Protein AF-0000000079326373 (afdb_homodimer)

Solvent-accessible surface area (backbone atoms only — not comparable to full-atom values): 20961 Å² total; per-residue (Å²): 98,42,46,28,40,39,47,59,80,60,58,66,69,57,49,48,53,46,52,62,61,35,44,67,70,31,53,26,41,29,46,21,45,53,42,34,39,41,44,3,43,66,61,48,23,66,56,38,73,67,46,80,69,26,44,36,27,37,39,67,54,36,56,55,47,21,46,60,54,45,48,54,44,46,72,34,52,34,42,26,38,30,30,33,49,51,27,45,70,55,20,52,50,33,29,43,52,47,17,60,75,65,74,36,32,34,30,33,37,37,47,72,45,48,72,68,53,49,61,73,64,44,77,54,84,76,32,34,41,26,49,40,37,50,84,59,48,72,52,50,85,51,62,44,60,50,47,53,55,46,43,68,76,41,68,74,54,70,39,31,28,42,35,27,73,51,47,76,75,51,42,66,56,41,64,73,67,71,41,46,33,42,36,33,33,59,81,27,68,67,48,96,54,33,65,62,47,47,51,50,46,52,54,56,51,75,100,99,41,45,28,40,39,48,61,80,61,59,69,69,57,49,47,52,49,50,61,62,36,43,67,68,33,53,25,41,30,45,20,45,54,42,34,40,39,47,3,42,65,60,47,24,65,54,39,75,68,46,78,69,25,44,37,28,37,39,66,55,38,56,55,48,20,46,60,56,46,48,52,44,47,73,36,52,36,40,29,40,29,31,35,49,51,28,45,70,54,21,51,51,34,28,43,51,45,18,62,76,64,76,35,33,34,29,33,36,37,47,73,44,51,73,68,52,48,63,72,63,44,76,55,82,78,32,33,40,26,49,40,38,50,81,57,50,72,51,52,88,51,59,44,60,53,49,53,54,46,44,68,75,41,69,73,57,72,41,33,29,41,36,26,74,53,48,73,74,51,44,65,54,41,64,74,67,72,40,48,33,40,38,31,32,58,82,27,67,67,46,97,53,32,61,62,48,48,49,49,50,54,54,55,51,73,99

pLDDT: mean 95.76, std 4.56, range [75.56, 98.94]

Structure (mmCIF, N/CA/C/O backbone):
data_AF-0000000079326373-model_v1
#
loop_
_entity.id
_entity.type
_entity.pdbx_description
1 polymer '3-hexulose-6-phosphate synthase'
#
loop_
_atom_site.group_PDB
_atom_site.id
_atom_site.type_symbol
_atom_site.label_atom_id
_atom_site.label_alt_id
_atom_site.label_comp_id
_atom_site.label_asym_id
_atom_site.label_entity_id
_atom_site.label_seq_id
_atom_site.pdbx_PDB_ins_code
_atom_site.Cartn_x
_atom_site.Cartn_y
_atom_site.Cartn_z
_atom_site.occupancy
_atom_site.B_iso_or_equiv
_atom_site.auth_seq_id
_atom_site.auth_comp_id
_atom_site.auth_asym_id
_atom_site.auth_atom_id
_atom_site.pdbx_PDB_model_num
ATOM 1 N N . MET A 1 1 ? -3.834 26.188 7.508 1 94.44 1 MET A N 1
ATOM 2 C CA . MET A 1 1 ? -2.988 25 7.371 1 94.44 1 MET A CA 1
ATOM 3 C C . MET A 1 1 ? -2.914 24.234 8.688 1 94.44 1 MET A C 1
ATOM 5 O O . MET A 1 1 ? -2.805 24.828 9.758 1 94.44 1 MET A O 1
ATOM 9 N N . LYS A 1 2 ? -3.129 22.891 8.656 1 97.06 2 LYS A N 1
ATOM 10 C CA . LYS A 1 2 ? -3.131 22.031 9.844 1 97.06 2 LYS A CA 1
ATOM 11 C C . LYS A 1 2 ? -1.899 21.141 9.875 1 97.06 2 LYS A C 1
ATOM 13 O O . LYS A 1 2 ? -1.251 20.922 8.852 1 97.06 2 LYS A O 1
ATOM 18 N N . LEU A 1 3 ? -1.544 20.641 11.078 1 98.25 3 LEU A N 1
ATOM 19 C CA . LEU A 1 3 ? -0.382 19.781 11.273 1 98.25 3 LEU A CA 1
ATOM 20 C C . LEU A 1 3 ? -0.8 18.312 11.375 1 98.25 3 LEU A C 1
ATOM 22 O O . LEU A 1 3 ? -1.622 17.953 12.219 1 98.25 3 LEU A O 1
ATOM 26 N N . GLN A 1 4 ? -0.325 17.578 10.469 1 98.75 4 GLN A N 1
ATOM 27 C CA . GLN A 1 4 ? -0.377 16.125 10.602 1 98.75 4 GLN A CA 1
ATOM 28 C C . GLN A 1 4 ? 0.987 15.555 10.984 1 98.75 4 GLN A C 1
ATOM 30 O O . GLN A 1 4 ? 1.977 15.773 10.281 1 98.75 4 GLN A O 1
ATOM 35 N N . VAL A 1 5 ? 1.063 14.781 12.141 1 98.69 5 VAL A N 1
ATOM 36 C CA . VAL A 1 5 ? 2.301 14.141 12.578 1 98.69 5 VAL A CA 1
ATOM 37 C C . VAL A 1 5 ? 2.256 12.648 12.258 1 98.69 5 VAL A C 1
ATOM 39 O O . VAL A 1 5 ? 1.299 11.961 12.609 1 98.69 5 VAL A O 1
ATOM 42 N N . ALA A 1 6 ? 3.266 12.203 11.578 1 98.38 6 ALA A N 1
ATOM 43 C CA . ALA A 1 6 ? 3.312 10.812 11.133 1 98.38 6 ALA A CA 1
ATOM 44 C C . ALA A 1 6 ? 4.207 9.977 12.047 1 98.38 6 ALA A C 1
ATOM 46 O O . ALA A 1 6 ? 5.367 10.32 12.273 1 98.38 6 ALA A O 1
ATOM 47 N N . ILE A 1 7 ? 3.637 8.898 12.594 1 98.31 7 ILE A N 1
ATOM 48 C CA . ILE A 1 7 ? 4.359 7.938 13.414 1 98.31 7 ILE A CA 1
ATOM 49 C C . ILE A 1 7 ? 4.645 6.672 12.609 1 98.31 7 ILE A C 1
ATOM 51 O O . ILE A 1 7 ? 3.721 5.965 12.203 1 98.31 7 ILE A O 1
ATOM 55 N N . ASP A 1 8 ? 5.93 6.367 12.359 1 97.12 8 ASP A N 1
ATOM 56 C CA . ASP A 1 8 ? 6.324 5.23 11.531 1 97.12 8 ASP A CA 1
ATOM 57 C C . ASP A 1 8 ? 7.484 4.461 12.164 1 97.12 8 ASP A C 1
ATOM 59 O O . ASP A 1 8 ? 8.32 5.047 12.859 1 97.12 8 ASP A O 1
ATOM 63 N N . ARG A 1 9 ? 7.504 3.166 11.969 1 97 9 ARG A N 1
ATOM 64 C CA . ARG A 1 9 ? 8.664 2.312 12.219 1 97 9 ARG A CA 1
ATOM 65 C C . ARG A 1 9 ? 9.078 2.373 13.68 1 97 9 ARG A C 1
ATOM 67 O O . ARG A 1 9 ? 10.258 2.568 13.992 1 97 9 ARG A O 1
ATOM 74 N N . VAL A 1 10 ? 8.141 2.258 14.539 1 97.62 10 VAL A N 1
ATOM 75 C CA . VAL A 1 10 ? 8.367 2.154 15.977 1 97.62 10 VAL A CA 1
ATOM 76 C C . VAL A 1 10 ? 7.59 0.961 16.531 1 97.62 10 VAL A C 1
ATOM 78 O O . VAL A 1 10 ? 6.625 0.497 15.922 1 97.62 10 VAL A O 1
ATOM 81 N N . PRO A 1 11 ? 8.109 0.467 17.75 1 97.69 11 PRO A N 1
ATOM 82 C CA . PRO A 1 11 ? 7.297 -0.544 18.422 1 97.69 11 PRO A CA 1
ATOM 83 C C . PRO A 1 11 ? 5.918 -0.022 18.828 1 97.69 11 PRO A C 1
ATOM 85 O O . PRO A 1 11 ? 5.727 1.19 18.953 1 97.69 11 PRO A O 1
ATOM 88 N N . LEU A 1 12 ? 4.996 -0.876 18.969 1 98.06 12 LEU A N 1
ATOM 89 C CA . LEU A 1 12 ? 3.607 -0.533 19.266 1 98.06 12 LEU A CA 1
ATOM 90 C C . LEU A 1 12 ? 3.51 0.329 20.516 1 98.06 12 LEU A C 1
ATOM 92 O O . LEU A 1 12 ? 2.752 1.302 20.547 1 98.06 12 LEU A O 1
ATOM 96 N N . GLU A 1 13 ? 4.16 -0.094 21.516 1 97.94 13 GLU A N 1
ATOM 97 C CA . GLU A 1 13 ? 4.109 0.641 22.781 1 97.94 13 GLU A CA 1
ATOM 98 C C . GLU A 1 13 ? 4.551 2.09 22.594 1 97.94 13 GLU A C 1
ATOM 100 O O . GLU A 1 13 ? 3.945 3.006 23.156 1 97.94 13 GLU A O 1
ATOM 105 N N . LYS A 1 14 ? 5.582 2.334 21.828 1 97.44 14 LYS A N 1
ATOM 106 C CA . LYS A 1 14 ? 6.043 3.688 21.531 1 97.44 14 LYS A CA 1
ATOM 107 C C . LYS A 1 14 ? 5.012 4.449 20.703 1 97.44 14 LYS A C 1
ATOM 109 O O . LYS A 1 14 ? 4.797 5.645 20.922 1 97.44 14 LYS A O 1
ATOM 114 N N . ALA A 1 15 ? 4.395 3.771 19.734 1 98.19 15 ALA A N 1
ATOM 115 C CA . ALA A 1 15 ? 3.32 4.379 18.969 1 98.19 15 ALA A CA 1
ATOM 116 C C . ALA A 1 15 ? 2.189 4.859 19.875 1 98.19 15 ALA A C 1
ATOM 118 O O . ALA A 1 15 ? 1.68 5.969 19.703 1 98.19 15 ALA A O 1
ATOM 119 N N . GLU A 1 16 ? 1.807 3.951 20.828 1 97.62 16 GLU A N 1
ATOM 120 C CA . GLU A 1 16 ? 0.745 4.289 21.781 1 97.62 16 GLU A CA 1
ATOM 121 C C . GLU A 1 16 ? 1.1 5.535 22.578 1 97.62 16 GLU A C 1
ATOM 123 O O . GLU A 1 16 ? 0.268 6.426 22.75 1 97.62 16 GLU A O 1
ATOM 128 N N . SER A 1 17 ? 2.338 5.648 23.016 1 97.62 17 SER A N 1
ATOM 129 C CA . SER A 1 17 ? 2.805 6.781 23.812 1 97.62 17 SER A CA 1
ATOM 130 C C . SER A 1 17 ? 2.797 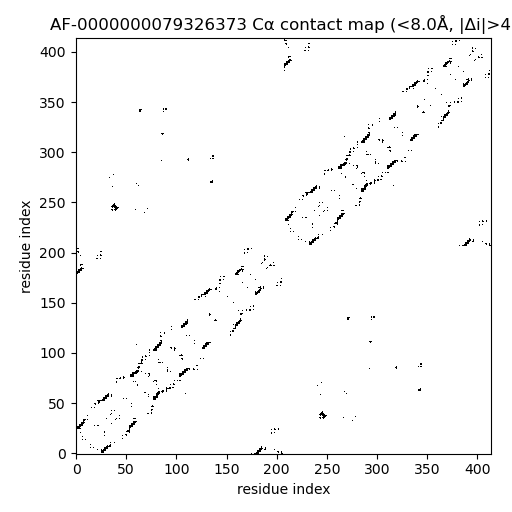8.07 22.984 1 97.62 17 SER A C 1
ATOM 132 O O . SER A 1 17 ? 2.383 9.117 23.484 1 97.62 17 SER A O 1
ATOM 134 N N . LEU A 1 18 ? 3.131 7.855 21.75 1 98.12 18 LEU A N 1
ATOM 135 C CA . LEU A 1 18 ? 3.199 9.016 20.875 1 98.12 18 LEU A CA 1
ATOM 136 C C . LEU A 1 18 ? 1.8 9.508 20.516 1 98.12 18 LEU A C 1
ATOM 138 O O . LEU A 1 18 ? 1.552 10.719 20.469 1 98.12 18 LEU A O 1
ATOM 142 N N . VAL A 1 19 ? 0.906 8.672 20.266 1 98.44 19 VAL A N 1
ATOM 143 C CA . VAL A 1 19 ? -0.479 9.023 19.969 1 98.44 19 VAL A CA 1
ATOM 144 C C . VAL A 1 19 ? -1.074 9.805 21.125 1 98.44 19 VAL A C 1
ATOM 146 O O . VAL A 1 19 ? -1.696 10.852 20.922 1 98.44 19 VAL A O 1
ATOM 149 N N . LYS A 1 20 ? -0.832 9.188 22.359 1 97.38 20 LYS A N 1
ATOM 150 C CA . LYS A 1 20 ? -1.321 9.859 23.562 1 97.38 20 LYS A CA 1
ATOM 151 C C . LYS A 1 20 ? -0.725 11.258 23.688 1 97.38 20 LYS A C 1
ATOM 153 O O . LYS A 1 20 ? -1.436 12.211 24 1 97.38 20 LYS A O 1
ATOM 158 N N . ALA A 1 21 ? 0.512 11.406 23.375 1 97.5 21 ALA A N 1
ATOM 159 C CA . ALA A 1 21 ? 1.237 12.664 23.531 1 97.5 21 ALA A CA 1
ATOM 160 C C . ALA A 1 21 ? 0.78 13.703 22.516 1 97.5 21 ALA A C 1
ATOM 162 O O . ALA A 1 21 ? 0.711 14.898 22.828 1 97.5 21 ALA A O 1
ATOM 163 N N . PHE A 1 22 ? 0.4 13.266 21.328 1 98.38 22 PHE A N 1
ATOM 164 C CA . PHE A 1 22 ? 0.108 14.18 20.234 1 98.38 22 PHE A CA 1
ATOM 165 C C . PHE A 1 22 ? -1.372 14.539 20.203 1 98.38 22 PHE A C 1
ATOM 167 O O . PHE A 1 22 ? -1.779 15.469 19.5 1 98.38 22 PHE A O 1
ATOM 174 N N . ASP A 1 23 ? -2.191 13.703 20.922 1 98.38 23 ASP A N 1
ATOM 175 C CA . ASP A 1 23 ? -3.629 13.961 20.953 1 98.38 23 ASP A CA 1
ATOM 176 C C . ASP A 1 23 ? -3.93 15.359 21.484 1 98.38 23 ASP A C 1
ATOM 178 O O . ASP A 1 23 ? -3.535 15.695 22.609 1 98.38 23 ASP A O 1
ATOM 182 N N . GLY A 1 24 ? -4.547 16.203 20.75 1 97.75 24 GLY A N 1
ATOM 183 C CA . GLY A 1 24 ? -4.84 17.578 21.156 1 97.75 24 GLY A CA 1
ATOM 184 C C . GLY A 1 24 ? -3.758 18.562 20.75 1 97.75 24 GLY A C 1
ATOM 185 O O . GLY A 1 24 ? -3.955 19.781 20.828 1 97.75 24 GLY A O 1
ATOM 186 N N . VAL A 1 25 ? -2.568 18.047 20.328 1 98 25 VAL A N 1
ATOM 187 C CA . VAL A 1 25 ? -1.473 18.906 19.875 1 98 25 VAL A CA 1
ATOM 188 C C . VAL A 1 25 ? -1.446 18.953 18.359 1 98 25 VAL A C 1
ATOM 190 O O . VAL A 1 25 ? -1.539 20.031 17.766 1 98 25 VAL A O 1
ATOM 193 N N . ALA A 1 26 ? -1.368 17.859 17.734 1 98.31 26 ALA A N 1
ATOM 194 C CA . ALA A 1 26 ? -1.471 17.781 16.281 1 98.31 26 ALA A CA 1
ATOM 195 C C . ALA A 1 26 ? -2.93 17.75 15.836 1 98.31 26 ALA A C 1
ATOM 197 O O . ALA A 1 26 ? -3.791 17.219 16.531 1 98.31 26 ALA A O 1
ATOM 198 N N . ASP A 1 27 ? -3.205 18.312 14.727 1 98.62 27 ASP A N 1
ATOM 199 C CA . ASP A 1 27 ? -4.566 18.219 14.203 1 98.62 27 ASP A CA 1
ATOM 200 C C . ASP A 1 27 ? -4.895 16.797 13.758 1 98.62 27 ASP A C 1
ATOM 202 O O . AS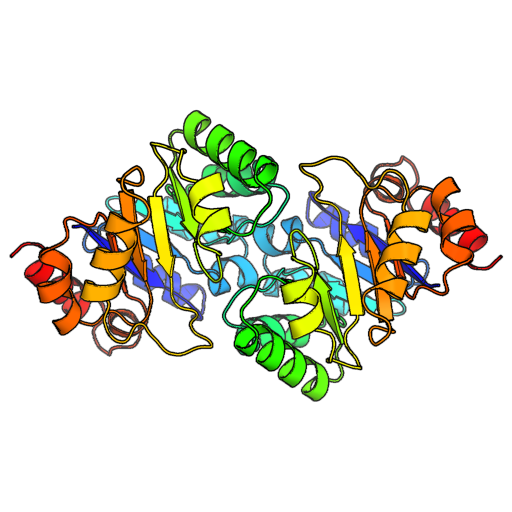P A 1 27 ? -6.004 16.312 13.992 1 98.62 27 ASP A O 1
ATOM 206 N N . ILE A 1 28 ? -3.953 16.172 13.148 1 98.81 28 ILE A N 1
ATOM 207 C CA . ILE A 1 28 ? -4.082 14.789 12.688 1 98.81 28 ILE A CA 1
ATOM 208 C C . ILE A 1 28 ? -2.859 13.984 13.117 1 98.81 28 ILE A C 1
ATOM 210 O O . ILE A 1 28 ? -1.727 14.453 13.008 1 98.81 28 ILE A O 1
ATOM 214 N N . ILE A 1 29 ? -3.062 12.82 13.695 1 98.88 29 ILE A N 1
ATOM 215 C CA . ILE A 1 29 ? -2.014 11.852 13.992 1 98.88 29 ILE A CA 1
ATOM 216 C C . ILE A 1 29 ? -2.074 10.695 12.992 1 98.88 29 ILE A C 1
ATOM 218 O O . ILE A 1 29 ? -3.104 10.031 12.867 1 98.88 29 ILE A O 1
ATOM 222 N N . GLU A 1 30 ? -1.009 10.531 12.305 1 98.88 30 GLU A N 1
ATOM 223 C CA . GLU A 1 30 ? -0.95 9.484 11.289 1 98.88 30 GLU A CA 1
ATOM 224 C C . GLU A 1 30 ? -0.274 8.227 11.836 1 98.88 30 GLU A C 1
ATOM 226 O O . GLU A 1 30 ? 0.867 8.281 12.297 1 98.88 30 GLU A O 1
ATOM 231 N N . ILE A 1 31 ? -1.076 7.113 11.812 1 98.81 31 ILE A N 1
ATOM 232 C CA . ILE A 1 31 ? -0.49 5.785 11.969 1 98.81 31 ILE A CA 1
ATOM 233 C C . ILE A 1 31 ? 0.07 5.309 10.625 1 98.81 31 ILE A C 1
ATOM 235 O O . ILE A 1 31 ? -0.688 4.996 9.711 1 98.81 31 ILE A O 1
ATOM 239 N N . GLY A 1 32 ? 1.378 5.285 10.555 1 98.5 32 GLY A N 1
ATOM 240 C CA . GLY A 1 32 ? 2.059 5.09 9.289 1 98.5 32 GLY A CA 1
ATOM 241 C C . GLY A 1 32 ? 1.913 3.68 8.742 1 98.5 32 GLY A C 1
ATOM 242 O O . GLY A 1 32 ? 1.479 2.775 9.461 1 98.5 32 GLY A O 1
ATOM 243 N N . THR A 1 33 ? 2.309 3.508 7.535 1 98.62 33 THR A N 1
ATOM 244 C CA . THR A 1 33 ? 2.174 2.254 6.801 1 98.62 33 THR A CA 1
ATOM 245 C C . THR A 1 33 ? 2.926 1.129 7.508 1 98.62 33 THR A C 1
ATOM 247 O O . THR A 1 33 ? 2.441 -0.002 7.574 1 98.62 33 THR A O 1
ATOM 250 N N . SER A 1 34 ? 4.074 1.393 8.062 1 98.38 34 SER A N 1
ATOM 251 C CA . SER A 1 34 ? 4.855 0.38 8.766 1 98.38 34 SER A CA 1
ATOM 252 C C . SER A 1 34 ? 4.07 -0.208 9.93 1 98.38 34 SER A C 1
ATOM 254 O O . SER A 1 34 ? 4.094 -1.421 10.156 1 98.38 34 SER A O 1
ATOM 256 N N . LEU A 1 35 ? 3.396 0.672 10.688 1 98.81 35 LEU A N 1
ATOM 257 C CA . LEU A 1 35 ? 2.615 0.217 11.836 1 98.81 35 LEU A CA 1
ATOM 258 C C . LEU A 1 35 ? 1.431 -0.63 11.383 1 98.81 35 LEU A C 1
ATOM 260 O O . LEU A 1 35 ? 1.13 -1.66 11.984 1 98.81 35 LEU A O 1
ATOM 264 N N . VAL A 1 36 ? 0.724 -0.146 10.32 1 98.88 36 VAL A N 1
ATOM 265 C CA . VAL A 1 36 ? -0.408 -0.892 9.781 1 98.88 36 VAL A CA 1
ATOM 266 C C . VAL A 1 36 ? 0.046 -2.289 9.359 1 98.88 36 VAL A C 1
ATOM 268 O O . VAL A 1 36 ? -0.588 -3.285 9.711 1 98.88 36 VAL A O 1
ATOM 271 N N . LYS A 1 37 ? 1.146 -2.471 8.641 1 98.75 37 LYS A N 1
ATOM 272 C CA . LYS A 1 37 ? 1.597 -3.744 8.086 1 98.75 37 LYS A CA 1
ATOM 273 C C . LYS A 1 37 ? 2.217 -4.625 9.172 1 98.75 37 LYS A C 1
ATOM 275 O O . LYS A 1 37 ? 2.107 -5.852 9.117 1 98.75 37 LYS A O 1
ATOM 280 N N . ASP A 1 38 ? 2.928 -3.887 10.25 1 98.81 38 ASP A N 1
ATOM 281 C CA . ASP A 1 38 ? 3.547 -4.664 11.312 1 98.81 38 ASP A CA 1
ATOM 282 C C . ASP A 1 38 ? 2.49 -5.266 12.242 1 98.81 38 ASP A C 1
ATOM 284 O O . ASP A 1 38 ? 2.578 -6.438 12.617 1 98.81 38 ASP A O 1
ATOM 288 N N . TYR A 1 39 ? 1.383 -4.504 12.539 1 98.75 39 TYR A N 1
ATOM 289 C CA . TYR A 1 39 ? 0.561 -4.848 13.695 1 98.75 39 TYR A CA 1
ATOM 290 C C . TYR A 1 39 ? -0.873 -5.148 13.273 1 98.75 39 TYR A C 1
ATOM 292 O O . TYR A 1 39 ? -1.605 -5.832 13.992 1 98.75 39 TYR A O 1
ATOM 300 N N . GLY A 1 40 ? -1.217 -4.559 12.102 1 98.81 40 GLY A N 1
ATOM 301 C CA . GLY A 1 40 ? -2.561 -4.828 11.617 1 98.81 40 GLY A CA 1
ATOM 302 C C . GLY A 1 40 ? -3.592 -3.848 12.141 1 98.81 40 GLY A C 1
ATOM 303 O O . GLY A 1 40 ? -3.504 -3.398 13.289 1 98.81 40 GLY A O 1
ATOM 304 N N . LEU A 1 41 ? -4.727 -3.58 11.352 1 98.81 41 LEU A N 1
ATOM 305 C CA . LEU A 1 41 ? -5.781 -2.617 11.664 1 98.81 41 LEU A CA 1
ATOM 306 C C . LEU A 1 41 ? -6.547 -3.033 12.914 1 98.81 41 LEU A C 1
ATOM 308 O O . LEU A 1 41 ? -6.945 -2.182 13.711 1 98.81 41 LEU A O 1
ATOM 312 N N . LEU A 1 42 ? -6.703 -4.367 13.086 1 98.56 42 LEU A N 1
ATOM 313 C CA . LEU A 1 42 ? -7.496 -4.855 14.211 1 98.56 42 LEU A CA 1
ATOM 314 C C . LEU A 1 42 ? -6.82 -4.52 15.531 1 98.56 42 LEU A C 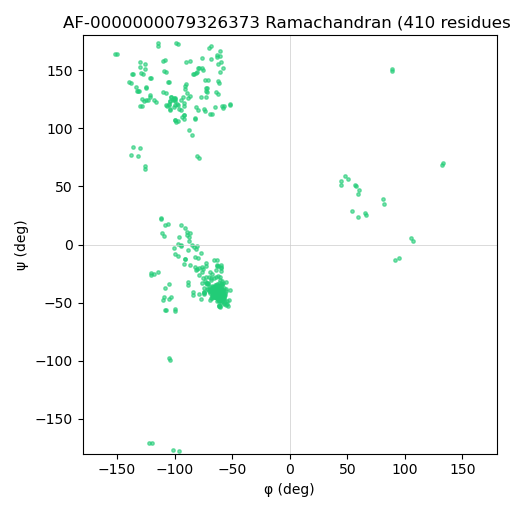1
ATOM 316 O O . LEU A 1 42 ? -7.484 -4.09 16.484 1 98.56 42 LEU A O 1
ATOM 320 N N . LYS A 1 43 ? -5.469 -4.688 15.578 1 98.38 43 LYS A N 1
ATOM 321 C CA . LYS A 1 43 ? -4.715 -4.359 16.781 1 98.38 43 LYS A CA 1
ATOM 322 C C . LYS A 1 43 ? -4.617 -2.848 16.969 1 98.38 43 LYS A C 1
ATOM 324 O O . LYS A 1 43 ? -4.637 -2.357 18.109 1 98.38 43 LYS A O 1
ATOM 329 N N . LEU A 1 44 ? -4.668 -2.082 15.836 1 98.5 44 LEU A N 1
ATOM 330 C CA . LEU A 1 44 ? -4.406 -0.646 15.883 1 98.5 44 LEU A CA 1
ATOM 331 C C . LEU A 1 44 ? -5.66 0.119 16.297 1 98.5 44 LEU A C 1
ATOM 333 O O . LEU A 1 44 ? -5.598 1.315 16.578 1 98.5 44 LEU A O 1
ATOM 337 N N . LYS A 1 45 ? -6.719 -0.612 16.484 1 97.88 45 LYS A N 1
ATOM 338 C CA . LYS A 1 45 ? -7.938 -0.056 17.062 1 97.88 45 LYS A CA 1
ATOM 339 C C . LYS A 1 45 ? -7.68 0.516 18.453 1 97.88 45 LYS A C 1
ATOM 341 O O . LYS A 1 45 ? -8.328 1.483 18.859 1 97.88 45 LYS A O 1
ATOM 346 N N . GLU A 1 46 ? -6.863 -0.128 19.047 1 96.81 46 GLU A N 1
ATOM 347 C CA . GLU A 1 46 ? -6.531 0.321 20.406 1 96.81 46 GLU A CA 1
ATOM 348 C C . GLU A 1 46 ? -5.996 1.75 20.391 1 96.81 46 GLU A C 1
ATOM 350 O O . GLU A 1 46 ? -6.105 2.467 21.391 1 96.81 46 GLU A O 1
ATOM 355 N N . LEU A 1 47 ? -5.293 2.25 19.328 1 97.69 47 LEU A N 1
ATOM 356 C CA . LEU A 1 47 ? -4.777 3.605 19.172 1 97.69 47 LEU A CA 1
ATOM 357 C C . LEU A 1 47 ? -5.898 4.586 18.859 1 97.69 47 LEU A C 1
ATOM 359 O O . LEU A 1 47 ? -5.957 5.68 19.438 1 97.69 47 LEU A O 1
ATOM 363 N N . THR A 1 48 ? -6.883 4.191 17.969 1 97.44 48 THR A N 1
ATOM 364 C CA . THR A 1 48 ? -7.961 5.07 17.531 1 97.44 48 THR A CA 1
ATOM 365 C C . THR A 1 48 ? -8.961 5.305 18.656 1 97.44 48 THR A C 1
ATOM 367 O O . THR A 1 48 ? -9.508 6.402 18.797 1 97.44 48 THR A O 1
ATOM 370 N N . SER A 1 49 ? -9.164 4.281 19.5 1 95 49 SER A N 1
ATOM 371 C CA . SER A 1 49 ? -10.148 4.348 20.578 1 95 49 SER A CA 1
ATOM 372 C C . SER A 1 49 ? -9.68 5.266 21.703 1 95 49 SER A C 1
ATOM 374 O O . SER A 1 49 ? -10.492 5.738 22.5 1 95 49 SER A O 1
ATOM 376 N N . LYS A 1 50 ? -8.383 5.535 21.656 1 92.31 50 LYS A N 1
ATOM 377 C CA . LYS A 1 50 ? -7.805 6.312 22.75 1 92.31 50 LYS A CA 1
ATOM 378 C C . LYS A 1 50 ? -7.637 7.773 22.359 1 92.31 50 LYS A C 1
ATOM 380 O O . LYS A 1 50 ? -7.281 8.609 23.188 1 92.31 50 LYS A O 1
ATOM 385 N N . THR A 1 51 ? -7.875 7.996 21.094 1 96.19 51 THR A N 1
ATOM 386 C CA . THR A 1 51 ? -7.711 9.359 20.594 1 96.19 51 THR A CA 1
ATOM 387 C C . THR A 1 51 ? -9.008 10.156 20.75 1 96.19 51 THR A C 1
ATOM 389 O O . THR A 1 51 ? -10.07 9.695 20.328 1 96.19 51 THR A O 1
ATOM 392 N N . ILE A 1 52 ? -8.875 11.336 21.422 1 95.75 52 ILE A N 1
ATOM 393 C CA . ILE A 1 52 ? -10.062 12.07 21.812 1 95.75 52 ILE A CA 1
ATOM 394 C C . ILE A 1 52 ? -10.203 13.328 20.969 1 95.75 52 ILE A C 1
ATOM 396 O O . ILE A 1 52 ? -11.273 13.609 20.422 1 95.75 52 ILE A O 1
ATOM 400 N N . SER A 1 53 ? -9.164 14.086 20.766 1 98.06 53 SER A N 1
ATOM 401 C CA . SER A 1 53 ? -9.227 15.43 20.203 1 98.06 53 SER A CA 1
ATOM 402 C C . SER A 1 53 ? -8.758 15.438 18.75 1 98.06 53 SER A C 1
ATOM 404 O O . SER A 1 53 ? -9.422 16.016 17.891 1 98.06 53 SER A O 1
ATOM 406 N N . SER A 1 54 ? -7.656 14.812 18.5 1 98.69 54 SER A N 1
ATOM 407 C CA . SER A 1 54 ? -7.09 14.789 17.156 1 98.69 54 SER A CA 1
ATOM 408 C C . SER A 1 54 ? -7.805 13.781 16.281 1 98.69 54 SER A C 1
ATOM 410 O O . SER A 1 54 ? -8.383 12.805 16.766 1 98.69 54 SER A O 1
ATOM 412 N N . GLN A 1 55 ? -7.797 14.062 15 1 98.69 55 GLN A N 1
ATOM 413 C CA . GLN A 1 55 ? -8.164 13.016 14.055 1 98.69 55 GLN A CA 1
ATOM 414 C C . GLN A 1 55 ? -7.027 12.008 13.891 1 98.69 55 GLN A C 1
ATOM 416 O O . GLN A 1 55 ? -5.863 12.336 14.125 1 98.69 55 GLN A O 1
ATOM 421 N N . ILE A 1 56 ? -7.34 10.789 13.602 1 98.81 56 ILE A N 1
ATOM 422 C CA . ILE A 1 56 ? -6.324 9.766 13.383 1 98.81 56 ILE A CA 1
ATOM 423 C C . ILE A 1 56 ? -6.398 9.273 11.945 1 98.81 56 ILE A C 1
ATOM 425 O O . ILE A 1 56 ? -7.477 8.922 11.453 1 98.81 56 ILE A O 1
ATOM 429 N N . LEU A 1 57 ? -5.355 9.344 11.188 1 98.88 57 LEU A N 1
ATOM 430 C CA . LEU A 1 57 ? -5.223 8.852 9.82 1 98.88 57 LEU A CA 1
ATOM 431 C C . LEU A 1 57 ? -4.512 7.504 9.797 1 98.88 57 LEU A C 1
ATOM 433 O O . LEU A 1 57 ? -3.498 7.32 10.469 1 98.88 57 LEU A O 1
ATOM 437 N N . GLY A 1 58 ? -5.09 6.484 9.18 1 98.88 58 GLY A N 1
ATOM 438 C CA . GLY A 1 58 ? -4.379 5.262 8.852 1 98.88 58 GLY A CA 1
ATOM 439 C C . GLY A 1 58 ? -3.771 5.281 7.461 1 98.88 58 GLY A C 1
ATOM 440 O O . GLY A 1 58 ? -4.496 5.27 6.461 1 98.88 58 GLY A O 1
ATOM 441 N N . ASP A 1 59 ? -2.479 5.324 7.379 1 98.81 59 ASP A N 1
ATOM 442 C CA . ASP A 1 59 ? -1.799 5.328 6.086 1 98.81 59 ASP A CA 1
ATOM 443 C C . ASP A 1 59 ? -1.707 3.914 5.516 1 98.81 59 ASP A C 1
ATOM 445 O O . ASP A 1 59 ? -0.621 3.336 5.449 1 98.81 59 ASP A O 1
ATOM 449 N N . ILE A 1 60 ? -2.814 3.475 5.02 1 98.81 60 ILE A N 1
ATOM 450 C CA . ILE A 1 60 ? -2.934 2.066 4.652 1 98.81 60 ILE A CA 1
ATOM 451 C C . ILE A 1 60 ? -2.525 1.88 3.191 1 98.81 60 ILE A C 1
ATOM 453 O O . ILE A 1 60 ? -2.287 0.754 2.746 1 98.81 60 ILE A O 1
ATOM 457 N N . LYS A 1 61 ? -2.381 2.957 2.42 1 98.75 61 LYS A N 1
ATOM 458 C CA . LYS A 1 61 ? -1.911 2.934 1.037 1 98.75 61 LYS A CA 1
ATOM 459 C C . LYS A 1 61 ? -2.643 1.868 0.226 1 98.75 61 LYS A C 1
ATOM 461 O O . LYS A 1 61 ? -2.014 1.063 -0.464 1 98.75 61 LYS A O 1
ATOM 466 N N . THR A 1 62 ? -3.969 2.02 0.183 1 98.81 62 THR A N 1
ATOM 467 C CA . THR A 1 62 ? -4.801 1.096 -0.579 1 98.81 62 THR A CA 1
ATOM 468 C C . THR A 1 62 ? -4.477 1.178 -2.068 1 98.81 62 THR A C 1
ATOM 470 O O . THR A 1 62 ? -4.371 2.271 -2.627 1 98.81 62 THR A O 1
ATOM 473 N N . SER A 1 63 ? -4.277 0.043 -2.678 1 98.06 63 SER A N 1
ATOM 474 C CA . SER A 1 63 ? -3.988 -0.041 -4.105 1 98.06 63 SER A CA 1
ATOM 475 C C . SER A 1 63 ? -5.039 -0.87 -4.836 1 98.06 63 SER A C 1
ATOM 477 O O . SER A 1 63 ? -5.164 -0.784 -6.059 1 98.06 63 SER A O 1
ATOM 479 N N . ASP A 1 64 ? -5.617 -1.729 -4.07 1 96.06 64 ASP A N 1
ATOM 480 C CA . ASP A 1 64 ? -6.629 -2.662 -4.562 1 96.06 64 ASP A CA 1
ATOM 481 C C . ASP A 1 64 ? -7.637 -3.006 -3.471 1 96.06 64 ASP A C 1
ATOM 483 O O . ASP A 1 64 ? -7.426 -2.682 -2.301 1 96.06 64 ASP A O 1
ATOM 487 N N . GLU A 1 65 ? -8.758 -3.562 -3.844 1 96.38 65 GLU A N 1
ATOM 488 C CA . GLU A 1 65 ? -9.789 -3.93 -2.877 1 96.38 65 GLU A CA 1
ATOM 489 C C . GLU A 1 65 ? -10.234 -2.723 -2.057 1 96.38 65 GLU A C 1
ATOM 491 O O . GLU A 1 65 ? -10.297 -2.789 -0.828 1 96.38 65 GLU A O 1
ATOM 496 N N . GLY A 1 66 ? -10.555 -1.672 -2.783 1 98.5 66 GLY A N 1
ATOM 497 C CA . GLY A 1 66 ? -10.797 -0.369 -2.184 1 98.5 66 GLY A CA 1
ATOM 498 C C . GLY A 1 66 ? -11.867 -0.394 -1.113 1 98.5 66 GLY A C 1
ATOM 499 O O . GLY A 1 66 ? -11.641 0.046 0.015 1 98.5 66 GLY A O 1
ATOM 500 N N . ALA A 1 67 ? -13 -0.928 -1.426 1 98.56 67 ALA A N 1
ATOM 501 C CA . ALA A 1 67 ? -14.125 -0.92 -0.496 1 98.56 67 ALA A CA 1
ATOM 502 C C . ALA A 1 67 ? -13.789 -1.692 0.777 1 98.56 67 ALA A C 1
ATOM 504 O O . ALA A 1 67 ? -14.039 -1.213 1.886 1 98.56 67 ALA A O 1
ATOM 505 N N . TYR A 1 68 ? -13.234 -2.865 0.637 1 98.5 68 TYR A N 1
ATOM 506 C CA . TYR A 1 68 ? -12.922 -3.693 1.797 1 98.5 68 TYR A CA 1
ATOM 507 C C . TYR A 1 68 ? -11.945 -2.984 2.725 1 98.5 68 TYR A C 1
ATOM 509 O O . TYR A 1 68 ? -12.18 -2.887 3.932 1 98.5 68 TYR A O 1
ATOM 517 N N . GLU A 1 69 ? -10.836 -2.535 2.154 1 98.81 69 GLU A N 1
ATOM 518 C CA . GLU A 1 69 ? -9.773 -1.961 2.982 1 98.81 69 GLU A CA 1
ATOM 519 C C . GLU A 1 69 ? -10.266 -0.707 3.705 1 98.81 69 GLU A C 1
ATOM 521 O O . GLU A 1 69 ? -9.961 -0.507 4.883 1 98.81 69 GLU A O 1
ATOM 526 N N . PHE A 1 70 ? -11.023 0.144 2.932 1 98.94 70 PHE A N 1
ATOM 527 C CA . PHE A 1 70 ? -11.516 1.365 3.559 1 98.94 70 PHE A CA 1
ATOM 528 C C . PHE A 1 70 ? -12.555 1.047 4.625 1 98.94 70 PHE A C 1
ATOM 530 O O . PHE A 1 70 ? -12.57 1.669 5.691 1 98.94 70 PHE A O 1
ATOM 537 N N . LYS A 1 71 ? -13.406 0.082 4.414 1 98.88 71 LYS A N 1
ATOM 538 C CA . LYS A 1 71 ? -14.367 -0.32 5.438 1 98.88 71 LYS A CA 1
ATOM 539 C C . LYS A 1 71 ? -13.656 -0.816 6.695 1 98.88 71 LYS A C 1
ATOM 541 O O . LYS A 1 71 ? -14.031 -0.448 7.809 1 98.88 71 LYS A O 1
ATOM 546 N N . GLN A 1 72 ? -12.664 -1.671 6.449 1 98.81 72 GLN A N 1
ATOM 547 C CA . GLN A 1 72 ? -11.914 -2.199 7.582 1 98.81 72 GLN A CA 1
ATOM 548 C C . GLN A 1 72 ? -11.25 -1.074 8.375 1 98.81 72 GLN A C 1
ATOM 550 O O . GLN A 1 72 ? -11.273 -1.08 9.609 1 98.81 72 GLN A O 1
ATOM 555 N N . GLY A 1 73 ? -10.609 -0.062 7.66 1 98.81 73 GLY A N 1
ATOM 556 C CA . GLY A 1 73 ? -9.953 1.053 8.328 1 98.81 73 GLY A CA 1
ATOM 557 C C . GLY A 1 73 ? -10.906 1.905 9.141 1 98.81 73 GLY A C 1
ATOM 558 O O . GLY A 1 73 ? -10.648 2.197 10.305 1 98.81 73 GLY A O 1
ATOM 559 N N . PHE A 1 74 ? -12.078 2.281 8.484 1 98.88 74 PHE A N 1
ATOM 560 C CA . PHE A 1 74 ? -13.047 3.127 9.172 1 98.88 74 PHE A CA 1
ATOM 561 C C . PHE A 1 74 ? -13.695 2.373 10.328 1 98.88 74 PHE A C 1
ATOM 563 O O . PHE A 1 74 ? -13.969 2.955 11.383 1 98.88 74 PHE A O 1
ATOM 570 N N . LYS A 1 75 ? -13.906 1.109 10.156 1 98.56 75 LYS A N 1
ATOM 571 C CA . LYS A 1 75 ? -14.477 0.274 11.211 1 98.56 75 LYS A CA 1
ATOM 572 C C . LYS A 1 75 ? -13.602 0.301 12.469 1 98.56 75 LYS A C 1
ATOM 574 O O . LYS A 1 75 ? -14.109 0.208 13.586 1 98.56 75 LYS A O 1
ATOM 579 N N . GLN A 1 76 ? -12.273 0.41 12.227 1 98.62 76 GLN A N 1
ATOM 580 C CA . GLN A 1 76 ? -11.352 0.396 13.367 1 98.62 76 GLN A CA 1
ATOM 581 C C . GLN A 1 76 ? -11.203 1.791 13.969 1 98.62 76 GLN A C 1
ATOM 583 O O . GLN A 1 76 ? -10.414 1.99 14.891 1 98.62 76 GLN A O 1
ATOM 588 N N . GLY A 1 77 ? -11.859 2.77 13.445 1 98.38 77 GLY A N 1
ATOM 589 C CA . GLY A 1 77 ? -11.922 4.051 14.125 1 98.38 77 GLY A CA 1
ATOM 590 C C . GLY A 1 77 ? -11.078 5.125 13.453 1 98.38 77 GLY A C 1
ATOM 591 O O . GLY A 1 77 ? -10.992 6.25 13.953 1 98.38 77 GLY A O 1
ATOM 592 N N . PHE A 1 78 ? -10.438 4.848 12.328 1 98.88 78 PHE A N 1
ATOM 593 C CA . PHE A 1 78 ? -9.664 5.863 11.617 1 98.88 78 PHE A CA 1
ATOM 594 C C . PHE A 1 78 ? -10.586 6.887 10.969 1 98.88 78 PHE A C 1
ATOM 596 O O . PHE A 1 78 ? -11.641 6.531 10.438 1 98.88 78 PHE A O 1
ATOM 603 N N . ASN A 1 79 ? -10.117 8.156 11.031 1 98.81 79 ASN A N 1
ATOM 604 C CA . ASN A 1 79 ? -10.898 9.25 10.445 1 98.81 79 ASN A CA 1
ATOM 605 C C . ASN A 1 79 ? -10.555 9.461 8.977 1 98.81 79 ASN A C 1
ATOM 607 O O . ASN A 1 79 ? -11.406 9.875 8.188 1 98.81 79 ASN A O 1
ATOM 611 N N . ILE A 1 80 ? -9.359 9.227 8.594 1 98.94 80 ILE A N 1
ATOM 612 C CA . ILE A 1 80 ? -8.812 9.438 7.254 1 98.94 80 ILE A CA 1
ATOM 613 C C . ILE A 1 80 ? -8.008 8.211 6.824 1 98.94 80 ILE A C 1
ATOM 615 O O . ILE A 1 80 ? -7.266 7.641 7.621 1 98.94 80 ILE A O 1
ATOM 619 N N . LEU A 1 81 ? -8.141 7.77 5.723 1 98.94 81 LEU A N 1
ATOM 620 C CA . LEU A 1 81 ? -7.395 6.641 5.188 1 98.94 81 LEU A CA 1
ATOM 621 C C . LEU A 1 81 ? -6.793 6.98 3.83 1 98.94 81 LEU A C 1
ATOM 623 O O . LEU A 1 81 ? -7.355 7.777 3.078 1 98.94 81 LEU A O 1
ATOM 627 N N . THR A 1 82 ? -5.703 6.336 3.512 1 98.94 82 THR A N 1
ATOM 628 C CA . THR A 1 82 ? -5.008 6.695 2.283 1 98.94 82 THR A CA 1
ATOM 629 C C . THR A 1 82 ? -5.234 5.637 1.205 1 98.94 82 THR A C 1
ATOM 631 O O . THR A 1 82 ? -5.27 4.441 1.499 1 98.94 82 THR A O 1
ATOM 634 N N . VAL A 1 83 ? -5.414 6.105 0.03 1 98.94 83 VAL A N 1
ATOM 635 C CA . VAL A 1 83 ? -5.375 5.316 -1.198 1 98.94 83 VAL A CA 1
ATOM 636 C C . VAL A 1 83 ? -4.297 5.867 -2.129 1 98.94 83 VAL A C 1
ATOM 638 O O . VAL A 1 83 ? -4.062 7.074 -2.174 1 98.94 83 VAL A O 1
ATOM 641 N N . MET A 1 84 ? -3.656 4.887 -2.801 1 98.62 84 MET A N 1
ATOM 642 C CA . MET A 1 84 ? -2.645 5.328 -3.758 1 98.62 84 MET A CA 1
ATOM 643 C C . MET A 1 84 ? -3.295 5.945 -4.992 1 98.62 84 MET A C 1
ATOM 645 O O . MET A 1 84 ? -4.215 5.363 -5.57 1 98.62 84 MET A O 1
ATOM 649 N N . GLY A 1 85 ? -2.676 7.203 -5.336 1 98.44 85 GLY A N 1
ATOM 650 C CA . GLY A 1 85 ? -3.145 7.805 -6.574 1 98.44 85 GLY A CA 1
ATOM 651 C C . GLY A 1 85 ? -2.916 6.922 -7.789 1 98.44 85 GLY A C 1
ATOM 652 O O . GLY A 1 85 ? -3.615 7.051 -8.797 1 98.44 85 GLY A O 1
ATOM 653 N N . SER A 1 86 ? -2.023 5.992 -7.703 1 96.69 86 SER A N 1
ATOM 654 C CA . SER A 1 86 ? -1.665 5.098 -8.797 1 96.69 86 SER A CA 1
ATOM 655 C C . SER A 1 86 ? -2.646 3.936 -8.906 1 96.69 86 SER A C 1
ATOM 657 O O . SER A 1 86 ? -2.613 3.176 -9.875 1 96.69 86 SER A O 1
ATOM 659 N N . ALA A 1 87 ? -3.572 3.691 -7.934 1 97.5 87 ALA A N 1
ATOM 660 C CA . ALA A 1 87 ? -4.586 2.643 -8.023 1 97.5 87 ALA A CA 1
ATOM 661 C C . ALA A 1 87 ? -5.543 2.902 -9.188 1 97.5 87 ALA A C 1
ATOM 663 O O . ALA A 1 87 ? -5.539 3.99 -9.766 1 97.5 87 ALA A O 1
ATOM 664 N N . SER A 1 88 ? -6.266 1.93 -9.586 1 96.5 88 SER A N 1
ATOM 665 C CA . SER A 1 88 ? -7.266 2.125 -10.633 1 96.5 88 SER A CA 1
ATOM 666 C C . SER A 1 88 ? -8.312 3.152 -10.211 1 96.5 88 SER A C 1
ATOM 668 O O . SER A 1 88 ? -8.562 3.336 -9.016 1 96.5 88 SER A O 1
ATOM 670 N N . LEU A 1 89 ? -8.812 3.867 -11.227 1 97 89 LEU A N 1
ATOM 671 C CA . LEU A 1 89 ? -9.898 4.805 -10.938 1 97 89 LEU A CA 1
ATOM 672 C C . LEU A 1 89 ? -11.023 4.117 -10.18 1 97 89 LEU A C 1
ATOM 674 O O . LEU A 1 89 ? -11.594 4.695 -9.242 1 97 89 LEU A O 1
ATOM 678 N N . GLU A 1 90 ? -11.336 2.855 -10.547 1 97.56 90 GLU A N 1
ATOM 679 C CA . GLU A 1 90 ? -12.398 2.1 -9.891 1 97.56 90 GLU A CA 1
ATOM 680 C C . GLU A 1 90 ? -12.094 1.883 -8.414 1 97.56 90 GLU A C 1
ATOM 682 O O . GLU A 1 90 ? -12.977 2.012 -7.566 1 97.56 90 GLU A O 1
ATOM 687 N N . THR A 1 91 ? -10.891 1.541 -8.125 1 98.38 91 THR A N 1
ATOM 688 C CA . THR A 1 91 ? -10.484 1.363 -6.734 1 98.38 91 THR A CA 1
ATOM 689 C C . THR A 1 91 ? -10.648 2.66 -5.949 1 98.38 91 THR A C 1
ATOM 691 O O . THR A 1 91 ? -11.203 2.658 -4.844 1 98.38 91 THR A O 1
ATOM 694 N N . ILE A 1 92 ? -10.125 3.832 -6.539 1 98.81 92 ILE A N 1
ATOM 695 C CA . ILE A 1 92 ? -10.203 5.129 -5.879 1 98.81 92 ILE A CA 1
ATOM 696 C C . ILE A 1 92 ? -11.664 5.531 -5.688 1 98.81 92 ILE A C 1
ATOM 698 O O . ILE A 1 92 ? -12.039 6.051 -4.637 1 98.81 92 ILE A O 1
ATOM 702 N N . GLU A 1 93 ? -12.523 5.207 -6.664 1 98.69 93 GLU A N 1
ATOM 703 C CA . GLU A 1 93 ? -13.953 5.484 -6.559 1 98.69 93 GLU A CA 1
ATOM 704 C C . GLU A 1 93 ? -14.586 4.695 -5.418 1 98.69 93 GLU A C 1
ATOM 706 O O . GLU A 1 93 ? -15.398 5.234 -4.66 1 98.69 93 GLU A O 1
ATOM 711 N N . LYS A 1 94 ? -14.234 3.48 -5.297 1 98.69 94 LYS A N 1
ATOM 712 C CA . LYS A 1 94 ? -14.766 2.652 -4.219 1 98.69 94 LYS A CA 1
ATOM 713 C C . LYS A 1 94 ? -14.336 3.18 -2.855 1 98.69 94 LYS A C 1
ATOM 715 O O . LYS A 1 94 ? -15.141 3.238 -1.923 1 98.69 94 LYS A O 1
ATOM 720 N N . CYS A 1 95 ? -13.047 3.512 -2.791 1 98.88 95 CYS A N 1
ATOM 721 C CA . CYS A 1 95 ? -12.539 4.105 -1.556 1 98.88 95 CYS A CA 1
ATOM 722 C C . CYS A 1 95 ? -13.305 5.375 -1.21 1 98.88 95 CYS A C 1
ATOM 724 O O . CYS A 1 95 ? -13.68 5.586 -0.055 1 98.88 95 CYS A O 1
ATOM 726 N N . TYR A 1 96 ? -13.547 6.281 -2.186 1 98.88 96 TYR A N 1
ATOM 727 C CA . TYR A 1 96 ? -14.258 7.539 -2 1 98.88 96 TYR A CA 1
ATOM 728 C C . TYR A 1 96 ? -15.68 7.289 -1.505 1 98.88 96 TYR A C 1
ATOM 730 O O . TYR A 1 96 ? -16.141 7.93 -0.553 1 98.88 96 TYR A O 1
ATOM 738 N N . GLU A 1 97 ? -16.297 6.34 -2.227 1 98.81 97 GLU A N 1
ATOM 739 C CA . GLU A 1 97 ? -17.672 6 -1.85 1 98.81 97 GLU A CA 1
ATOM 740 C C . GLU A 1 97 ? -17.75 5.566 -0.389 1 98.81 97 GLU A C 1
ATOM 742 O O . GLU A 1 97 ? -18.609 6.043 0.361 1 98.81 97 GLU A O 1
ATOM 747 N N . VAL A 1 98 ? -16.922 4.656 0.061 1 98.88 98 VAL A N 1
ATOM 748 C CA . VAL A 1 98 ? -16.922 4.16 1.434 1 98.88 98 VAL A CA 1
ATOM 749 C C . VAL A 1 98 ? -16.609 5.305 2.396 1 98.88 98 VAL A C 1
ATOM 751 O O . VAL A 1 98 ? -17.203 5.391 3.475 1 98.88 98 VAL A O 1
ATOM 754 N N . SER A 1 99 ? -15.594 6.238 1.926 1 98.88 99 SER A N 1
ATOM 755 C CA . SER A 1 99 ? -15.242 7.375 2.773 1 98.88 99 SER A CA 1
ATOM 756 C C . SER A 1 99 ? -16.453 8.281 3.008 1 98.88 99 SER A C 1
ATOM 758 O O . SER A 1 99 ? -16.719 8.68 4.141 1 98.88 99 SER A O 1
ATOM 760 N N . GLU A 1 100 ? -17.203 8.586 2.002 1 98.62 100 GLU A N 1
ATOM 761 C CA . GLU A 1 100 ? -18.391 9.43 2.098 1 98.62 100 GLU A CA 1
ATOM 762 C C . GLU A 1 100 ? -19.453 8.789 2.98 1 98.62 100 GLU A C 1
ATOM 764 O O . GLU A 1 100 ? -20.047 9.453 3.83 1 98.62 100 GLU A O 1
ATOM 769 N N . LYS A 1 101 ? -19.656 7.484 2.791 1 98.5 101 LYS A N 1
ATOM 770 C CA . LYS A 1 101 ? -20.688 6.758 3.533 1 98.5 101 LYS A CA 1
ATOM 771 C C . LYS A 1 101 ? -20.328 6.652 5.012 1 98.5 101 LYS A C 1
ATOM 773 O O . LYS A 1 101 ? -21.203 6.551 5.867 1 98.5 101 LYS A O 1
ATOM 778 N N . SER A 1 102 ? -19.078 6.648 5.305 1 98.38 102 SER A N 1
ATOM 779 C CA . SER A 1 102 ? -18.578 6.453 6.664 1 98.38 102 SER A CA 1
ATOM 780 C C . SER A 1 102 ? -18.328 7.785 7.359 1 98.38 102 SER A C 1
ATOM 782 O O . SER A 1 102 ? -17.812 7.82 8.477 1 98.38 102 SER A O 1
ATOM 784 N N . ASN A 1 103 ? -18.594 8.945 6.609 1 97.5 103 ASN A N 1
ATOM 785 C CA . ASN A 1 103 ? -18.281 10.281 7.102 1 97.5 103 ASN A CA 1
ATOM 786 C C . ASN A 1 103 ? -16.781 10.43 7.391 1 97.5 103 ASN A C 1
ATOM 788 O O . ASN A 1 103 ? -16.406 11.062 8.375 1 97.5 103 ASN A O 1
ATOM 792 N N . GLY A 1 104 ? -16.031 9.562 6.695 1 98.62 104 GLY A N 1
ATOM 793 C CA . GLY A 1 104 ? -14.586 9.672 6.746 1 98.62 104 GLY A CA 1
ATOM 794 C C . GLY A 1 104 ? -14.008 10.453 5.582 1 98.62 104 GLY A C 1
ATOM 795 O O . GLY A 1 104 ? -14.75 11.07 4.812 1 98.62 104 GLY A O 1
ATOM 796 N N . THR A 1 105 ? -12.672 10.508 5.594 1 98.88 105 THR A N 1
ATOM 797 C CA . THR A 1 105 ? -11.992 11.234 4.527 1 98.88 105 THR A CA 1
ATOM 798 C C . THR A 1 105 ? -10.977 10.344 3.824 1 98.88 105 THR A C 1
ATOM 800 O O . THR A 1 105 ? -10.242 9.594 4.477 1 98.88 105 THR A O 1
ATOM 803 N N . MET A 1 106 ? -11.031 10.453 2.426 1 98.94 106 MET A N 1
ATOM 804 C CA . MET A 1 106 ? -10.016 9.805 1.598 1 98.94 106 MET A CA 1
ATOM 805 C C . MET A 1 106 ? -8.859 10.75 1.309 1 98.94 106 MET A C 1
ATOM 807 O O . MET A 1 106 ? -9.078 11.891 0.904 1 98.94 106 MET A O 1
ATOM 811 N N . MET A 1 107 ? -7.727 10.242 1.79 1 98.94 107 MET A N 1
ATOM 812 C CA . MET A 1 107 ? -6.535 10.93 1.309 1 98.94 107 MET A CA 1
ATOM 813 C C . MET A 1 107 ? -5.883 10.148 0.169 1 98.94 107 MET A C 1
ATOM 815 O O . MET A 1 107 ? -5.586 8.961 0.312 1 98.94 107 MET A O 1
ATOM 819 N N . ILE A 1 108 ? -5.707 10.859 -1.034 1 98.94 108 ILE A N 1
ATOM 820 C CA . ILE A 1 108 ? -5.059 10.266 -2.197 1 98.94 108 ILE A CA 1
ATOM 821 C C . ILE A 1 108 ? -3.562 10.562 -2.164 1 98.94 108 ILE A C 1
ATOM 823 O O . ILE A 1 108 ? -3.154 11.727 -2.279 1 98.94 108 ILE A O 1
ATOM 827 N N . ASP A 1 109 ? -2.76 9.516 -1.88 1 98.75 109 ASP A N 1
ATOM 828 C CA . ASP A 1 109 ? -1.306 9.633 -1.934 1 98.75 109 ASP A CA 1
ATOM 829 C C . ASP A 1 109 ? -0.812 9.695 -3.377 1 98.75 109 ASP A C 1
ATOM 831 O O . ASP A 1 109 ? -0.901 8.711 -4.113 1 98.75 109 ASP A O 1
ATOM 835 N N . LEU A 1 110 ? -0.224 10.828 -3.777 1 98.12 110 LEU A N 1
ATOM 836 C CA . LEU A 1 110 ? 0.13 11.086 -5.168 1 98.12 110 LEU A CA 1
ATOM 837 C C . LEU A 1 110 ? 1.556 10.625 -5.461 1 98.12 110 LEU A C 1
ATOM 839 O O . LEU A 1 110 ? 2.145 11.023 -6.469 1 98.12 110 LEU A O 1
ATOM 843 N N . LEU A 1 111 ? 2.068 9.805 -4.484 1 95.69 111 LEU A N 1
ATOM 844 C CA . LEU A 1 111 ? 3.4 9.25 -4.699 1 95.69 111 LEU A CA 1
ATOM 845 C C . LEU A 1 111 ? 3.494 8.578 -6.066 1 95.69 111 LEU A C 1
ATOM 847 O O . LEU A 1 111 ? 2.699 7.688 -6.383 1 95.69 111 LEU A O 1
ATOM 851 N N . GLU A 1 112 ? 4.406 9.023 -6.934 1 93.88 112 GLU A N 1
ATOM 852 C CA . GLU A 1 112 ? 4.758 8.445 -8.227 1 93.88 112 GLU A CA 1
ATOM 853 C C . GLU A 1 112 ? 3.582 8.531 -9.203 1 93.88 112 GLU A C 1
ATOM 855 O O . GLU A 1 112 ? 3.486 7.727 -10.133 1 93.88 112 GLU A O 1
ATOM 860 N N . CYS A 1 113 ? 2.723 9.453 -9.078 1 95.44 113 CYS A N 1
ATOM 861 C CA . CYS A 1 113 ? 1.607 9.641 -10 1 95.44 113 CYS A CA 1
ATOM 862 C C . CYS A 1 113 ? 1.992 10.57 -11.141 1 95.44 113 CYS A C 1
ATOM 864 O O . CYS A 1 113 ? 2.6 11.625 -10.914 1 95.44 113 CYS A O 1
ATOM 866 N N . SER A 1 114 ? 1.611 10.25 -12.273 1 95.31 114 SER A N 1
ATOM 867 C CA . SER A 1 114 ? 1.793 11.141 -13.414 1 95.31 114 SER A CA 1
ATOM 868 C C . SER A 1 114 ? 0.774 12.273 -13.398 1 95.31 114 SER A C 1
ATOM 870 O O . SER A 1 114 ? -0.249 12.188 -12.719 1 95.31 114 SER A O 1
ATOM 872 N N . ASP A 1 115 ? 1.134 13.344 -14.172 1 96 115 ASP A N 1
ATOM 873 C CA . ASP A 1 115 ? 0.184 14.438 -14.32 1 96 115 ASP A CA 1
ATOM 874 C C . ASP A 1 115 ? -1.13 13.953 -14.93 1 96 115 ASP A C 1
ATOM 876 O O . ASP A 1 115 ? -2.209 14.391 -14.523 1 96 115 ASP A O 1
ATOM 880 N N . GLU A 1 116 ? -1.003 13.039 -15.891 1 96.81 116 GLU A N 1
ATOM 881 C CA . GLU A 1 116 ? -2.193 12.508 -16.547 1 96.81 116 GLU A CA 1
ATOM 882 C C . GLU A 1 116 ? -3.092 11.781 -15.555 1 96.81 116 GLU A C 1
ATOM 884 O O . GLU A 1 116 ? -4.312 11.961 -15.555 1 96.81 116 GLU A O 1
ATOM 889 N N . LYS A 1 117 ? -2.441 11.008 -14.773 1 97.44 117 LYS A N 1
ATOM 890 C CA . LYS A 1 117 ? -3.188 10.281 -13.75 1 97.44 117 LYS A CA 1
ATOM 891 C C . LYS A 1 117 ? -3.83 11.234 -12.758 1 97.44 117 LYS A C 1
ATOM 893 O O . LYS A 1 117 ? -4.984 11.055 -12.367 1 97.44 117 LYS A O 1
ATOM 898 N N . ILE A 1 118 ? -3.078 12.289 -12.258 1 97.94 118 ILE A N 1
ATOM 899 C CA . ILE A 1 118 ? -3.602 13.266 -11.305 1 97.94 118 ILE A CA 1
ATOM 900 C C . ILE A 1 118 ? -4.816 13.969 -11.906 1 97.94 118 ILE A C 1
ATOM 902 O O . ILE A 1 118 ? -5.824 14.164 -11.227 1 97.94 118 ILE A O 1
ATOM 906 N N . LYS A 1 119 ? -4.707 14.234 -13.195 1 97.25 119 LYS A N 1
ATOM 907 C CA . LYS A 1 119 ? -5.84 14.859 -13.875 1 97.25 119 LYS A CA 1
ATOM 908 C C . LYS A 1 119 ? -7.055 13.938 -13.883 1 97.25 119 LYS A C 1
ATOM 910 O O . LYS A 1 119 ? -8.18 14.383 -13.641 1 97.25 119 LYS A O 1
ATOM 915 N N . GLU A 1 120 ? -6.805 12.711 -14.102 1 97.56 120 GLU A N 1
ATOM 916 C CA . GLU A 1 120 ? -7.863 11.703 -14.164 1 97.56 120 GLU A CA 1
ATOM 917 C C . GLU A 1 120 ? -8.609 11.602 -12.836 1 97.56 120 GLU A C 1
ATOM 919 O O . GLU A 1 120 ? -9.82 11.375 -12.812 1 97.56 120 GLU A O 1
ATOM 924 N N . ILE A 1 121 ? -7.84 11.828 -11.734 1 98.25 121 ILE A N 1
ATOM 925 C CA . ILE A 1 121 ? -8.43 11.539 -10.438 1 98.25 121 ILE A CA 1
ATOM 926 C C . ILE A 1 121 ? -8.648 12.844 -9.664 1 98.25 121 ILE A C 1
ATOM 928 O O . ILE A 1 121 ? -8.688 12.844 -8.438 1 98.25 121 ILE A O 1
ATOM 932 N N . SER A 1 122 ? -8.758 14.008 -10.305 1 97.31 122 SER A N 1
ATOM 933 C CA . SER A 1 122 ? -8.734 15.32 -9.672 1 97.31 122 SER A CA 1
ATOM 934 C C . SER A 1 122 ? -10.141 15.758 -9.258 1 97.31 122 SER A C 1
ATOM 936 O O . SER A 1 122 ? -10.328 16.875 -8.781 1 97.31 122 SER A O 1
ATOM 938 N N . 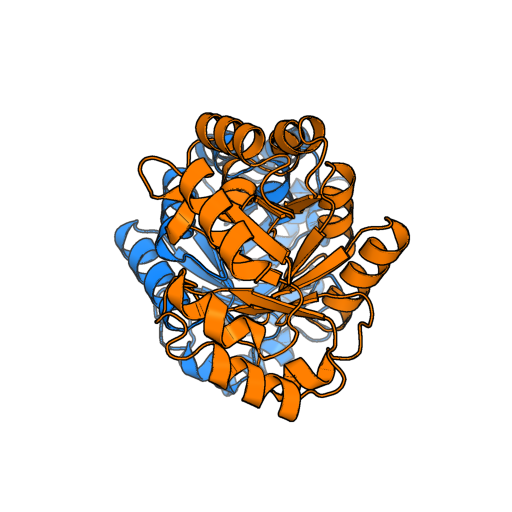ASN A 1 123 ? -11.227 14.766 -9.305 1 96.56 123 ASN A N 1
ATOM 939 C CA . ASN A 1 123 ? -12.609 15.211 -9.172 1 96.56 123 ASN A CA 1
ATOM 940 C C . ASN A 1 123 ? -13.227 14.75 -7.852 1 96.56 123 ASN A C 1
ATOM 942 O O . ASN A 1 123 ? -14.445 14.812 -7.676 1 96.56 123 ASN A O 1
ATOM 946 N N . PHE A 1 124 ? -12.414 14.266 -7.082 1 98.06 124 PHE A N 1
ATOM 947 C CA . PHE A 1 124 ? -12.953 13.867 -5.785 1 98.06 124 PHE A CA 1
ATOM 948 C C . PHE A 1 124 ? -12.914 15.039 -4.805 1 98.06 124 PHE A C 1
ATOM 950 O O . PHE A 1 124 ? -11.914 15.242 -4.113 1 98.06 124 PHE A O 1
ATOM 957 N N . LYS A 1 125 ? -14.039 15.766 -4.598 1 96.38 125 LYS A N 1
ATOM 958 C CA . LYS A 1 125 ? -14.117 17.094 -3.979 1 96.38 125 LYS A CA 1
ATOM 959 C C . LYS A 1 125 ? -13.773 17.016 -2.494 1 96.38 125 LYS A C 1
ATOM 961 O O . LYS A 1 125 ? -13.141 17.922 -1.956 1 96.38 125 LYS A O 1
ATOM 966 N N . ASN A 1 126 ? -14.062 15.945 -1.917 1 98.06 126 ASN A N 1
ATOM 967 C CA . ASN A 1 126 ? -13.875 15.867 -0.472 1 98.06 126 ASN A CA 1
ATOM 968 C C . ASN A 1 126 ? -12.586 15.133 -0.112 1 98.06 126 ASN A C 1
ATOM 970 O O . ASN A 1 126 ? -12.258 14.984 1.067 1 98.06 126 ASN A O 1
ATOM 974 N N . ALA A 1 127 ? -11.93 14.672 -1.104 1 98.75 127 ALA A N 1
ATOM 975 C CA . ALA A 1 127 ? -10.664 13.984 -0.866 1 98.75 127 ALA A CA 1
ATOM 976 C C . ALA A 1 127 ? -9.531 14.984 -0.655 1 98.75 127 ALA A C 1
ATOM 978 O O . ALA A 1 127 ? -9.562 16.094 -1.191 1 98.75 127 ALA A O 1
ATOM 979 N N . ILE A 1 128 ? -8.531 14.58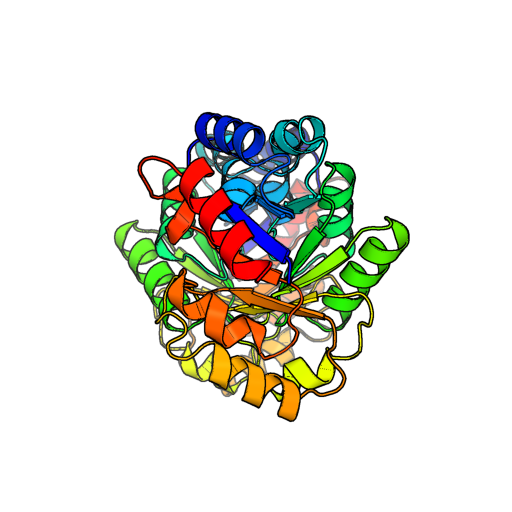6 0.19 1 98.81 128 ILE A N 1
ATOM 980 C CA . ILE A 1 128 ? -7.277 15.328 0.328 1 98.81 128 ILE A CA 1
ATOM 981 C C . ILE A 1 128 ? -6.227 14.734 -0.611 1 98.81 128 ILE A C 1
ATOM 983 O O . ILE A 1 128 ? -6.043 13.516 -0.663 1 98.81 128 ILE A O 1
ATOM 987 N N . TYR A 1 129 ? -5.652 15.531 -1.459 1 98.69 129 TYR A N 1
ATOM 988 C CA . TYR A 1 129 ? -4.586 15.109 -2.361 1 98.69 129 TYR A CA 1
ATOM 989 C C . TYR A 1 129 ? -3.215 15.391 -1.758 1 98.69 129 TYR A C 1
ATOM 991 O O . TYR A 1 129 ? -2.863 16.547 -1.517 1 98.69 129 TYR A O 1
ATOM 999 N N . CYS A 1 130 ? -2.488 14.312 -1.496 1 98.44 130 CYS A N 1
ATOM 1000 C CA . CYS A 1 130 ? -1.215 14.422 -0.793 1 98.44 130 CYS A CA 1
ATOM 1001 C C . CYS A 1 130 ? -0.047 14.398 -1.771 1 98.44 130 CYS A C 1
ATOM 1003 O O . CYS A 1 130 ? 0.241 13.359 -2.369 1 98.44 130 CYS A O 1
ATOM 1005 N N . ILE A 1 131 ? 0.577 15.625 -1.988 1 96.62 131 ILE A N 1
ATOM 1006 C CA . ILE A 1 131 ? 1.862 15.664 -2.678 1 96.62 131 ILE A CA 1
ATOM 1007 C C . ILE A 1 131 ? 2.938 15.023 -1.806 1 96.62 131 ILE A C 1
ATOM 1009 O O . ILE A 1 131 ? 3.242 15.516 -0.718 1 96.62 131 ILE A O 1
ATOM 1013 N N . HIS A 1 132 ? 3.408 13.891 -2.27 1 92.56 132 HIS A N 1
ATOM 1014 C CA . HIS A 1 132 ? 4.234 13.023 -1.433 1 92.56 132 HIS A CA 1
ATOM 1015 C C . HIS A 1 132 ? 5.531 12.648 -2.143 1 92.56 132 HIS A C 1
ATOM 1017 O O . HIS A 1 132 ? 5.504 12.148 -3.27 1 92.56 132 HIS A O 1
ATOM 1023 N N . ALA A 1 133 ? 6.66 13.07 -1.479 1 83.12 133 ALA A N 1
ATOM 1024 C CA . ALA A 1 133 ? 7.949 12.539 -1.923 1 83.12 133 ALA A CA 1
ATOM 1025 C C . ALA A 1 133 ? 8.312 11.273 -1.159 1 83.12 133 ALA A C 1
ATOM 1027 O O . ALA A 1 133 ? 8.164 11.211 0.064 1 83.12 133 ALA A O 1
ATOM 1028 N N . SER A 1 134 ? 8.773 10.281 -2.08 1 81.69 134 SER A N 1
ATOM 1029 C CA . SER A 1 134 ? 9.094 8.992 -1.472 1 81.69 134 SER A CA 1
ATOM 1030 C C . SER A 1 134 ? 10.219 9.125 -0.451 1 81.69 134 SER A C 1
ATOM 1032 O O . SER A 1 134 ? 11.18 9.852 -0.676 1 81.69 134 SER A O 1
ATOM 1034 N N . ILE A 1 135 ? 10.07 8.336 0.818 1 79 135 ILE A N 1
ATOM 1035 C CA . ILE A 1 135 ? 11.109 8.25 1.839 1 79 135 ILE A CA 1
ATOM 1036 C C . ILE A 1 135 ? 12.375 7.641 1.241 1 79 135 ILE A C 1
ATOM 1038 O O . ILE A 1 135 ? 13.477 7.855 1.748 1 79 135 ILE A O 1
ATOM 1042 N N . ASP A 1 136 ? 12.25 6.891 -0.036 1 81.81 136 ASP A N 1
ATOM 1043 C CA . ASP A 1 136 ? 13.375 6.18 -0.637 1 81.81 136 ASP A CA 1
ATOM 1044 C C . ASP A 1 136 ? 14.086 7.051 -1.669 1 81.81 136 ASP A C 1
ATOM 1046 O O . ASP A 1 136 ? 15.133 6.668 -2.197 1 81.81 136 ASP A O 1
ATOM 1050 N N . ARG A 1 137 ? 13.516 8.203 -1.791 1 82.25 137 ARG A N 1
ATOM 1051 C CA . ARG A 1 137 ? 14.102 9.164 -2.717 1 82.25 137 ARG A CA 1
ATOM 1052 C C . ARG A 1 137 ? 14.461 10.461 -2.002 1 82.25 137 ARG A C 1
ATOM 1054 O O . ARG A 1 137 ? 14.438 10.531 -0.772 1 82.25 137 ARG A O 1
ATOM 1061 N N . GLU A 1 138 ? 14.805 11.391 -2.867 1 77.56 138 GLU A N 1
ATOM 1062 C CA . GLU A 1 138 ? 15.125 12.711 -2.338 1 77.56 138 GLU A CA 1
ATOM 1063 C C . GLU A 1 138 ? 13.867 13.43 -1.855 1 77.56 138 GLU A C 1
ATOM 1065 O O . GLU A 1 138 ? 12.812 13.352 -2.492 1 77.56 138 GLU A O 1
ATOM 1070 N N . LYS A 1 139 ? 14.055 14.016 -0.638 1 80.88 139 LYS A N 1
ATOM 1071 C CA . LYS A 1 139 ? 12.984 14.828 -0.072 1 80.88 139 LYS A CA 1
ATOM 1072 C C . LYS A 1 139 ? 12.656 16.016 -0.983 1 80.88 139 LYS A C 1
ATOM 1074 O O . LYS A 1 139 ? 13.406 16.312 -1.912 1 80.88 139 LYS A O 1
ATOM 1079 N N . LEU A 1 140 ? 11.539 16.531 -0.75 1 81.75 140 LEU A N 1
ATOM 1080 C CA . LEU A 1 140 ? 11.141 17.703 -1.526 1 81.75 140 LEU A CA 1
ATOM 1081 C C . LEU A 1 140 ? 12.141 18.828 -1.35 1 81.75 140 LEU A C 1
ATOM 1083 O O . LEU A 1 140 ? 12.352 19.312 -0.232 1 81.75 140 LEU A O 1
ATOM 1087 N N . LYS A 1 141 ? 12.734 19.266 -2.279 1 77.25 141 LYS A N 1
ATOM 1088 C CA . LYS A 1 141 ? 13.75 20.312 -2.227 1 77.25 141 LYS A CA 1
ATOM 1089 C C . LYS A 1 141 ? 13.102 21.688 -2.064 1 77.25 141 LYS A C 1
ATOM 1091 O O . LYS A 1 141 ? 13.578 22.516 -1.272 1 77.25 141 LYS A O 1
ATOM 1096 N N . ASN A 1 142 ? 12.102 21.922 -2.863 1 84.88 142 ASN A N 1
ATOM 1097 C CA . ASN A 1 142 ? 11.367 23.188 -2.816 1 84.88 142 ASN A CA 1
ATOM 1098 C C . ASN A 1 142 ? 9.859 22.969 -2.736 1 84.88 142 ASN A C 1
ATOM 1100 O O . ASN A 1 142 ? 9.172 23.016 -3.754 1 84.88 142 ASN A O 1
ATOM 1104 N N . PRO A 1 143 ? 9.461 22.734 -1.424 1 88.38 143 PRO A N 1
ATOM 1105 C CA . PRO A 1 143 ? 8.047 22.422 -1.244 1 88.38 143 PRO A CA 1
ATOM 1106 C C . PRO A 1 143 ? 7.125 23.531 -1.726 1 88.38 143 PRO A C 1
ATOM 1108 O O . PRO A 1 143 ? 6.07 23.266 -2.307 1 88.38 143 PRO A O 1
ATOM 1111 N N . GLY A 1 144 ? 7.504 24.75 -1.536 1 86.12 144 GLY A N 1
ATOM 1112 C CA . GLY A 1 144 ? 6.695 25.875 -1.992 1 86.12 144 GLY A CA 1
ATOM 1113 C C . GLY A 1 144 ? 6.5 25.891 -3.496 1 86.12 144 GLY A C 1
ATOM 1114 O O . GLY A 1 144 ? 5.367 25.938 -3.98 1 86.12 144 GLY A O 1
ATOM 1115 N N . LYS A 1 145 ? 7.605 25.828 -4.191 1 88.81 145 LYS A N 1
ATOM 1116 C CA . LYS A 1 145 ? 7.531 25.828 -5.648 1 88.81 145 LYS A CA 1
ATOM 1117 C C . LYS A 1 145 ? 6.742 24.609 -6.152 1 88.81 145 LYS A C 1
ATOM 1119 O O . LYS A 1 145 ? 6 24.719 -7.129 1 88.81 145 LYS A O 1
ATOM 1124 N N . THR A 1 146 ? 6.93 23.5 -5.473 1 92.44 146 THR A N 1
ATOM 1125 C CA . THR A 1 146 ? 6.199 22.297 -5.836 1 92.44 146 THR A CA 1
ATOM 1126 C C . THR A 1 146 ? 4.695 22.516 -5.734 1 92.44 146 THR A C 1
ATOM 1128 O O . THR A 1 146 ? 3.941 22.141 -6.637 1 92.44 146 THR A O 1
ATOM 1131 N N . ILE A 1 147 ? 4.312 23.156 -4.742 1 93.19 147 ILE A N 1
ATOM 1132 C CA . ILE A 1 147 ? 2.893 23.422 -4.523 1 93.19 147 ILE A CA 1
ATOM 1133 C C . ILE A 1 147 ? 2.383 24.406 -5.574 1 93.19 147 ILE A C 1
ATOM 1135 O O . ILE A 1 147 ? 1.291 24.234 -6.117 1 93.19 147 ILE A O 1
ATOM 1139 N N . GLU A 1 148 ? 3.084 25.391 -5.742 1 92.25 148 GLU A N 1
ATOM 1140 C CA . GLU A 1 148 ? 2.701 26.406 -6.727 1 92.25 148 GLU A CA 1
ATOM 1141 C C . GLU A 1 148 ? 2.453 25.781 -8.094 1 92.25 148 GLU A C 1
ATOM 1143 O O . GLU A 1 148 ? 1.398 25.984 -8.695 1 92.25 148 GLU A O 1
ATOM 1148 N N . VAL A 1 149 ? 3.465 25.016 -8.555 1 94.38 149 VAL A N 1
ATOM 1149 C CA . VAL A 1 149 ? 3.359 24.359 -9.852 1 94.38 149 VAL A CA 1
ATOM 1150 C C . VAL A 1 149 ? 2.172 23.406 -9.852 1 94.38 149 VAL A C 1
ATOM 1152 O O . VAL A 1 149 ? 1.422 23.328 -10.828 1 94.38 149 VAL A O 1
ATOM 1155 N N . PHE A 1 150 ? 1.979 22.719 -8.719 1 96.56 150 PHE A N 1
ATOM 1156 C CA . PHE A 1 150 ? 0.895 21.75 -8.586 1 96.56 150 PHE A CA 1
ATOM 1157 C C . PHE A 1 150 ? -0.46 22.438 -8.719 1 96.56 150 PHE A C 1
ATOM 1159 O O . PHE A 1 150 ? -1.324 21.969 -9.469 1 96.56 150 PHE A O 1
ATOM 1166 N N . LYS A 1 151 ? -0.693 23.516 -8.094 1 94.94 151 LYS A N 1
ATOM 1167 C CA . LYS A 1 151 ? -1.955 24.25 -8.117 1 94.94 151 LYS A CA 1
ATOM 1168 C C . LYS A 1 151 ? -2.242 24.812 -9.508 1 94.94 151 LYS A C 1
ATOM 1170 O O . LYS A 1 151 ? -3.4 24.906 -9.922 1 94.94 151 LYS A O 1
ATOM 1175 N N . GLU A 1 152 ? -1.091 25.219 -10.102 1 95.31 152 GLU A N 1
ATOM 1176 C CA . GLU A 1 152 ? -1.252 25.734 -11.461 1 95.31 152 GLU A CA 1
ATOM 1177 C C . GLU A 1 152 ? -1.707 24.625 -12.406 1 95.31 152 GLU A C 1
ATOM 1179 O O . GLU A 1 152 ? -2.594 24.828 -13.234 1 95.31 152 GLU A O 1
ATOM 1184 N N . LYS A 1 153 ? -1.177 23.469 -12.305 1 97.25 153 LYS A N 1
ATOM 1185 C CA . LYS A 1 153 ? -1.477 22.359 -13.203 1 97.25 153 LYS A CA 1
ATOM 1186 C C . LYS A 1 153 ? -2.85 21.766 -12.898 1 97.25 153 LYS A C 1
ATOM 1188 O O . LYS A 1 153 ? -3.545 21.297 -13.805 1 97.25 153 LYS A O 1
ATOM 1193 N N . PHE A 1 154 ? -3.248 21.672 -11.641 1 97.25 154 PHE A N 1
ATOM 1194 C CA . PHE A 1 154 ? -4.473 21 -11.227 1 97.25 154 PHE A CA 1
ATOM 1195 C C . PHE A 1 154 ? -5.344 21.938 -10.391 1 97.25 154 PHE A C 1
ATOM 1197 O O . PHE A 1 154 ? -5.578 21.688 -9.211 1 97.25 154 PHE A O 1
ATOM 1204 N N . PRO A 1 155 ? -5.898 22.984 -10.938 1 94.75 155 PRO A N 1
ATOM 1205 C CA . PRO A 1 155 ? -6.629 24.031 -10.219 1 94.75 155 PRO A CA 1
ATOM 1206 C C . PRO A 1 155 ? -7.918 23.531 -9.586 1 94.75 155 PRO A C 1
ATOM 1208 O O . PRO A 1 155 ? -8.477 24.188 -8.695 1 94.75 155 PRO A O 1
ATOM 1211 N N . LYS A 1 156 ? -8.344 22.375 -9.953 1 95.06 156 LYS A N 1
ATOM 1212 C CA . LYS A 1 156 ? -9.578 21.828 -9.406 1 95.06 156 LYS A CA 1
ATOM 1213 C C . LYS A 1 156 ? -9.336 21.188 -8.047 1 95.06 156 LYS A C 1
ATOM 1215 O O . LYS A 1 156 ? -10.289 20.891 -7.309 1 95.06 156 LYS A O 1
ATOM 1220 N N . ILE A 1 157 ? -8.148 20.891 -7.801 1 96.38 157 ILE A N 1
ATOM 1221 C CA . ILE A 1 157 ? -7.801 20.25 -6.535 1 96.38 157 ILE A CA 1
ATOM 1222 C C . ILE A 1 157 ? -7.684 21.312 -5.441 1 96.38 157 ILE A C 1
ATOM 1224 O O . ILE A 1 157 ? -6.789 22.156 -5.488 1 96.38 157 ILE A O 1
ATOM 1228 N N . ASN A 1 158 ? -8.492 21.219 -4.453 1 93.5 158 ASN A N 1
ATOM 1229 C CA . ASN A 1 158 ? -8.57 22.281 -3.455 1 93.5 158 ASN A CA 1
ATOM 1230 C C . ASN A 1 158 ? -7.945 21.844 -2.131 1 93.5 158 ASN A C 1
ATOM 1232 O O . ASN A 1 158 ? -7.367 22.672 -1.419 1 93.5 158 ASN A O 1
ATOM 1236 N N . ARG A 1 159 ? -8.18 20.562 -1.836 1 97.75 159 ARG A N 1
ATOM 1237 C CA . ARG A 1 159 ? -7.645 20.078 -0.567 1 97.75 159 ARG A CA 1
ATOM 1238 C C . ARG A 1 159 ? -6.305 19.375 -0.767 1 97.75 159 ARG A C 1
ATOM 1240 O O . ARG A 1 159 ? -6.25 18.266 -1.314 1 97.75 159 ARG A O 1
ATOM 1247 N N . ILE A 1 160 ? -5.207 20.094 -0.329 1 97.62 160 ILE A N 1
ATOM 1248 C CA . ILE A 1 160 ? -3.855 19.625 -0.629 1 97.62 160 ILE A CA 1
ATOM 1249 C C . ILE A 1 160 ? -3.086 19.406 0.67 1 97.62 160 ILE A C 1
ATOM 1251 O O . ILE A 1 160 ? -3.174 20.219 1.599 1 97.62 160 ILE A O 1
ATOM 1255 N N . ALA A 1 161 ? -2.529 18.203 0.818 1 98 161 ALA A N 1
ATOM 1256 C CA . ALA A 1 161 ? -1.543 17.891 1.847 1 98 161 ALA A CA 1
ATOM 1257 C C . ALA A 1 161 ? -0.15 17.734 1.243 1 98 161 ALA A C 1
ATOM 1259 O O . ALA A 1 161 ? -0.009 17.359 0.079 1 98 161 ALA A O 1
ATOM 1260 N N . VAL A 1 162 ? 0.942 18.078 1.974 1 95.81 162 VAL A N 1
ATOM 1261 C CA . VAL A 1 162 ? 2.312 17.953 1.491 1 95.81 162 VAL A CA 1
ATOM 1262 C C . VAL A 1 162 ? 3.143 17.156 2.494 1 95.81 162 VAL A C 1
ATOM 1264 O O . VAL A 1 162 ? 3.107 17.422 3.697 1 95.81 162 VAL A O 1
ATOM 1267 N N . ALA A 1 163 ? 3.688 16.125 1.98 1 94.19 163 ALA A N 1
ATOM 1268 C CA . ALA A 1 163 ? 4.594 15.281 2.754 1 94.19 163 ALA A CA 1
ATOM 1269 C C . ALA A 1 163 ? 5.918 15.078 2.023 1 94.19 163 ALA A C 1
ATOM 1271 O O . ALA A 1 163 ? 5.945 14.977 0.793 1 94.19 163 ALA A O 1
ATOM 1272 N N . GLY A 1 164 ? 7.02 14.961 2.838 1 88.81 164 GLY A N 1
ATOM 1273 C CA . GLY A 1 164 ? 8.32 14.68 2.248 1 88.81 164 GLY A CA 1
ATOM 1274 C C . GLY A 1 164 ? 9.422 15.578 2.779 1 88.81 164 GLY A C 1
ATOM 1275 O O . GLY A 1 164 ? 9.938 16.438 2.053 1 88.81 164 GLY A O 1
ATOM 1276 N N . GLY A 1 165 ? 9.781 15.445 3.873 1 87.12 165 GLY A N 1
ATOM 1277 C CA . GLY A 1 165 ? 10.93 16.156 4.426 1 87.12 165 GLY A CA 1
ATOM 1278 C C . GLY A 1 165 ? 10.602 17.578 4.852 1 87.12 165 GLY A C 1
ATOM 1279 O O . GLY A 1 165 ? 11.406 18.484 4.652 1 87.12 165 GLY A O 1
ATOM 1280 N N . ILE A 1 166 ? 9.438 17.781 5.438 1 91.38 166 ILE A N 1
ATOM 1281 C CA . ILE A 1 166 ? 8.984 19.109 5.863 1 91.38 166 ILE A CA 1
ATOM 1282 C C . ILE A 1 166 ? 9.688 19.5 7.16 1 91.38 166 ILE A C 1
ATOM 1284 O O . ILE A 1 166 ? 9.734 18.719 8.109 1 91.38 166 ILE A O 1
ATOM 1288 N N . THR A 1 167 ? 10.305 20.719 7.082 1 90 167 THR A N 1
ATOM 1289 C CA . THR A 1 167 ? 10.969 21.297 8.25 1 90 167 THR A CA 1
ATOM 1290 C C . THR A 1 167 ? 10.258 22.562 8.695 1 90 167 THR A C 1
ATOM 1292 O O . THR A 1 167 ? 9.336 23.031 8.023 1 90 167 THR A O 1
ATOM 1295 N N . LEU A 1 168 ? 10.695 23.062 9.906 1 90.12 168 LEU A N 1
ATOM 1296 C CA . LEU A 1 168 ? 10.141 24.312 10.406 1 90.12 168 LEU A CA 1
ATOM 1297 C C . LEU A 1 168 ? 10.32 25.422 9.383 1 90.12 168 LEU A C 1
ATOM 1299 O O . LEU A 1 168 ? 9.422 26.25 9.188 1 90.12 168 LEU A O 1
ATOM 1303 N N . ASP A 1 169 ? 11.398 25.438 8.742 1 88.38 169 ASP A N 1
ATOM 1304 C CA . ASP A 1 169 ? 11.703 26.484 7.766 1 88.38 169 ASP A CA 1
ATOM 1305 C C . ASP A 1 169 ? 10.766 26.391 6.562 1 88.38 169 ASP A C 1
ATOM 1307 O O . ASP A 1 169 ? 10.414 27.406 5.969 1 88.38 169 ASP A O 1
ATOM 1311 N N . SER A 1 170 ? 10.383 25.188 6.125 1 89.06 170 SER A N 1
ATOM 1312 C CA . SER A 1 170 ? 9.492 24.984 4.988 1 89.06 170 SER A CA 1
ATOM 1313 C C . SER A 1 170 ? 8.117 25.594 5.238 1 89.06 170 SER A C 1
ATOM 1315 O O . SER A 1 170 ? 7.43 25.984 4.297 1 89.06 170 SER A O 1
ATOM 1317 N N . ILE A 1 171 ? 7.676 25.703 6.559 1 91.38 171 ILE A N 1
ATOM 1318 C CA . ILE A 1 171 ? 6.316 26.078 6.938 1 91.38 171 ILE A CA 1
ATOM 1319 C C . ILE A 1 171 ? 6.035 27.516 6.516 1 91.38 171 ILE A C 1
ATOM 1321 O O . ILE A 1 171 ? 4.945 27.828 6.027 1 91.38 171 ILE A O 1
ATOM 1325 N N . THR A 1 172 ? 6.988 28.359 6.75 1 85.12 172 THR A N 1
ATOM 1326 C CA . THR A 1 172 ? 6.801 29.766 6.418 1 85.12 172 THR A CA 1
ATOM 1327 C C . THR A 1 172 ? 6.504 29.938 4.934 1 85.12 172 THR A C 1
ATOM 1329 O O . THR A 1 172 ? 5.605 30.688 4.559 1 85.12 172 THR A O 1
ATOM 1332 N N . GLU A 1 173 ? 7.23 29.219 4.129 1 86.31 173 GLU A N 1
ATOM 1333 C CA . GLU A 1 173 ? 7.016 29.281 2.688 1 86.31 173 GLU A CA 1
ATOM 1334 C C . GLU A 1 173 ? 5.672 28.656 2.303 1 86.31 173 GLU A C 1
ATOM 1336 O O . GLU A 1 173 ? 4.953 29.203 1.465 1 86.31 173 GLU A O 1
ATOM 1341 N N . LEU A 1 174 ? 5.336 27.531 2.941 1 91.56 174 LEU A N 1
ATOM 1342 C CA . LEU A 1 174 ? 4.133 26.781 2.602 1 91.56 174 LEU A CA 1
ATOM 1343 C C . LEU A 1 174 ? 2.881 27.547 3.004 1 91.56 174 LEU A C 1
ATOM 1345 O O . LEU A 1 174 ? 1.821 27.391 2.395 1 91.56 174 LEU A O 1
ATOM 1349 N N . ASN A 1 175 ? 3.023 28.422 3.957 1 88.06 175 ASN A N 1
ATOM 1350 C CA . ASN A 1 175 ? 1.919 29.25 4.441 1 88.06 175 ASN A CA 1
ATOM 1351 C C . ASN A 1 175 ? 1.396 30.172 3.357 1 88.06 175 ASN A C 1
ATOM 1353 O O . ASN A 1 175 ? 0.26 30.656 3.436 1 88.06 175 ASN A O 1
ATOM 1357 N N . LYS A 1 176 ? 2.131 30.359 2.406 1 88.19 176 LYS A N 1
ATOM 1358 C CA . LYS A 1 176 ? 1.752 31.281 1.341 1 88.19 176 LYS A CA 1
ATOM 1359 C C . LYS A 1 176 ? 0.781 30.625 0.363 1 88.19 176 LYS A C 1
ATOM 1361 O O . LYS A 1 176 ? 0.151 31.297 -0.446 1 88.19 176 LYS A O 1
ATOM 1366 N N . TYR A 1 177 ? 0.65 29.312 0.222 1 89.38 177 TYR A N 1
ATOM 1367 C CA . TYR A 1 177 ? -0.08 28.609 -0.829 1 89.38 177 TYR A CA 1
ATOM 1368 C C . TYR A 1 177 ? -1.385 28.031 -0.294 1 89.38 177 TYR A C 1
ATOM 1370 O O . TYR A 1 177 ? -2.127 27.375 -1.027 1 89.38 177 TYR A O 1
ATOM 1378 N N . ASN A 1 178 ? -1.975 28.359 0.76 1 88 178 ASN A N 1
ATOM 1379 C CA . ASN A 1 178 ? -3.244 27.906 1.315 1 88 178 ASN A CA 1
ATOM 1380 C C . ASN A 1 178 ? -3.389 26.391 1.224 1 88 178 ASN A C 1
ATOM 1382 O O . ASN A 1 178 ? -4.383 25.891 0.695 1 88 178 ASN A O 1
ATOM 1386 N N . ILE A 1 179 ? -2.506 25.672 1.715 1 93.38 179 ILE A N 1
ATOM 1387 C CA . ILE A 1 179 ? -2.617 24.219 1.754 1 93.38 179 ILE A CA 1
ATOM 1388 C C . ILE A 1 179 ? -3.289 23.781 3.055 1 93.38 179 ILE A C 1
ATOM 1390 O O . ILE A 1 179 ? -3.299 24.531 4.035 1 93.38 179 ILE A O 1
ATOM 1394 N N . GLU A 1 180 ? -3.863 22.516 2.924 1 96.94 180 GLU A N 1
ATOM 1395 C CA . GLU A 1 180 ? -4.684 22.062 4.043 1 96.94 180 GLU A CA 1
ATOM 1396 C C . GLU A 1 180 ? -3.828 21.438 5.137 1 96.94 180 GLU A C 1
ATOM 1398 O O . GLU A 1 180 ? -4.039 21.703 6.324 1 96.94 180 GLU A O 1
ATOM 1403 N N . LEU A 1 181 ? -2.85 20.609 4.727 1 97.44 181 LEU A N 1
ATOM 1404 C CA . LEU A 1 181 ? -2.09 19.844 5.711 1 97.44 181 LEU A CA 1
ATOM 1405 C C . LEU A 1 181 ? -0.603 19.844 5.371 1 97.44 181 LEU A C 1
ATOM 1407 O O . LEU A 1 181 ? -0.228 19.719 4.203 1 97.44 181 LEU A O 1
ATOM 1411 N N . VAL A 1 182 ? 0.204 19.984 6.348 1 96.81 182 VAL A N 1
ATOM 1412 C CA . VAL A 1 182 ? 1.61 19.594 6.266 1 96.81 182 VAL A CA 1
ATOM 1413 C C . VAL A 1 182 ? 1.852 18.328 7.09 1 96.81 182 VAL A C 1
ATOM 1415 O O . VAL A 1 182 ? 1.382 18.219 8.227 1 96.81 182 VAL A O 1
ATOM 1418 N N . ILE A 1 183 ? 2.479 17.406 6.477 1 97.62 183 ILE A N 1
ATOM 1419 C CA . ILE A 1 183 ? 2.729 16.125 7.121 1 97.62 183 ILE A CA 1
ATOM 1420 C C . ILE A 1 183 ? 4.203 16.016 7.504 1 97.62 183 ILE A C 1
ATOM 1422 O O . ILE A 1 183 ? 5.078 16.078 6.641 1 97.62 183 ILE A O 1
ATOM 1426 N N . VAL A 1 184 ? 4.512 15.859 8.836 1 96.75 184 VAL A N 1
ATOM 1427 C CA . VAL A 1 184 ? 5.867 15.836 9.375 1 96.75 184 VAL A CA 1
ATOM 1428 C C . VAL A 1 184 ? 6.094 14.539 10.148 1 96.75 184 VAL A C 1
ATOM 1430 O O . VAL A 1 184 ? 5.293 14.18 11.008 1 96.75 184 VAL A O 1
ATOM 1433 N N . GLY A 1 185 ? 7.043 13.867 9.781 1 95.38 185 GLY A N 1
ATOM 1434 C CA . GLY A 1 185 ? 7.375 12.633 10.469 1 95.38 185 GLY A CA 1
ATOM 1435 C C . GLY A 1 185 ? 8.586 12.758 11.375 1 95.38 185 GLY A C 1
ATOM 1436 O O . GLY A 1 185 ? 8.484 13.289 12.484 1 95.38 185 GLY A O 1
ATOM 1437 N N . SER A 1 186 ? 9.742 12.344 10.945 1 93.44 186 SER A N 1
ATOM 1438 C CA . SER A 1 186 ? 10.953 12.172 11.734 1 93.44 186 SER A CA 1
ATOM 1439 C C . SER A 1 186 ? 11.453 13.508 12.281 1 93.44 186 SER A C 1
ATOM 1441 O O . SER A 1 186 ? 12.141 13.547 13.305 1 93.44 186 SER A O 1
ATOM 1443 N N . ALA A 1 187 ? 11.125 14.617 11.539 1 94.25 187 ALA A N 1
ATOM 1444 C CA . ALA A 1 187 ? 11.531 15.938 12.031 1 94.25 187 ALA A CA 1
ATOM 1445 C C . ALA A 1 187 ? 10.875 16.234 13.375 1 94.25 187 ALA A C 1
ATOM 1447 O O . ALA A 1 187 ? 11.328 17.125 14.102 1 94.25 187 ALA A O 1
ATOM 1448 N N . ILE A 1 188 ? 9.805 15.477 13.664 1 96.94 188 ILE A N 1
ATOM 1449 C CA . ILE A 1 188 ? 9.148 15.609 14.961 1 96.94 188 ILE A CA 1
ATOM 1450 C C . ILE A 1 188 ? 9.43 14.367 15.812 1 96.94 188 ILE A C 1
ATOM 1452 O O . ILE A 1 188 ? 10.078 14.461 16.859 1 96.94 188 ILE A O 1
ATOM 1456 N N . THR A 1 189 ? 9.109 13.188 15.344 1 95.94 189 THR A N 1
ATOM 1457 C CA . THR A 1 189 ? 9.094 11.969 16.141 1 95.94 189 THR A CA 1
ATOM 1458 C C . THR A 1 189 ? 10.516 11.461 16.391 1 95.94 189 THR A C 1
ATOM 1460 O O . THR A 1 189 ? 10.742 10.656 17.297 1 95.94 189 THR A O 1
ATOM 1463 N N . GLY A 1 190 ? 11.445 11.883 15.609 1 93.06 190 GLY A N 1
ATOM 1464 C CA . GLY A 1 190 ? 12.812 11.438 15.758 1 93.06 190 GLY A CA 1
ATOM 1465 C C . GLY A 1 190 ? 13.625 12.289 16.703 1 93.06 190 GLY A C 1
ATOM 1466 O O . GLY A 1 190 ? 14.82 12.055 16.906 1 93.06 190 GLY A O 1
ATOM 1467 N N . THR A 1 191 ? 13.039 13.18 17.375 1 94.31 191 THR A N 1
ATOM 1468 C CA . THR A 1 191 ? 13.727 14.102 18.281 1 94.31 191 THR A CA 1
ATOM 1469 C C . THR A 1 191 ? 13.625 13.625 19.719 1 94.31 191 THR A C 1
ATOM 1471 O O . THR A 1 191 ? 12.875 12.695 20.031 1 94.31 191 THR A O 1
ATOM 1474 N N . ASP A 1 192 ? 14.359 14.375 20.5 1 94.12 192 ASP A N 1
ATOM 1475 C CA . ASP A 1 192 ? 14.383 14.031 21.906 1 94.12 192 ASP A CA 1
ATOM 1476 C C . ASP A 1 192 ? 13.102 14.477 22.609 1 94.12 192 ASP A C 1
ATOM 1478 O O . ASP A 1 192 ? 12.711 13.898 23.625 1 94.12 192 ASP A O 1
ATOM 1482 N N . ASN A 1 193 ? 12.422 15.43 22.109 1 95.5 193 ASN A N 1
ATOM 1483 C CA . ASN A 1 193 ? 11.188 15.961 22.688 1 95.5 193 ASN A CA 1
ATOM 1484 C C . ASN A 1 193 ? 10.141 16.219 21.609 1 95.5 193 ASN A C 1
ATOM 1486 O O . ASN A 1 193 ? 9.844 17.375 21.281 1 95.5 193 ASN A O 1
ATOM 1490 N N . PRO A 1 194 ? 9.539 15.32 21.141 1 97.5 194 PRO A N 1
ATOM 1491 C CA . PRO A 1 194 ? 8.633 15.391 20 1 97.5 194 PRO A CA 1
ATOM 1492 C C . PRO A 1 194 ? 7.449 16.328 20.234 1 97.5 194 PRO A C 1
ATOM 1494 O O . PRO A 1 194 ? 7.012 17.016 19.312 1 97.5 194 PRO A O 1
ATOM 1497 N N . ILE A 1 195 ? 6.848 16.328 21.469 1 97.06 195 ILE A N 1
ATOM 1498 C CA . ILE A 1 195 ? 5.688 17.156 21.766 1 97.06 195 ILE A CA 1
ATOM 1499 C C . ILE A 1 195 ? 6.047 18.625 21.625 1 97.06 195 ILE A C 1
ATOM 1501 O O . ILE A 1 195 ? 5.281 19.406 21.062 1 97.06 195 ILE A O 1
ATOM 1505 N N . GLU A 1 196 ? 7.23 19 22.172 1 97.75 196 GLU A N 1
ATOM 1506 C CA . GLU A 1 196 ? 7.676 20.391 22.094 1 97.75 196 GLU A CA 1
ATOM 1507 C C . GLU A 1 196 ? 7.879 20.828 20.641 1 97.75 196 GLU A C 1
ATOM 1509 O O . GLU A 1 196 ? 7.508 21.938 20.266 1 97.75 196 GLU A O 1
ATOM 1514 N N . ILE A 1 197 ? 8.461 19.922 19.859 1 97.12 197 ILE A N 1
ATOM 1515 C CA . ILE A 1 197 ? 8.727 20.234 18.469 1 97.12 197 ILE A CA 1
ATOM 1516 C C . ILE A 1 197 ? 7.402 20.359 17.703 1 97.12 197 ILE A C 1
ATOM 1518 O O . ILE A 1 197 ? 7.242 21.25 16.875 1 97.12 197 ILE A O 1
ATOM 1522 N N . ALA A 1 198 ? 6.422 19.516 18.031 1 97.81 198 ALA A N 1
ATOM 1523 C CA . ALA A 1 198 ? 5.094 19.594 17.422 1 97.81 198 ALA A CA 1
ATOM 1524 C C . ALA A 1 198 ? 4.438 20.938 17.719 1 97.81 198 ALA A C 1
ATOM 1526 O O . ALA A 1 198 ? 3.811 21.531 16.828 1 97.81 198 ALA A O 1
ATOM 1527 N N . LYS A 1 199 ? 4.613 21.375 19 1 97.62 199 LYS A N 1
ATOM 1528 C CA . LYS A 1 199 ? 4.059 22.672 19.391 1 97.62 199 LYS A CA 1
ATOM 1529 C C . LYS A 1 199 ? 4.715 23.812 18.625 1 97.62 199 LYS A C 1
ATOM 1531 O O . LYS A 1 199 ? 4.055 24.781 18.266 1 97.62 199 LYS A O 1
ATOM 1536 N N . GLN A 1 200 ? 5.98 23.688 18.328 1 96.94 200 GLN A N 1
ATOM 1537 C CA . GLN A 1 200 ? 6.68 24.719 17.547 1 96.94 200 GLN A CA 1
ATOM 1538 C C . GLN A 1 200 ? 6.145 24.766 16.125 1 96.94 200 GLN A C 1
ATOM 1540 O O . GLN A 1 200 ? 5.93 25.859 15.578 1 96.94 200 GLN A O 1
ATOM 1545 N N . PHE A 1 201 ? 5.961 23.609 15.555 1 97 201 PHE A N 1
ATOM 1546 C CA . PHE A 1 201 ? 5.363 23.562 14.219 1 97 201 PHE A CA 1
ATOM 1547 C C . PHE A 1 201 ? 4 24.234 14.211 1 97 201 PHE A C 1
ATOM 1549 O O . PHE A 1 201 ? 3.709 25.047 13.32 1 97 201 PHE A O 1
ATOM 1556 N N . LYS A 1 202 ? 3.148 23.906 15.242 1 95.75 202 LYS A N 1
ATOM 1557 C CA . LYS A 1 202 ? 1.811 24.484 15.352 1 95.75 202 LYS A CA 1
ATOM 1558 C C . LYS A 1 202 ? 1.874 26 15.438 1 95.75 202 LYS A C 1
ATOM 1560 O O . LYS A 1 202 ? 1.064 26.703 14.82 1 95.75 202 LYS A O 1
ATOM 1565 N N . GLU A 1 203 ? 2.795 26.5 16.188 1 95.31 203 GLU A N 1
ATOM 1566 C CA . GLU A 1 203 ? 2.957 27.938 16.359 1 95.31 203 GLU A CA 1
ATOM 1567 C C . GLU A 1 203 ? 3.305 28.625 15.047 1 95.31 203 GLU A C 1
ATOM 1569 O O . GLU A 1 203 ? 2.746 29.672 14.719 1 95.31 203 GLU A O 1
ATOM 1574 N N . VAL A 1 204 ? 4.223 27.984 14.273 1 94.12 204 VAL A N 1
ATOM 1575 C CA . VAL A 1 204 ? 4.664 28.609 13.031 1 94.12 204 VAL A CA 1
ATOM 1576 C C . VAL A 1 204 ? 3.555 28.516 11.984 1 94.12 204 VAL A C 1
ATOM 1578 O O . VAL A 1 204 ? 3.391 29.438 11.164 1 94.12 204 VAL A O 1
ATOM 1581 N N . ILE A 1 205 ? 2.744 27.5 12.008 1 94.44 205 ILE A N 1
ATOM 1582 C CA . ILE A 1 205 ? 1.627 27.312 11.094 1 94.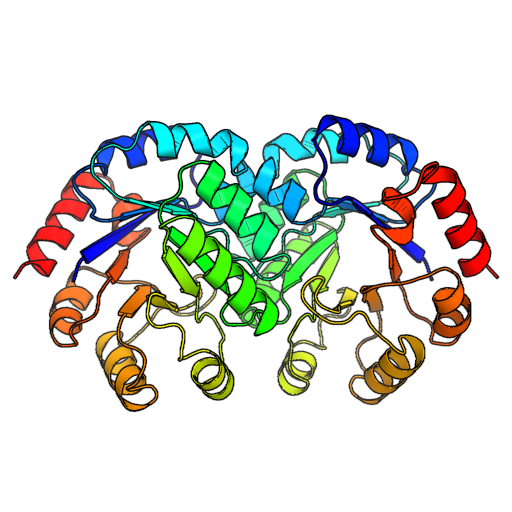44 205 ILE A CA 1
ATOM 1583 C C . ILE A 1 205 ? 0.572 28.391 11.328 1 94.44 205 ILE A C 1
ATOM 1585 O O . ILE A 1 205 ? -0.045 28.875 10.375 1 94.44 205 ILE A O 1
ATOM 1589 N N . GLU A 1 206 ? 0.316 28.75 12.586 1 89 206 GLU A N 1
ATOM 1590 C CA . GLU A 1 206 ? -0.733 29.688 12.969 1 89 206 GLU A CA 1
ATOM 1591 C C . GLU A 1 206 ? -0.278 31.125 12.766 1 89 206 GLU A C 1
ATOM 1593 O O . GLU A 1 206 ? -1.081 32.062 12.875 1 89 206 GLU A O 1
ATOM 1598 N N . ARG A 1 207 ? 0.898 31.391 12.336 1 83.75 207 ARG A N 1
ATOM 1599 C CA . ARG A 1 207 ? 1.369 32.75 12.086 1 83.75 207 ARG A CA 1
ATOM 1600 C C . ARG A 1 207 ? 1.048 33.188 10.664 1 83.75 207 ARG A C 1
ATOM 1602 O O . ARG A 1 207 ? 1.099 32.375 9.734 1 83.75 207 ARG A O 1
ATOM 1609 N N . MET B 1 1 ? 4.867 -24.344 -15.172 1 94.5 1 MET B N 1
ATOM 1610 C CA . MET B 1 1 ? 3.959 -23.391 -14.523 1 94.5 1 MET B CA 1
ATOM 1611 C C . MET B 1 1 ? 3.551 -23.891 -13.141 1 94.5 1 MET B C 1
ATOM 1613 O O . MET B 1 1 ? 3.281 -25.078 -12.961 1 94.5 1 MET B O 1
ATOM 1617 N N . LYS B 1 2 ? 3.617 -23.047 -12.109 1 97.06 2 LYS B N 1
ATOM 1618 C CA . LYS B 1 2 ? 3.307 -23.406 -10.727 1 97.06 2 LYS B CA 1
ATOM 1619 C C . LYS B 1 2 ? 2.018 -22.734 -10.258 1 97.06 2 LYS B C 1
ATOM 1621 O O . LYS B 1 2 ? 1.569 -21.75 -10.867 1 97.06 2 LYS B O 1
ATOM 1626 N N . LEU B 1 3 ? 1.389 -23.297 -9.234 1 98.19 3 LEU B N 1
ATOM 1627 C CA . LEU B 1 3 ? 0.138 -22.781 -8.688 1 98.19 3 LEU B CA 1
ATOM 1628 C C . LEU B 1 3 ? 0.392 -21.953 -7.434 1 98.19 3 LEU B C 1
ATOM 1630 O O . LEU B 1 3 ? 0.99 -22.453 -6.473 1 98.19 3 LEU B O 1
ATOM 1634 N N . GLN B 1 4 ? 0.05 -20.797 -7.457 1 98.75 4 GLN B N 1
ATOM 1635 C CA . GLN B 1 4 ? -0.061 -19.953 -6.266 1 98.75 4 GLN B CA 1
ATOM 1636 C C . GLN B 1 4 ? -1.521 -19.766 -5.863 1 98.75 4 GLN B C 1
ATOM 1638 O O . GLN B 1 4 ? -2.332 -19.297 -6.664 1 98.75 4 GLN B O 1
ATOM 1643 N N . VAL B 1 5 ? -1.907 -20.109 -4.648 1 98.62 5 VAL B N 1
ATOM 1644 C CA . VAL B 1 5 ? -3.26 -19.906 -4.129 1 98.62 5 VAL B CA 1
ATOM 1645 C C . VAL B 1 5 ? -3.287 -18.719 -3.186 1 98.62 5 VAL B C 1
ATOM 1647 O O . VAL B 1 5 ? -2.484 -18.625 -2.252 1 98.62 5 VAL B O 1
ATOM 1650 N N . ALA B 1 6 ? -4.168 -17.828 -3.469 1 98.38 6 ALA B N 1
ATOM 1651 C CA . ALA B 1 6 ? -4.25 -16.594 -2.691 1 98.38 6 ALA B CA 1
ATOM 1652 C C . ALA B 1 6 ? -5.375 -16.672 -1.664 1 98.38 6 ALA B C 1
ATOM 1654 O O . ALA B 1 6 ? -6.523 -16.953 -2.014 1 98.38 6 ALA B O 1
ATOM 1655 N N . ILE B 1 7 ? -5.055 -16.438 -0.406 1 98.38 7 ILE B N 1
ATOM 1656 C CA . ILE B 1 7 ? -6.016 -16.375 0.688 1 98.38 7 ILE B CA 1
ATOM 1657 C C . ILE B 1 7 ? -6.25 -14.922 1.092 1 98.38 7 ILE B C 1
ATOM 1659 O O . ILE B 1 7 ? -5.336 -14.25 1.574 1 98.38 7 ILE B O 1
ATOM 1663 N N . ASP B 1 8 ? -7.484 -14.414 0.94 1 97.06 8 ASP B N 1
ATOM 1664 C CA . ASP B 1 8 ? -7.809 -13.016 1.198 1 97.06 8 ASP B CA 1
ATOM 1665 C C . ASP B 1 8 ? -9.133 -12.883 1.952 1 97.06 8 ASP B C 1
ATOM 1667 O O . ASP B 1 8 ? -10.031 -13.711 1.782 1 97.06 8 ASP B O 1
ATOM 1671 N N . ARG B 1 9 ? -9.234 -11.898 2.781 1 97.12 9 ARG B N 1
ATOM 1672 C CA . ARG B 1 9 ? -10.484 -11.43 3.359 1 97.12 9 ARG B CA 1
ATOM 1673 C C . ARG B 1 9 ? -11.18 -12.539 4.141 1 97.12 9 ARG B C 1
ATOM 1675 O O . ARG B 1 9 ? -12.375 -12.781 3.953 1 97.12 9 ARG B O 1
ATOM 1682 N N . VAL B 1 10 ? -10.484 -13.281 4.906 1 97.56 10 VAL B N 1
ATOM 1683 C CA . VAL B 1 10 ? -11.008 -14.281 5.824 1 97.56 10 VAL B CA 1
ATOM 1684 C C . VAL B 1 10 ? -10.477 -14.023 7.234 1 97.56 10 VAL B C 1
ATOM 1686 O O . VAL B 1 10 ? -9.453 -13.359 7.402 1 97.56 10 VAL B O 1
ATOM 1689 N N . PRO B 1 11 ? -11.188 -14.477 8.281 1 97.44 11 PRO B N 1
ATOM 1690 C CA . PRO B 1 11 ? -10.625 -14.414 9.625 1 97.44 11 PRO B CA 1
ATOM 1691 C C . PRO B 1 11 ? -9.32 -15.203 9.758 1 97.44 11 PRO B C 1
ATOM 1693 O O . PRO B 1 11 ? -9.062 -16.109 8.961 1 97.44 11 PRO B O 1
ATOM 1696 N N . LEU B 1 12 ? -8.484 -14.891 10.711 1 97.94 12 LEU B N 1
ATOM 1697 C CA . LEU B 1 12 ? -7.148 -15.453 10.906 1 97.94 12 LEU B CA 1
ATOM 1698 C C . LEU B 1 12 ? -7.219 -16.969 11.055 1 97.94 12 LEU B C 1
ATOM 1700 O O . LEU B 1 12 ? -6.395 -17.688 10.484 1 97.94 12 LEU B O 1
ATOM 1704 N N . GLU B 1 13 ? -8.234 -17.453 11.82 1 97.75 13 GLU B N 1
ATOM 1705 C CA . GLU B 1 13 ? -8.375 -18.891 12.039 1 97.75 13 GLU B CA 1
ATOM 1706 C C . GLU B 1 13 ? -8.617 -19.625 10.727 1 97.75 13 GLU B C 1
ATOM 1708 O O . GLU B 1 13 ? -8.062 -20.703 10.5 1 97.75 13 GLU B O 1
ATOM 1713 N N . LYS B 1 14 ? -9.359 -19.062 9.945 1 97.12 14 LYS B N 1
ATOM 1714 C CA . LYS B 1 14 ? -9.625 -19.672 8.641 1 97.12 14 LYS B CA 1
ATOM 1715 C C . LYS B 1 14 ? -8.383 -19.625 7.754 1 97.12 14 LYS B C 1
ATOM 1717 O O . LYS B 1 14 ? -8.102 -20.578 7.02 1 97.12 14 LYS B O 1
ATOM 1722 N N . ALA B 1 15 ? -7.695 -18.547 7.77 1 98.12 15 ALA B N 1
ATOM 1723 C CA . ALA B 1 15 ? -6.441 -18.453 7.027 1 98.12 15 ALA B CA 1
ATOM 1724 C C . ALA B 1 15 ? -5.465 -19.547 7.457 1 98.12 15 ALA B C 1
ATOM 1726 O O . ALA B 1 15 ? -4.836 -20.188 6.613 1 98.12 15 ALA B O 1
ATOM 1727 N N . GLU B 1 16 ? -5.418 -19.719 8.773 1 97.81 16 GLU B N 1
ATOM 1728 C CA . GLU B 1 16 ? -4.551 -20.766 9.32 1 97.81 16 GLU B CA 1
ATOM 1729 C C . GLU B 1 16 ? -4.934 -22.141 8.789 1 97.81 16 GLU B C 1
ATOM 1731 O O . GLU B 1 16 ? -4.07 -22.922 8.383 1 97.81 16 GLU B O 1
ATOM 1736 N N . SER B 1 17 ? -6.105 -22.375 8.875 1 97.19 17 SER B N 1
ATOM 1737 C CA . SER B 1 17 ? -6.617 -23.672 8.406 1 97.19 17 SER B CA 1
ATOM 1738 C C . SER B 1 17 ? -6.332 -23.859 6.918 1 97.19 17 SER B C 1
ATOM 1740 O O . SER B 1 17 ? -5.926 -24.953 6.496 1 97.19 17 SER B O 1
ATOM 1742 N N . LEU B 1 18 ? -6.547 -22.844 6.105 1 98.19 18 LEU B N 1
ATOM 1743 C CA . LEU B 1 18 ? -6.32 -22.922 4.668 1 98.19 18 LEU B CA 1
ATOM 1744 C C . LEU B 1 18 ? -4.84 -23.094 4.355 1 98.19 18 LEU B C 1
ATOM 1746 O O . LEU B 1 18 ? -4.469 -23.859 3.465 1 98.19 18 LEU B O 1
ATOM 1750 N N . VAL B 1 19 ? -3.945 -22.391 5.094 1 98.38 19 VAL B N 1
ATOM 1751 C CA . VAL B 1 19 ? -2.504 -22.516 4.906 1 98.38 19 VAL B CA 1
ATOM 1752 C C . VAL B 1 19 ? -2.076 -23.953 5.16 1 98.38 19 VAL B C 1
ATOM 1754 O O . VAL B 1 19 ? -1.339 -24.547 4.363 1 98.38 19 VAL B O 1
ATOM 1757 N N . LYS B 1 20 ? -2.648 -24.484 6.262 1 97.38 20 LYS B N 1
ATOM 1758 C CA . LYS B 1 20 ? -2.344 -25.875 6.59 1 97.38 20 LYS B CA 1
ATOM 1759 C C . LYS B 1 20 ? -2.824 -26.812 5.492 1 97.38 20 LYS B C 1
ATOM 1761 O O . LYS B 1 20 ? -2.102 -27.734 5.094 1 97.38 20 LYS B O 1
ATOM 1766 N N . ALA B 1 21 ? -3.891 -26.547 5.035 1 97.06 21 ALA B N 1
ATOM 1767 C CA . ALA B 1 21 ? -4.508 -27.406 4.035 1 97.06 21 ALA B CA 1
ATOM 1768 C C . ALA B 1 21 ? -3.76 -27.344 2.709 1 97.06 21 ALA B C 1
ATOM 1770 O O . ALA B 1 21 ? -3.641 -28.344 2.004 1 97.06 21 ALA B O 1
ATOM 1771 N N . PHE B 1 22 ? -3.283 -26.219 2.289 1 98.44 22 PHE B N 1
ATOM 1772 C CA . PHE B 1 22 ? -2.688 -26.016 0.976 1 98.44 22 PHE B CA 1
ATOM 1773 C C . PHE B 1 22 ? -1.206 -26.359 0.988 1 98.44 22 PHE B C 1
ATOM 1775 O O . PHE B 1 22 ? -0.578 -26.469 -0.069 1 98.44 22 PHE B O 1
ATOM 1782 N N . ASP B 1 23 ? -0.57 -26.422 2.291 1 98.19 23 ASP B N 1
ATOM 1783 C CA . ASP B 1 23 ? 0.854 -26.734 2.381 1 98.19 23 ASP B CA 1
ATOM 1784 C C . ASP B 1 23 ? 1.172 -28.078 1.726 1 98.19 23 ASP B C 1
ATOM 1786 O O . ASP B 1 23 ? 0.607 -29.109 2.1 1 98.19 23 ASP B O 1
ATOM 1790 N N . GLY B 1 24 ? 1.943 -28.109 0.716 1 97.69 24 GLY B N 1
ATOM 1791 C CA . GLY B 1 24 ? 2.287 -29.312 -0.019 1 97.69 24 GLY B CA 1
ATOM 1792 C C . GLY B 1 24 ? 1.401 -29.547 -1.229 1 97.69 24 GLY B C 1
ATOM 1793 O O . GLY B 1 24 ? 1.696 -30.406 -2.064 1 97.69 24 GLY B O 1
ATOM 1794 N N . VAL B 1 25 ? 0.342 -28.781 -1.291 1 97.94 25 VAL B N 1
ATOM 1795 C CA . VAL B 1 25 ? -0.557 -28.875 -2.436 1 97.94 25 VAL B CA 1
ATOM 1796 C C . VAL B 1 25 ? -0.27 -27.75 -3.422 1 97.94 25 VAL B C 1
ATOM 1798 O O . VAL B 1 25 ? 0.046 -28 -4.586 1 97.94 25 VAL B O 1
ATOM 1801 N N . ALA B 1 26 ? -0.335 -26.578 -3.025 1 98.31 26 ALA B N 1
ATOM 1802 C CA . ALA B 1 26 ? 0.055 -25.422 -3.836 1 98.31 26 ALA B CA 1
ATOM 1803 C C . ALA B 1 26 ? 1.565 -25.219 -3.797 1 98.31 26 ALA B C 1
ATOM 1805 O O . ALA B 1 26 ? 2.213 -25.5 -2.789 1 98.31 26 ALA B O 1
ATOM 1806 N N . ASP B 1 27 ? 2.084 -24.75 -4.84 1 98.62 27 ASP B N 1
ATOM 1807 C CA . ASP B 1 27 ? 3.506 -24.422 -4.828 1 98.62 27 ASP B CA 1
ATOM 1808 C C . ASP B 1 27 ? 3.781 -23.203 -3.947 1 98.62 27 ASP B C 1
ATOM 1810 O O . ASP B 1 27 ? 4.777 -23.172 -3.223 1 98.62 27 ASP B O 1
ATOM 1814 N N . ILE B 1 28 ? 2.92 -22.25 -4.016 1 98.81 28 ILE B N 1
ATOM 1815 C CA . ILE B 1 28 ? 3.01 -21.031 -3.227 1 98.81 28 ILE B CA 1
ATOM 1816 C C . ILE B 1 28 ? 1.658 -20.719 -2.586 1 98.81 28 ILE B C 1
ATOM 1818 O O . ILE B 1 28 ? 0.617 -20.828 -3.236 1 98.81 28 ILE B O 1
ATOM 1822 N N . ILE B 1 29 ? 1.618 -20.438 -1.376 1 98.88 29 ILE B N 1
ATOM 1823 C CA . ILE B 1 29 ? 0.449 -19.938 -0.656 1 98.88 29 ILE B CA 1
ATOM 1824 C C . ILE B 1 29 ? 0.605 -18.453 -0.379 1 98.88 29 ILE B C 1
ATOM 1826 O O . ILE B 1 29 ? 1.573 -18.031 0.257 1 98.88 29 ILE B O 1
ATOM 1830 N N . GLU B 1 30 ? -0.287 -17.719 -0.859 1 98.88 30 GLU B N 1
ATOM 1831 C CA . GLU B 1 30 ? -0.242 -16.266 -0.706 1 98.88 30 GLU B CA 1
ATOM 1832 C C . GLU B 1 30 ? -1.118 -15.812 0.456 1 98.88 30 GLU B C 1
ATOM 1834 O O . GLU B 1 30 ? -2.316 -16.094 0.49 1 98.88 30 GLU B O 1
ATOM 1839 N N . ILE B 1 31 ? -0.521 -15.164 1.417 1 98.81 31 ILE B N 1
ATOM 1840 C CA . ILE B 1 31 ? -1.254 -14.375 2.4 1 98.81 31 ILE B CA 1
ATOM 1841 C C . ILE B 1 31 ? -1.562 -12.992 1.824 1 98.81 31 ILE B C 1
ATOM 1843 O O . ILE B 1 31 ? -0.66 -12.172 1.659 1 98.81 31 ILE B O 1
ATOM 1847 N N . GLY B 1 32 ? -2.768 -12.789 1.527 1 98.5 32 GLY B N 1
ATOM 1848 C CA . GLY B 1 32 ? -3.199 -11.617 0.773 1 98.5 32 GLY B CA 1
ATOM 1849 C C . GLY B 1 32 ? -3.062 -10.32 1.549 1 98.5 32 GLY B C 1
ATOM 1850 O O . GLY B 1 32 ? -2.859 -10.336 2.764 1 98.5 32 GLY B O 1
ATOM 1851 N N . THR B 1 33 ? -3.27 -9.289 0.821 1 98.62 33 THR B N 1
ATOM 1852 C CA . THR B 1 33 ? -3.133 -7.926 1.335 1 98.62 33 THR B CA 1
ATOM 1853 C C . THR B 1 33 ? -4.086 -7.691 2.504 1 98.62 33 THR B C 1
ATOM 1855 O O . THR B 1 33 ? -3.721 -7.047 3.488 1 98.62 33 THR B O 1
ATOM 1858 N N . SER B 1 34 ? -5.324 -8.117 2.428 1 98.38 34 SER B N 1
ATOM 1859 C CA . SER B 1 34 ? -6.312 -7.938 3.482 1 98.38 34 SER B CA 1
ATOM 1860 C C . SER B 1 34 ? -5.828 -8.523 4.805 1 98.38 34 SER B C 1
ATOM 1862 O O . SER B 1 34 ? -6 -7.918 5.863 1 98.38 34 SER B O 1
ATOM 1864 N N . LEU B 1 35 ? -5.219 -9.758 4.707 1 98.81 35 LEU B N 1
ATOM 1865 C CA . LEU B 1 35 ? -4.73 -10.414 5.918 1 98.81 35 LEU B CA 1
ATOM 1866 C C . LEU B 1 35 ? -3.564 -9.633 6.52 1 98.81 35 LEU B C 1
ATOM 1868 O O . LEU B 1 35 ? -3.492 -9.461 7.738 1 98.81 35 LEU B O 1
ATOM 1872 N N . VAL B 1 36 ? -2.57 -9.172 5.719 1 98.88 36 VAL B N 1
ATOM 1873 C CA . VAL B 1 36 ? -1.427 -8.391 6.184 1 98.88 36 VAL B CA 1
ATOM 1874 C C . VAL B 1 36 ? -1.914 -7.129 6.891 1 98.88 36 VAL B C 1
ATOM 1876 O O . VAL B 1 36 ? -1.462 -6.812 7.992 1 98.88 36 VAL B O 1
ATOM 1879 N N . LYS B 1 37 ? -2.967 -6.434 6.211 1 98.81 37 LYS B N 1
ATOM 1880 C CA . LYS B 1 37 ? -3.4 -5.152 6.754 1 98.81 37 LYS B CA 1
ATOM 1881 C C . LYS B 1 37 ? -4.32 -5.348 7.957 1 98.81 37 LYS B C 1
ATOM 1883 O O . LYS B 1 37 ? -4.309 -4.539 8.891 1 98.81 37 LYS B O 1
ATOM 1888 N N . ASP B 1 38 ? -5.023 -6.441 8.078 1 98.81 38 ASP B N 1
ATOM 1889 C CA . ASP B 1 38 ? -5.914 -6.691 9.203 1 98.81 38 ASP B CA 1
ATOM 1890 C C . ASP B 1 38 ? -5.125 -7.141 10.438 1 98.81 38 ASP B C 1
ATOM 1892 O O . ASP B 1 38 ? -5.379 -6.672 11.547 1 98.81 38 ASP B O 1
ATOM 1896 N N . TYR B 1 39 ? -4.117 -8.062 10.188 1 98.81 39 TYR B N 1
ATOM 1897 C CA . TYR B 1 39 ? -3.592 -8.789 11.336 1 98.81 39 TYR B CA 1
ATOM 1898 C C . TYR B 1 39 ? -2.135 -8.422 11.594 1 98.81 39 TYR B C 1
ATOM 1900 O O . TYR B 1 39 ? -1.629 -8.602 12.703 1 98.81 39 TYR B O 1
ATOM 1908 N N . GLY B 1 40 ? -1.433 -7.922 10.492 1 98.81 40 GLY B N 1
ATOM 1909 C CA . GLY B 1 40 ? -0.052 -7.5 10.664 1 98.81 40 GLY B CA 1
ATOM 1910 C C . GLY B 1 40 ? 0.945 -8.625 10.461 1 98.81 40 GLY B C 1
ATOM 1911 O O . GLY B 1 40 ? 0.673 -9.773 10.82 1 98.81 40 GLY B O 1
ATOM 1912 N N . LEU B 1 41 ? 2.09 -8.312 10 1 98.75 41 LEU B N 1
ATOM 1913 C CA . LEU B 1 41 ? 3.152 -9.258 9.672 1 98.75 41 LEU B CA 1
ATOM 1914 C C . LEU B 1 41 ? 3.619 -10 10.922 1 98.75 41 LEU B C 1
ATOM 1916 O O . LEU B 1 41 ? 3.943 -11.195 10.852 1 98.75 41 LEU B O 1
ATOM 1920 N N . LEU B 1 42 ? 3.672 -9.305 12.062 1 98.5 42 LEU B N 1
ATOM 1921 C CA . LEU B 1 42 ? 4.172 -9.914 13.289 1 98.5 42 LEU B CA 1
ATOM 1922 C C . LEU B 1 42 ? 3.281 -11.078 13.719 1 98.5 42 LEU B C 1
ATOM 1924 O O . LEU B 1 42 ? 3.777 -12.125 14.125 1 98.5 42 LEU B O 1
ATOM 1928 N N . LYS B 1 43 ? 1.984 -10.812 13.602 1 98.38 43 LYS B N 1
ATOM 1929 C CA . LYS B 1 43 ? 1.044 -11.875 13.945 1 98.38 43 LYS B CA 1
ATOM 1930 C C . LYS B 1 43 ? 1.05 -12.984 12.898 1 98.38 43 LYS B C 1
ATOM 1932 O O . LYS B 1 43 ? 0.893 -14.156 13.227 1 98.38 43 LYS B O 1
ATOM 1937 N N . LEU B 1 44 ? 1.257 -12.695 11.641 1 98.56 44 LEU B N 1
ATOM 1938 C CA . LEU B 1 44 ? 1.135 -13.633 10.531 1 98.56 44 LEU B CA 1
ATOM 1939 C C . LEU B 1 44 ? 2.348 -14.555 10.469 1 98.56 44 LEU B C 1
ATOM 1941 O O . LEU B 1 44 ? 2.346 -15.547 9.727 1 98.56 44 LEU B O 1
ATOM 1945 N N . LYS B 1 45 ? 3.369 -14.281 11.305 1 97.88 45 LYS B N 1
ATOM 1946 C CA . LYS B 1 45 ? 4.5 -15.195 11.469 1 97.88 45 LYS B CA 1
ATOM 1947 C C . LYS B 1 45 ? 4.027 -16.594 11.859 1 97.88 45 LYS B C 1
ATOM 1949 O O . LYS B 1 45 ? 4.664 -17.594 11.508 1 97.88 45 LYS B O 1
ATOM 1954 N N . GLU B 1 46 ? 3.004 -16.609 12.555 1 96.75 46 GLU B N 1
ATOM 1955 C CA . GLU B 1 46 ? 2.453 -17.891 12.977 1 96.75 46 GLU B CA 1
ATOM 1956 C C . GLU B 1 46 ? 2.068 -18.75 11.781 1 96.75 46 GLU B C 1
ATOM 1958 O O . GLU B 1 46 ? 2.041 -19.969 11.875 1 96.75 46 GLU B O 1
ATOM 1963 N N . LEU B 1 47 ? 1.658 -18.141 10.641 1 97.62 47 LEU B N 1
ATOM 1964 C CA . LEU B 1 47 ? 1.312 -18.844 9.414 1 97.62 47 LEU B CA 1
ATOM 1965 C C . LEU B 1 47 ? 2.566 -19.344 8.703 1 97.62 47 LEU B C 1
ATOM 1967 O O . LEU B 1 47 ? 2.613 -20.484 8.242 1 97.62 47 LEU B O 1
ATOM 1971 N N . THR B 1 48 ? 3.65 -18.531 8.617 1 97.44 48 THR B N 1
ATOM 1972 C CA . THR B 1 48 ? 4.867 -18.859 7.891 1 97.44 48 THR B CA 1
ATOM 1973 C C . THR B 1 48 ? 5.645 -19.969 8.617 1 97.44 48 THR B C 1
ATOM 1975 O O . THR B 1 48 ? 6.25 -20.828 7.98 1 97.44 48 THR B O 1
ATOM 1978 N N . SER B 1 49 ? 5.574 -19.969 9.938 1 94.75 49 SER B N 1
ATOM 1979 C CA . SER B 1 49 ? 6.328 -20.938 10.742 1 94.75 49 SER B CA 1
ATOM 1980 C C . SER B 1 49 ? 5.727 -22.328 10.648 1 94.75 49 SER B C 1
ATOM 1982 O O . SER B 1 49 ? 6.398 -23.328 10.93 1 94.75 49 SER B O 1
ATOM 1984 N N . LYS B 1 50 ? 4.527 -22.328 10.227 1 92.19 50 LYS B N 1
ATOM 1985 C CA . LYS B 1 50 ? 3.82 -23.609 10.195 1 92.19 50 LYS B CA 1
ATOM 1986 C C . LYS B 1 50 ? 3.873 -24.234 8.805 1 92.19 50 LYS B C 1
ATOM 1988 O O . LYS B 1 50 ? 3.451 -25.375 8.617 1 92.19 50 LYS B O 1
ATOM 1993 N N . THR B 1 51 ? 4.348 -23.453 7.855 1 96.12 51 THR B N 1
ATOM 1994 C CA . THR B 1 51 ? 4.418 -23.938 6.48 1 96.12 51 THR B CA 1
ATOM 1995 C C . THR B 1 51 ? 5.727 -24.688 6.238 1 96.12 51 THR B C 1
ATOM 1997 O O . THR B 1 51 ? 6.805 -24.172 6.547 1 96.12 51 THR B O 1
ATOM 2000 N N . ILE B 1 52 ? 5.602 -25.891 5.719 1 95.38 52 ILE B N 1
ATOM 2001 C CA . ILE B 1 52 ? 6.754 -26.781 5.648 1 95.38 52 ILE B CA 1
ATOM 2002 C C . ILE B 1 52 ? 7.18 -26.953 4.191 1 95.38 52 ILE B C 1
ATOM 2004 O O . ILE B 1 52 ? 8.359 -26.828 3.863 1 95.38 52 ILE B O 1
ATOM 2008 N N . SER B 1 53 ? 6.277 -27.219 3.289 1 98 53 SER B N 1
ATOM 2009 C CA . SER B 1 53 ? 6.59 -27.656 1.93 1 98 53 SER B CA 1
ATOM 2010 C C . SER B 1 53 ? 6.418 -26.516 0.933 1 98 53 SER B C 1
ATOM 2012 O O . SER B 1 53 ? 7.293 -26.281 0.097 1 98 53 SER B O 1
ATOM 2014 N N . SER B 1 54 ? 5.34 -25.781 1.041 1 98.69 54 SER B N 1
ATOM 2015 C CA . SER B 1 54 ? 5.051 -24.688 0.117 1 98.69 54 SER B CA 1
ATOM 2016 C C . SER B 1 54 ? 5.84 -23.438 0.478 1 98.69 54 SER B C 1
ATOM 2018 O O . SER B 1 54 ? 6.223 -23.25 1.634 1 98.69 54 SER B O 1
ATOM 2020 N N . GLN B 1 55 ? 6.105 -22.672 -0.507 1 98.69 55 GLN B N 1
ATOM 2021 C CA . GLN B 1 55 ? 6.551 -21.312 -0.218 1 98.69 55 GLN B CA 1
ATOM 2022 C C . GLN B 1 55 ? 5.383 -20.422 0.216 1 98.69 55 GLN B C 1
ATOM 2024 O O . GLN B 1 55 ? 4.23 -20.703 -0.131 1 98.69 55 GLN B O 1
ATOM 2029 N N . ILE B 1 56 ? 5.66 -19.453 0.981 1 98.81 56 ILE B N 1
ATOM 2030 C CA . ILE B 1 56 ? 4.621 -18.531 1.424 1 98.81 56 ILE B CA 1
ATOM 2031 C C . ILE B 1 56 ? 4.938 -17.125 0.923 1 98.81 56 ILE B C 1
ATOM 2033 O O . ILE B 1 56 ? 6.059 -16.625 1.095 1 98.81 56 ILE B O 1
ATOM 2037 N N . LEU B 1 57 ? 4.02 -16.531 0.214 1 98.94 57 LEU B N 1
ATOM 2038 C CA . LEU B 1 57 ? 4.113 -15.156 -0.285 1 98.94 57 LEU B CA 1
ATOM 2039 C C . LEU B 1 57 ? 3.303 -14.203 0.584 1 98.94 57 LEU B C 1
ATOM 2041 O O . LEU B 1 57 ? 2.164 -14.508 0.95 1 98.94 57 LEU B O 1
ATOM 2045 N N . GLY B 1 58 ? 3.924 -13.133 1.094 1 98.88 58 GLY B N 1
ATOM 2046 C CA . GLY B 1 58 ? 3.182 -12.023 1.671 1 98.88 58 GLY B CA 1
ATOM 2047 C C . GLY B 1 58 ? 2.879 -10.922 0.671 1 98.88 58 GLY B C 1
ATOM 2048 O O . GLY B 1 58 ? 3.787 -10.227 0.216 1 98.88 58 GLY B O 1
ATOM 2049 N N . ASP B 1 59 ? 1.616 -10.758 0.312 1 98.88 59 ASP B N 1
ATOM 2050 C CA . ASP B 1 59 ? 1.2 -9.703 -0.614 1 98.88 59 ASP B CA 1
ATOM 2051 C C . ASP B 1 59 ? 1.12 -8.352 0.089 1 98.88 59 ASP B C 1
ATOM 2053 O O . ASP B 1 59 ? 0.029 -7.82 0.299 1 98.88 59 ASP B O 1
ATOM 2057 N N . ILE B 1 60 ? 2.232 -7.824 0.35 1 98.81 60 ILE B N 1
ATOM 2058 C CA . ILE B 1 60 ? 2.275 -6.656 1.222 1 98.81 60 ILE B CA 1
ATOM 2059 C C . ILE B 1 60 ? 2.172 -5.383 0.385 1 98.81 60 ILE B C 1
ATOM 2061 O O . ILE B 1 60 ? 1.921 -4.301 0.918 1 98.81 60 ILE B O 1
ATOM 2065 N N . LYS B 1 61 ? 2.316 -5.441 -0.955 1 98.75 61 LYS B N 1
ATOM 2066 C CA . LYS B 1 61 ? 2.123 -4.324 -1.874 1 98.75 61 LYS B CA 1
ATOM 2067 C C . LYS B 1 61 ? 2.914 -3.098 -1.425 1 98.75 61 LYS B C 1
ATOM 2069 O O . LYS B 1 61 ? 2.371 -1.994 -1.354 1 98.75 61 LYS B O 1
ATOM 2074 N N . THR B 1 62 ? 4.227 -3.311 -1.284 1 98.81 62 THR B N 1
ATOM 2075 C CA . THR B 1 62 ? 5.105 -2.215 -0.889 1 98.81 62 THR B CA 1
ATOM 2076 C C . THR B 1 62 ? 5.094 -1.108 -1.939 1 98.81 62 THR B C 1
ATOM 2078 O O . THR B 1 62 ? 5.211 -1.381 -3.137 1 98.81 62 THR B O 1
ATOM 2081 N N . SER B 1 63 ? 4.875 0.156 -1.489 1 98.12 63 SER B N 1
ATOM 2082 C CA . SER B 1 63 ? 4.863 1.328 -2.357 1 98.12 63 SER B CA 1
ATOM 2083 C C . SER B 1 63 ? 5.965 2.311 -1.982 1 98.12 63 SER B C 1
ATOM 2085 O O . SER B 1 63 ? 6.332 3.176 -2.779 1 98.12 63 SER B O 1
ATOM 2087 N N . ASP B 1 64 ? 6.32 2.191 -0.718 1 96.19 64 ASP B N 1
ATOM 2088 C CA . ASP B 1 64 ? 7.309 3.07 -0.102 1 96.19 64 ASP B CA 1
ATOM 2089 C C . ASP B 1 64 ? 8.039 2.361 1.036 1 96.19 64 ASP B C 1
ATOM 2091 O O . ASP B 1 64 ? 7.633 1.279 1.464 1 96.19 64 ASP B O 1
ATOM 2095 N N . GLU B 1 65 ? 9.141 2.924 1.433 1 96.44 65 GLU B N 1
ATOM 2096 C CA . GLU B 1 65 ? 9.93 2.342 2.514 1 96.44 65 GLU B CA 1
ATOM 2097 C C . GLU B 1 65 ? 10.32 0.901 2.197 1 96.44 65 GLU B C 1
ATOM 2099 O O . GLU B 1 65 ? 10.141 0.007 3.025 1 96.44 65 GLU B O 1
ATOM 2104 N N . GLY B 1 66 ? 10.875 0.672 1.06 1 98.5 66 GLY B N 1
ATOM 2105 C CA . GLY B 1 66 ? 11.117 -0.645 0.493 1 98.5 66 GLY B CA 1
ATOM 2106 C C . GLY B 1 66 ? 11.961 -1.533 1.388 1 98.5 66 GLY B C 1
ATOM 2107 O O . GLY B 1 66 ? 11.555 -2.652 1.717 1 98.5 66 GLY B O 1
ATOM 2108 N N . ALA B 1 67 ? 13.078 -0.949 1.792 1 98.56 67 ALA B N 1
ATOM 2109 C CA . ALA B 1 67 ? 13.992 -1.766 2.584 1 98.56 67 ALA B CA 1
ATOM 2110 C C . ALA B 1 67 ? 13.336 -2.215 3.887 1 98.56 67 ALA B C 1
ATOM 2112 O O . ALA B 1 67 ? 13.414 -3.391 4.254 1 98.56 67 ALA B O 1
ATOM 2113 N N . TYR B 1 68 ? 12.68 -1.377 4.59 1 98.38 68 TYR B N 1
ATOM 2114 C CA . TYR B 1 68 ? 12.055 -1.696 5.867 1 98.38 68 TYR B CA 1
ATOM 2115 C C . TYR B 1 68 ? 10.992 -2.773 5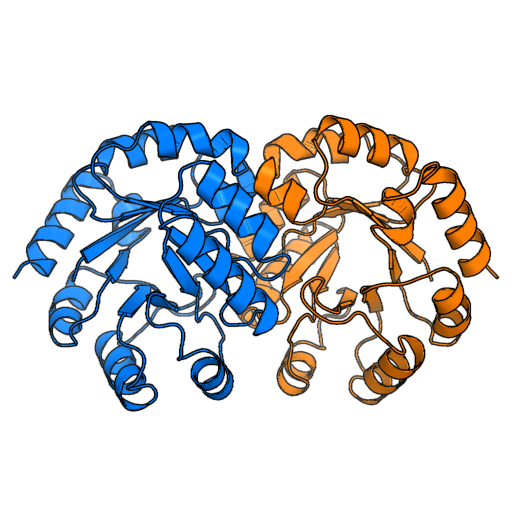.699 1 98.38 68 TYR B C 1
ATOM 2117 O O . TYR B 1 68 ? 10.984 -3.771 6.422 1 98.38 68 TYR B O 1
ATOM 2125 N N . GLU B 1 69 ? 10.07 -2.525 4.734 1 98.81 69 GLU B N 1
ATOM 2126 C CA . GLU B 1 69 ? 8.93 -3.428 4.602 1 98.81 69 GLU B CA 1
ATOM 2127 C C . GLU B 1 69 ? 9.375 -4.824 4.184 1 98.81 69 GLU B C 1
ATOM 2129 O O . GLU B 1 69 ? 8.883 -5.824 4.707 1 98.81 69 GLU B O 1
ATOM 2134 N N . PHE B 1 70 ? 10.359 -4.82 3.234 1 98.94 70 PHE B N 1
ATOM 2135 C CA . PHE B 1 70 ? 10.828 -6.125 2.787 1 98.94 70 PHE B CA 1
ATOM 2136 C C . PHE B 1 70 ? 11.602 -6.828 3.896 1 98.94 70 PHE B C 1
ATOM 2138 O O . PHE B 1 70 ? 11.469 -8.039 4.078 1 98.94 70 PHE B O 1
ATOM 2145 N N . LYS B 1 71 ? 12.406 -6.102 4.73 1 98.81 71 LYS B N 1
ATOM 2146 C CA . LYS B 1 71 ? 13.094 -6.707 5.863 1 98.81 71 LYS B CA 1
ATOM 2147 C C . LYS B 1 71 ? 12.102 -7.281 6.871 1 98.81 71 LYS B C 1
ATOM 2149 O O . LYS B 1 71 ? 12.273 -8.398 7.359 1 98.81 71 LYS B O 1
ATOM 2154 N N . GLN B 1 72 ? 11.078 -6.531 7.078 1 98.75 72 GLN B N 1
ATOM 2155 C CA . GLN B 1 72 ? 10.07 -6.988 8.031 1 98.75 72 GLN B CA 1
ATOM 2156 C C . GLN B 1 72 ? 9.367 -8.25 7.531 1 98.75 72 GLN B C 1
ATOM 2158 O O . GLN B 1 72 ? 9.148 -9.188 8.297 1 98.75 72 GLN B O 1
ATOM 2163 N N . GLY B 1 73 ? 9.016 -8.227 6.285 1 98.75 73 GLY B N 1
ATOM 2164 C CA . GLY B 1 73 ? 8.352 -9.383 5.715 1 98.75 73 GLY B CA 1
ATOM 2165 C C . GLY B 1 73 ? 9.211 -10.641 5.75 1 98.75 73 GLY B C 1
ATOM 2166 O O . GLY B 1 73 ? 8.75 -11.695 6.191 1 98.75 73 GLY B O 1
ATOM 2167 N N . PHE B 1 74 ? 10.445 -10.562 5.227 1 98.81 74 PHE B N 1
ATOM 2168 C CA . PHE B 1 74 ? 11.336 -11.719 5.207 1 98.81 74 PHE B CA 1
ATOM 2169 C C . PHE B 1 74 ? 11.664 -12.172 6.625 1 98.81 74 PHE B C 1
ATOM 2171 O O . PHE B 1 74 ? 11.781 -13.367 6.891 1 98.81 74 PHE B O 1
ATOM 2178 N N . LYS B 1 75 ? 11.805 -11.219 7.586 1 98.5 75 LYS B N 1
ATOM 2179 C CA . LYS B 1 75 ? 12.062 -11.539 8.984 1 98.5 75 LYS B CA 1
ATOM 2180 C C . LYS B 1 75 ? 10.961 -12.422 9.555 1 98.5 75 LYS B C 1
ATOM 2182 O O . LYS B 1 75 ? 11.227 -13.266 10.422 1 98.5 75 LYS B O 1
ATOM 2187 N N . GLN B 1 76 ? 9.711 -12.203 9.039 1 98.62 76 GLN B N 1
ATOM 2188 C CA . GLN B 1 76 ? 8.594 -12.969 9.578 1 98.62 76 GLN B CA 1
ATOM 2189 C C . GLN B 1 76 ? 8.438 -14.305 8.852 1 98.62 76 GLN B C 1
ATOM 2191 O O . GLN B 1 76 ? 7.508 -15.062 9.125 1 98.62 76 GLN B O 1
ATOM 2196 N N . GLY B 1 77 ? 9.297 -14.594 7.953 1 98.38 77 GLY B N 1
ATOM 2197 C CA . GLY B 1 77 ? 9.336 -15.945 7.41 1 98.38 77 GLY B CA 1
ATOM 2198 C C . GLY B 1 77 ? 8.75 -16.047 6.016 1 98.38 77 GLY B C 1
ATOM 2199 O O . GLY B 1 77 ? 8.672 -17.125 5.445 1 98.38 77 GLY B O 1
ATOM 2200 N N . PHE B 1 78 ? 8.359 -14.93 5.367 1 98.88 78 PHE B N 1
ATOM 2201 C CA . PHE B 1 78 ? 7.848 -14.977 4.004 1 98.88 78 PHE B CA 1
ATOM 2202 C C . PHE B 1 78 ? 8.977 -15.219 3.01 1 98.88 78 PHE B C 1
ATOM 2204 O O . PHE B 1 78 ? 10.078 -14.688 3.168 1 98.88 78 PHE B O 1
ATOM 2211 N N . ASN B 1 79 ? 8.625 -16.047 1.982 1 98.81 79 ASN B N 1
ATOM 2212 C CA . ASN B 1 79 ? 9.602 -16.375 0.949 1 98.81 79 ASN B CA 1
ATOM 2213 C C . ASN B 1 79 ? 9.578 -15.352 -0.184 1 98.81 79 ASN B C 1
ATOM 2215 O O . ASN B 1 79 ? 10.609 -15.094 -0.814 1 98.81 79 ASN B O 1
ATOM 2219 N N . ILE B 1 80 ? 8.43 -14.828 -0.509 1 98.94 80 ILE B N 1
ATOM 2220 C CA . ILE B 1 80 ? 8.18 -13.898 -1.604 1 98.94 80 ILE B CA 1
ATOM 2221 C C . ILE B 1 80 ? 7.375 -12.703 -1.097 1 98.94 80 ILE B C 1
ATOM 2223 O O . ILE B 1 80 ? 6.445 -12.867 -0.305 1 98.94 80 ILE B O 1
ATOM 2227 N N . LEU B 1 81 ? 7.727 -11.594 -1.369 1 98.94 81 LEU B N 1
ATOM 2228 C CA . LEU B 1 81 ? 7 -10.383 -0.991 1 98.94 81 LEU B CA 1
ATOM 2229 C C . LEU B 1 81 ? 6.707 -9.523 -2.213 1 98.94 81 LEU B C 1
ATOM 2231 O O . LEU B 1 81 ? 7.48 -9.516 -3.174 1 98.94 81 LEU B O 1
ATOM 2235 N N . THR B 1 82 ? 5.66 -8.75 -2.238 1 98.94 82 THR B N 1
ATOM 2236 C CA . THR B 1 82 ? 5.266 -7.984 -3.412 1 98.94 82 THR B CA 1
ATOM 2237 C C . THR B 1 82 ? 5.609 -6.508 -3.232 1 98.94 82 THR B C 1
ATOM 2239 O O . THR B 1 82 ? 5.473 -5.965 -2.133 1 98.94 82 THR B O 1
ATOM 2242 N N . VAL B 1 83 ? 6.035 -5.941 -4.18 1 98.94 83 VAL B N 1
ATOM 2243 C CA . VAL B 1 83 ? 6.168 -4.496 -4.34 1 98.94 83 VAL B CA 1
ATOM 2244 C C . VAL B 1 83 ? 5.359 -4.035 -5.547 1 98.94 83 VAL B C 1
ATOM 2246 O O . VAL B 1 83 ? 5.258 -4.75 -6.547 1 98.94 83 VAL B O 1
ATOM 2249 N N . MET B 1 84 ? 4.746 -2.836 -5.434 1 98.62 84 MET B N 1
ATOM 2250 C CA . MET B 1 84 ? 3.996 -2.281 -6.559 1 98.62 84 MET B CA 1
ATOM 2251 C C . MET B 1 84 ? 4.938 -1.813 -7.664 1 98.62 84 MET B C 1
ATOM 2253 O O . MET B 1 84 ? 5.91 -1.108 -7.398 1 98.62 84 MET B O 1
ATOM 2257 N N . GLY B 1 85 ? 4.602 -2.232 -8.852 1 98.5 85 GLY B N 1
ATOM 2258 C CA . GLY B 1 85 ? 5.355 -1.723 -9.984 1 98.5 85 GLY B CA 1
ATOM 2259 C C . GLY B 1 85 ? 5.285 -0.213 -10.117 1 98.5 85 GLY B C 1
ATOM 2260 O O . GLY B 1 85 ? 6.18 0.407 -10.695 1 98.5 85 GLY B O 1
ATOM 2261 N N . SER B 1 86 ? 4.285 0.342 -9.562 1 96.94 86 SER B N 1
ATOM 2262 C CA . SER B 1 86 ? 4.062 1.782 -9.617 1 96.94 86 SER B CA 1
ATOM 2263 C C . SER B 1 86 ? 4.934 2.52 -8.609 1 96.94 86 SER B C 1
ATOM 2265 O O . SER B 1 86 ? 5.016 3.75 -8.633 1 96.94 86 SER B O 1
ATOM 2267 N N . ALA B 1 87 ? 5.613 1.854 -7.648 1 97.5 87 ALA B N 1
ATOM 2268 C CA . ALA B 1 87 ? 6.527 2.494 -6.707 1 97.5 87 ALA B CA 1
ATOM 2269 C C . ALA B 1 87 ? 7.715 3.117 -7.434 1 97.5 87 ALA B C 1
ATOM 2271 O O . ALA B 1 87 ? 7.922 2.875 -8.625 1 97.5 87 ALA B O 1
ATOM 2272 N N . SER B 1 88 ? 8.375 3.996 -6.801 1 96.5 88 SER B N 1
ATOM 2273 C CA . SER B 1 88 ? 9.578 4.574 -7.395 1 96.5 88 SER B CA 1
ATOM 2274 C C . SER B 1 88 ? 10.602 3.496 -7.723 1 96.5 88 SER B C 1
ATOM 2276 O O . SER B 1 88 ? 10.625 2.438 -7.09 1 96.5 88 SER B O 1
ATOM 2278 N N . LEU B 1 89 ? 11.406 3.84 -8.773 1 97.12 89 LEU B N 1
ATOM 2279 C CA . LEU B 1 89 ? 12.5 2.926 -9.102 1 97.12 89 LEU B CA 1
ATOM 2280 C C . LEU B 1 89 ? 13.383 2.678 -7.883 1 97.12 89 LEU B C 1
ATOM 2282 O O . LEU B 1 89 ? 13.812 1.547 -7.641 1 97.12 89 LEU B O 1
ATOM 2286 N N . GLU B 1 90 ? 13.672 3.684 -7.066 1 97.56 90 GLU B N 1
ATOM 2287 C CA . GLU B 1 90 ? 14.5 3.58 -5.871 1 97.56 90 GLU B CA 1
ATOM 2288 C C . GLU B 1 90 ? 13.883 2.623 -4.855 1 97.56 90 GLU B C 1
ATOM 2290 O O . GLU B 1 90 ? 14.586 1.817 -4.242 1 97.56 90 GLU B O 1
ATOM 2295 N N . THR B 1 91 ? 12.531 2.732 -4.73 1 98.38 91 THR B N 1
ATOM 2296 C CA . THR B 1 91 ? 11.844 1.832 -3.812 1 98.38 91 THR B CA 1
ATOM 2297 C C . THR B 1 91 ? 11.969 0.385 -4.281 1 98.38 91 THR B C 1
ATOM 2299 O O . THR B 1 91 ? 12.289 -0.504 -3.488 1 98.38 91 THR B O 1
ATOM 2302 N N . ILE B 1 92 ? 11.758 0.156 -5.531 1 98.81 92 ILE B N 1
ATOM 2303 C CA . ILE B 1 92 ? 11.82 -1.188 -6.098 1 98.81 92 ILE B CA 1
ATOM 2304 C C . ILE B 1 92 ? 13.242 -1.728 -5.992 1 98.81 92 ILE B C 1
ATOM 2306 O O . ILE B 1 92 ? 13.453 -2.898 -5.668 1 98.81 92 ILE B O 1
ATOM 2310 N N . GLU B 1 93 ? 14.219 -0.875 -6.27 1 98.75 93 GLU B N 1
ATOM 2311 C CA . GLU B 1 93 ? 15.617 -1.261 -6.133 1 98.75 93 GLU B CA 1
ATOM 2312 C C . GLU B 1 93 ? 15.938 -1.686 -4.703 1 98.75 93 GLU B C 1
ATOM 2314 O O . GLU B 1 93 ? 16.641 -2.678 -4.484 1 98.75 93 GLU B O 1
ATOM 2319 N N . LYS B 1 94 ? 15.461 -0.959 -3.691 1 98.75 94 LYS B N 1
ATOM 2320 C CA . LYS B 1 94 ? 15.688 -1.303 -2.291 1 98.75 94 LYS B CA 1
ATOM 2321 C C . LYS B 1 94 ? 15.039 -2.641 -1.943 1 98.75 94 LYS B C 1
ATOM 2323 O O . LYS B 1 94 ? 15.641 -3.465 -1.249 1 98.75 94 LYS B O 1
ATOM 2328 N N . CYS B 1 95 ? 13.789 -2.787 -2.469 1 98.88 95 CYS B N 1
ATOM 2329 C CA . CYS B 1 95 ? 13.117 -4.062 -2.25 1 98.88 95 CYS B CA 1
ATOM 2330 C C . CYS B 1 95 ? 13.906 -5.211 -2.859 1 98.88 95 CYS B C 1
ATOM 2332 O O . CYS B 1 95 ? 14.07 -6.258 -2.232 1 98.88 95 CYS B O 1
ATOM 2334 N N . TYR B 1 96 ? 14.422 -5.062 -4.043 1 98.88 96 TYR B N 1
ATOM 2335 C CA . TYR B 1 96 ? 15.203 -6.078 -4.742 1 98.88 96 TYR B CA 1
ATOM 2336 C C . TYR B 1 96 ? 16.469 -6.426 -3.963 1 98.88 96 TYR B C 1
ATOM 2338 O O . TYR B 1 96 ? 16.781 -7.602 -3.77 1 98.88 96 TYR B O 1
ATOM 2346 N N . GLU B 1 97 ? 17.125 -5.34 -3.58 1 98.81 97 GLU B N 1
ATOM 2347 C CA . GLU B 1 97 ? 18.359 -5.531 -2.809 1 98.81 97 GLU B CA 1
ATOM 2348 C C . GLU B 1 97 ? 18.094 -6.371 -1.56 1 98.81 97 GLU B C 1
ATOM 2350 O O . GLU B 1 97 ? 18.828 -7.324 -1.283 1 98.81 97 GLU B O 1
ATOM 2355 N N . VAL B 1 98 ? 17.109 -6.047 -0.789 1 98.94 98 VAL B N 1
ATOM 2356 C CA . VAL B 1 98 ? 16.781 -6.777 0.435 1 98.94 98 VAL B CA 1
ATOM 2357 C C . VAL B 1 98 ? 16.406 -8.219 0.095 1 98.94 98 VAL B C 1
ATOM 2359 O O . VAL B 1 98 ? 16.781 -9.148 0.81 1 98.94 98 VAL B O 1
ATOM 2362 N N . SER B 1 99 ? 15.602 -8.336 -1.05 1 98.88 99 SER B N 1
ATOM 2363 C CA . SER B 1 99 ? 15.203 -9.68 -1.46 1 98.88 99 SER B CA 1
ATOM 2364 C C . SER B 1 99 ? 16.422 -10.555 -1.769 1 98.88 99 SER B C 1
ATOM 2366 O O . SER B 1 99 ? 16.5 -11.695 -1.325 1 98.88 99 SER B O 1
ATOM 2368 N N . GLU B 1 100 ? 17.359 -10.07 -2.527 1 98.62 100 GLU B N 1
ATOM 2369 C CA . GLU B 1 100 ? 18.578 -10.797 -2.873 1 98.62 100 GLU B CA 1
ATOM 2370 C C . GLU B 1 100 ? 19.391 -11.148 -1.625 1 98.62 100 GLU B C 1
ATOM 2372 O O . GLU B 1 100 ? 19.859 -12.273 -1.488 1 98.62 100 GLU B O 1
ATOM 2377 N N . LYS B 1 101 ? 19.516 -10.227 -0.631 1 98.5 101 LYS B N 1
ATOM 2378 C CA . LYS B 1 101 ? 20.281 -10.422 0.588 1 98.5 101 LYS B CA 1
ATOM 2379 C C . LYS B 1 101 ? 19.625 -11.445 1.508 1 98.5 101 LYS B C 1
ATOM 2381 O O . LYS B 1 101 ? 20.297 -12.117 2.293 1 98.5 101 LYS B O 1
ATOM 2386 N N . SER B 1 102 ? 18.312 -11.508 1.361 1 98.38 102 SER B N 1
ATOM 2387 C CA . SER B 1 102 ? 17.562 -12.375 2.256 1 98.38 102 SER B CA 1
ATOM 2388 C C . SER B 1 102 ? 17.297 -13.734 1.617 1 98.38 102 SER B C 1
ATOM 2390 O O . SER B 1 102 ? 16.562 -14.562 2.178 1 98.38 102 SER B O 1
ATOM 2392 N N . ASN B 1 103 ? 17.859 -13.984 0.473 1 97.69 103 ASN B N 1
ATOM 2393 C CA . ASN B 1 103 ? 17.578 -15.188 -0.309 1 97.69 103 ASN B CA 1
ATOM 2394 C C . ASN B 1 103 ? 16.078 -15.352 -0.548 1 97.69 103 ASN B C 1
ATOM 2396 O O . ASN B 1 103 ? 15.562 -16.469 -0.501 1 97.69 103 ASN B O 1
ATOM 2400 N N . GLY B 1 104 ? 15.375 -14.203 -0.582 1 98.62 104 GLY B N 1
ATOM 2401 C CA . GLY B 1 104 ? 13.961 -14.18 -0.927 1 98.62 104 GLY B CA 1
ATOM 2402 C C . GLY B 1 104 ? 13.703 -13.734 -2.355 1 98.62 104 GLY B C 1
ATOM 2403 O O . GLY B 1 104 ? 14.641 -13.609 -3.15 1 98.62 104 GLY B O 1
ATOM 2404 N N . THR B 1 105 ? 12.422 -13.648 -2.674 1 98.88 105 THR B N 1
ATOM 2405 C CA . THR B 1 105 ? 12.039 -13.25 -4.023 1 98.88 105 THR B CA 1
ATOM 2406 C C . THR B 1 105 ? 11.102 -12.047 -3.979 1 98.88 105 THR B C 1
ATOM 2408 O O . THR B 1 105 ? 10.195 -11.984 -3.15 1 98.88 105 THR B O 1
ATOM 2411 N N . MET B 1 106 ? 11.438 -11.078 -4.887 1 98.94 106 MET B N 1
ATOM 2412 C CA . MET B 1 106 ? 10.547 -9.938 -5.105 1 98.94 106 MET B CA 1
ATOM 2413 C C . MET B 1 106 ? 9.57 -10.219 -6.238 1 98.94 106 MET B C 1
ATOM 2415 O O . MET B 1 106 ? 9.969 -10.664 -7.316 1 98.94 106 MET B O 1
ATOM 2419 N N . MET B 1 107 ? 8.352 -10.125 -5.812 1 98.94 107 MET B N 1
ATOM 2420 C CA . MET B 1 107 ? 7.348 -10.086 -6.871 1 98.94 107 MET B CA 1
ATOM 2421 C C . MET B 1 107 ? 6.867 -8.656 -7.109 1 98.94 107 MET B C 1
ATOM 2423 O O . MET B 1 107 ? 6.434 -7.98 -6.176 1 98.94 107 MET B O 1
ATOM 2427 N N . ILE B 1 108 ? 6.961 -8.188 -8.43 1 98.94 108 ILE B N 1
ATOM 2428 C CA . ILE B 1 108 ? 6.504 -6.859 -8.82 1 98.94 108 ILE B CA 1
ATOM 2429 C C . ILE B 1 108 ? 5.066 -6.938 -9.328 1 98.94 108 ILE B C 1
ATOM 2431 O O . ILE B 1 108 ? 4.801 -7.559 -10.359 1 98.94 108 ILE B O 1
ATOM 2435 N N . ASP B 1 109 ? 4.176 -6.387 -8.531 1 98.75 109 ASP B N 1
ATOM 2436 C CA . ASP B 1 109 ? 2.781 -6.277 -8.938 1 98.75 109 ASP B CA 1
ATOM 2437 C C . ASP B 1 109 ? 2.598 -5.18 -9.984 1 98.75 109 ASP B C 1
ATOM 2439 O O . ASP B 1 109 ? 2.748 -3.996 -9.68 1 98.75 109 ASP B O 1
ATOM 2443 N N . LEU B 1 110 ? 2.174 -5.559 -11.195 1 98.12 110 LEU B N 1
ATOM 2444 C CA . LEU B 1 110 ? 2.139 -4.617 -12.312 1 98.12 110 LEU B CA 1
ATOM 2445 C C . LEU B 1 110 ? 0.76 -3.98 -12.445 1 98.12 110 LEU B C 1
ATOM 2447 O O . LEU B 1 110 ? 0.435 -3.404 -13.484 1 98.12 110 LEU B O 1
ATOM 2451 N N . LEU B 1 111 ? -0.004 -4.121 -11.328 1 95.81 111 LEU B N 1
ATOM 2452 C CA . LEU B 1 111 ? -1.308 -3.469 -11.297 1 95.81 111 LEU B CA 1
ATOM 2453 C C . LEU B 1 111 ? -1.187 -1.994 -11.664 1 95.81 111 LEU B C 1
ATOM 2455 O O . LEU B 1 111 ? -0.417 -1.256 -11.039 1 95.81 111 LEU B O 1
ATOM 2459 N N . GLU B 1 112 ? -1.856 -1.562 -12.719 1 93.88 112 GLU B N 1
ATOM 2460 C CA . GLU B 1 112 ? -1.984 -0.169 -13.133 1 93.88 112 GLU B CA 1
ATOM 2461 C C . GLU B 1 112 ? -0.64 0.4 -13.578 1 93.88 112 GLU B C 1
ATOM 2463 O O . GLU B 1 112 ? -0.421 1.611 -13.516 1 93.88 112 GLU B O 1
ATOM 2468 N N . CYS B 1 113 ? 0.32 -0.393 -14.039 1 95.44 113 CYS B N 1
ATOM 2469 C CA . CYS B 1 113 ? 1.605 0.09 -14.531 1 95.44 113 CYS B CA 1
ATOM 2470 C C . CYS B 1 113 ? 1.54 0.385 -16.016 1 95.44 113 CYS B C 1
ATOM 2472 O O . CYS B 1 113 ? 1 -0.41 -16.797 1 95.44 113 CYS B O 1
ATOM 2474 N N . SER B 1 114 ? 1.994 1.527 -16.344 1 95.5 114 SER B N 1
ATOM 2475 C CA . SER B 1 114 ? 2.133 1.835 -17.766 1 95.5 114 SER B CA 1
ATOM 2476 C C . SER B 1 114 ? 3.225 0.988 -18.406 1 95.5 114 SER B C 1
ATOM 2478 O O . SER B 1 114 ? 4.07 0.42 -17.719 1 95.5 114 SER B O 1
ATOM 2480 N N . ASP B 1 115 ? 3.207 0.832 -19.844 1 96.69 115 ASP B N 1
ATOM 2481 C CA . ASP B 1 115 ? 4.27 0.158 -20.578 1 96.69 115 ASP B CA 1
ATOM 2482 C C . ASP B 1 115 ? 5.621 0.811 -20.312 1 96.69 115 ASP B C 1
ATOM 2484 O O . ASP B 1 115 ? 6.637 0.121 -20.203 1 96.69 115 ASP B O 1
ATOM 2488 N N . GLU B 1 116 ? 5.602 2.201 -20.188 1 97 116 GLU B N 1
ATOM 2489 C CA . GLU B 1 116 ? 6.844 2.932 -19.938 1 97 116 GLU B CA 1
ATOM 2490 C C . GLU B 1 116 ? 7.445 2.555 -18.594 1 97 116 GLU B C 1
ATOM 2492 O O . GLU B 1 116 ? 8.656 2.328 -18.484 1 97 116 GLU B O 1
ATOM 2497 N N . LYS B 1 117 ? 6.633 2.502 -17.672 1 97.44 117 LYS B N 1
ATOM 2498 C CA . LYS B 1 117 ? 7.102 2.135 -16.328 1 97.44 117 LYS B CA 1
ATOM 2499 C C . LYS B 1 117 ? 7.613 0.697 -16.312 1 97.44 117 LYS B C 1
ATOM 2501 O O . LYS B 1 117 ? 8.656 0.415 -15.711 1 97.44 117 LYS B O 1
ATOM 2506 N N . ILE B 1 118 ? 6.805 -0.215 -16.953 1 98.12 118 ILE B N 1
ATOM 2507 C CA . ILE B 1 118 ? 7.215 -1.614 -16.984 1 98.12 118 ILE B CA 1
ATOM 2508 C C . ILE B 1 118 ? 8.578 -1.732 -17.656 1 98.12 118 ILE B C 1
ATOM 2510 O O . ILE B 1 118 ? 9.453 -2.467 -17.188 1 98.12 118 ILE B O 1
ATOM 2514 N N . LYS B 1 119 ? 8.805 -1.043 -18.719 1 97.75 119 LYS B N 1
ATOM 2515 C CA . LYS B 1 119 ? 10.109 -1.03 -19.375 1 97.75 119 LYS B CA 1
ATOM 2516 C C . LYS B 1 119 ? 11.203 -0.538 -18.438 1 97.75 119 LYS B C 1
ATOM 2518 O O . LYS B 1 119 ? 12.297 -1.103 -18.406 1 97.75 119 LYS B O 1
ATOM 2523 N N . GLU B 1 120 ? 10.836 0.526 -17.688 1 97.62 120 GLU B N 1
ATOM 2524 C CA . GLU B 1 120 ? 11.789 1.118 -16.75 1 97.62 120 GLU B CA 1
ATOM 2525 C C . GLU B 1 120 ? 12.242 0.102 -15.703 1 97.62 120 GLU B C 1
ATOM 2527 O O . GLU B 1 120 ? 13.398 0.118 -15.273 1 97.62 120 GLU B O 1
ATOM 2532 N N . ILE B 1 121 ? 11.367 -0.788 -15.32 1 98.25 121 ILE B N 1
ATOM 2533 C CA . ILE B 1 121 ? 11.672 -1.644 -14.18 1 98.25 121 ILE B CA 1
ATOM 2534 C C . ILE B 1 121 ? 11.852 -3.086 -14.648 1 98.25 121 ILE B C 1
ATOM 2536 O O . ILE B 1 121 ? 11.641 -4.027 -13.875 1 98.25 121 ILE B O 1
ATOM 2540 N N . SER B 1 122 ? 12.148 -3.379 -15.898 1 97.88 122 SER B N 1
ATOM 2541 C CA . SER B 1 122 ? 12.148 -4.707 -16.5 1 97.88 122 SER B CA 1
ATOM 2542 C C . SER B 1 122 ? 13.477 -5.414 -16.297 1 97.88 122 SER B C 1
ATOM 2544 O O . SER B 1 122 ? 13.695 -6.508 -16.828 1 97.88 122 SER B O 1
ATOM 2546 N N . ASN B 1 123 ? 14.367 -4.875 -15.477 1 96.5 123 ASN B N 1
ATOM 2547 C CA . ASN B 1 123 ? 15.734 -5.383 -15.461 1 96.5 123 ASN B CA 1
ATOM 2548 C C . ASN B 1 123 ? 16.031 -6.152 -14.172 1 96.5 123 ASN B C 1
ATOM 2550 O O . ASN B 1 123 ? 17.188 -6.465 -13.883 1 96.5 123 ASN B O 1
ATOM 2554 N N . PHE B 1 124 ? 15.086 -6.383 -13.359 1 98.25 124 PHE B N 1
ATOM 2555 C CA . PHE B 1 124 ? 15.305 -7.176 -12.156 1 98.25 124 PHE B CA 1
ATOM 2556 C C . PHE B 1 124 ? 15.18 -8.664 -12.453 1 98.25 124 PHE B C 1
ATOM 2558 O O . PHE B 1 124 ? 14.086 -9.227 -12.391 1 98.25 124 PHE B O 1
ATOM 2565 N N . LYS B 1 125 ? 16.266 -9.328 -12.727 1 96.38 125 LYS B N 1
ATOM 2566 C CA . LYS B 1 125 ? 16.344 -10.664 -13.32 1 96.38 125 LYS B CA 1
ATOM 2567 C C . LYS B 1 125 ? 15.711 -11.711 -12.406 1 96.38 125 LYS B C 1
ATOM 2569 O O . LYS B 1 125 ? 15.07 -12.648 -12.883 1 96.38 125 LYS B O 1
ATOM 2574 N N . ASN B 1 126 ? 15.82 -11.555 -11.117 1 98.12 126 ASN B N 1
ATOM 2575 C CA . ASN B 1 126 ? 15.344 -12.578 -10.195 1 98.12 126 ASN B CA 1
ATOM 2576 C C . ASN B 1 126 ? 13.945 -12.258 -9.68 1 98.12 126 ASN B C 1
ATOM 2578 O O . ASN B 1 126 ? 13.375 -13.016 -8.891 1 98.12 126 ASN B O 1
ATOM 2582 N N . ALA B 1 127 ? 13.406 -11.133 -10.164 1 98.75 127 ALA B N 1
ATOM 2583 C CA . ALA B 1 127 ? 12.055 -10.75 -9.75 1 98.75 127 ALA B CA 1
ATOM 2584 C C . ALA B 1 127 ? 11.008 -11.453 -10.602 1 98.75 127 ALA B C 1
ATOM 2586 O O . ALA B 1 127 ? 11.25 -11.766 -11.773 1 98.75 127 ALA B O 1
ATOM 2587 N N . ILE B 1 128 ? 9.852 -11.758 -9.93 1 98.88 128 ILE B N 1
ATOM 2588 C CA . ILE B 1 128 ? 8.68 -12.211 -10.664 1 98.88 128 ILE B CA 1
ATOM 2589 C C . ILE B 1 128 ? 7.785 -11.023 -11 1 98.88 128 ILE B C 1
ATOM 2591 O O . ILE B 1 128 ? 7.496 -10.188 -10.141 1 98.88 128 ILE B O 1
ATOM 2595 N N . TYR B 1 129 ? 7.441 -10.867 -12.266 1 98.75 129 TYR B N 1
ATOM 2596 C CA . TYR B 1 129 ? 6.543 -9.812 -12.711 1 98.75 129 TYR B CA 1
ATOM 2597 C C . TYR B 1 129 ? 5.109 -10.32 -12.828 1 98.75 129 TYR B C 1
ATOM 2599 O O . TYR B 1 129 ? 4.824 -11.211 -13.625 1 98.75 129 TYR B O 1
ATOM 2607 N N . CYS B 1 130 ? 4.277 -9.727 -12 1 98.44 130 CYS B N 1
ATOM 2608 C CA . CYS B 1 130 ? 2.904 -10.211 -11.906 1 98.44 130 CYS B CA 1
ATOM 2609 C C . CYS B 1 130 ? 1.958 -9.336 -12.719 1 98.44 130 CYS B C 1
ATOM 2611 O O . CYS B 1 130 ? 1.705 -8.188 -12.352 1 98.44 130 CYS B O 1
ATOM 2613 N N . ILE B 1 131 ? 1.483 -9.938 -13.914 1 96.69 131 ILE B N 1
ATOM 2614 C CA . ILE B 1 131 ? 0.37 -9.32 -14.625 1 96.69 131 ILE B CA 1
ATOM 2615 C C . ILE B 1 131 ? -0.91 -9.469 -13.805 1 96.69 131 ILE B C 1
ATOM 2617 O O . ILE B 1 131 ? -1.377 -10.586 -13.57 1 96.69 131 ILE B O 1
ATOM 2621 N N . HIS B 1 132 ? -1.395 -8.352 -13.336 1 92.81 132 HIS B N 1
ATOM 2622 C CA . HIS B 1 132 ? -2.447 -8.359 -12.328 1 92.81 132 HIS B CA 1
ATOM 2623 C C . HIS B 1 132 ? -3.605 -7.449 -12.727 1 92.81 132 HIS B C 1
ATOM 2625 O O . HIS B 1 132 ? -3.398 -6.277 -13.047 1 92.81 132 HIS B O 1
ATOM 2631 N N . ALA B 1 133 ? -4.77 -8.031 -12.867 1 82.69 133 ALA B N 1
ATOM 2632 C CA . ALA B 1 133 ? -5.98 -7.223 -12.984 1 82.69 133 ALA B CA 1
ATOM 2633 C C . ALA B 1 133 ? -6.613 -6.973 -11.617 1 82.69 133 ALA B C 1
ATOM 2635 O O . ALA B 1 133 ? -6.742 -7.898 -10.812 1 82.69 133 ALA B O 1
ATOM 2636 N N . SER B 1 134 ? -7 -5.676 -11.484 1 82.75 134 SER B N 1
ATOM 2637 C CA . SER B 1 134 ? -7.551 -5.277 -10.195 1 82.75 134 SER B CA 1
ATOM 2638 C C . SER B 1 134 ? -8.836 -6.035 -9.883 1 82.75 134 SER B C 1
ATOM 2640 O O . SER B 1 134 ? -9.664 -6.258 -10.773 1 82.75 134 SER B O 1
ATOM 2642 N N . ILE B 1 135 ? -9 -6.414 -8.609 1 81.88 135 ILE B N 1
ATOM 2643 C CA . ILE B 1 135 ? -10.219 -7.043 -8.125 1 81.88 135 ILE B CA 1
ATOM 2644 C C . ILE B 1 135 ? -11.391 -6.07 -8.25 1 81.88 135 ILE B C 1
ATOM 2646 O O . ILE B 1 135 ? -12.547 -6.488 -8.32 1 81.88 135 ILE B O 1
ATOM 2650 N N . ASP B 1 136 ? -11.109 -4.711 -8.32 1 83.19 136 ASP B N 1
ATOM 2651 C CA . ASP B 1 136 ? -12.141 -3.68 -8.375 1 83.19 136 ASP B CA 1
ATOM 2652 C C . ASP B 1 136 ? -12.555 -3.4 -9.82 1 83.19 136 ASP B C 1
ATOM 2654 O O . ASP B 1 136 ? -13.492 -2.643 -10.062 1 83.19 136 ASP B O 1
ATOM 2658 N N . ARG B 1 137 ? -11.867 -4.039 -10.656 1 82 137 ARG B N 1
ATOM 2659 C CA . ARG B 1 137 ? -12.172 -3.895 -12.078 1 82 137 ARG B CA 1
ATOM 2660 C C . ARG B 1 137 ? -12.555 -5.234 -12.695 1 82 137 ARG B C 1
ATOM 2662 O O . ARG B 1 137 ? -12.773 -6.215 -11.977 1 82 137 ARG B O 1
ATOM 2669 N N . GLU B 1 138 ? -12.648 -5.215 -14 1 75.56 138 GLU B N 1
ATOM 2670 C CA . GLU B 1 138 ? -12.953 -6.434 -14.742 1 75.56 138 GLU B CA 1
ATOM 2671 C C . GLU B 1 138 ? -11.758 -7.383 -14.75 1 75.56 138 GLU B C 1
ATOM 2673 O O . GLU B 1 138 ? -10.609 -6.949 -14.883 1 75.56 138 GLU B O 1
ATOM 2678 N N . LYS B 1 139 ? -12.125 -8.516 -14.5 1 82 139 LYS B N 1
ATOM 2679 C CA . LYS B 1 139 ? -11.117 -9.57 -14.562 1 82 139 LYS B CA 1
ATOM 2680 C C . LYS B 1 139 ? -10.516 -9.672 -15.961 1 82 139 LYS B C 1
ATOM 2682 O O . LYS B 1 139 ? -11.055 -9.109 -16.922 1 82 139 LYS B O 1
ATOM 2687 N N . LEU B 1 140 ? -9.367 -10.445 -15.961 1 80.31 140 LEU B N 1
ATOM 2688 C CA . LEU B 1 140 ? -8.734 -10.625 -17.266 1 80.31 140 LEU B CA 1
ATOM 2689 C C . LEU B 1 140 ? -9.641 -11.406 -18.203 1 80.31 140 LEU B C 1
ATOM 2691 O O . LEU B 1 140 ? -10.016 -12.547 -17.906 1 80.31 140 LEU B O 1
ATOM 2695 N N . LYS B 1 141 ? -10.055 -10.844 -19.312 1 76.62 141 LYS B N 1
ATOM 2696 C CA . LYS B 1 141 ? -10.961 -11.469 -20.281 1 76.62 141 LYS B CA 1
ATOM 2697 C C . LYS B 1 141 ? -10.242 -12.531 -21.094 1 76.62 141 LYS B C 1
ATOM 2699 O O . LYS B 1 141 ? -10.781 -13.617 -21.312 1 76.62 141 LYS B O 1
ATOM 2704 N N . ASN B 1 142 ? -9.086 -12.234 -21.453 1 84.62 142 ASN B N 1
ATOM 2705 C CA . ASN B 1 142 ? -8.266 -13.141 -22.25 1 84.62 142 ASN B CA 1
ATOM 2706 C C . ASN B 1 142 ? -6.832 -13.195 -21.734 1 84.62 142 ASN B C 1
ATOM 2708 O O . ASN B 1 142 ? -5.953 -12.5 -22.25 1 84.62 142 ASN B O 1
ATOM 2712 N N . PRO B 1 143 ? -6.699 -14.062 -20.719 1 88.31 143 PRO B N 1
ATOM 2713 C CA . PRO B 1 143 ? -5.375 -14.125 -20.094 1 88.31 143 PRO B CA 1
ATOM 2714 C C . PRO B 1 143 ? -4.281 -14.562 -21.062 1 88.31 143 PRO B C 1
ATOM 2716 O O . PRO B 1 143 ? -3.162 -14.055 -21.016 1 88.31 143 PRO B O 1
ATOM 2719 N N . GLY B 1 144 ? -4.578 -15.461 -21.922 1 87.06 144 GLY B N 1
ATOM 2720 C CA . GLY B 1 144 ? -3.594 -15.906 -22.906 1 87.06 144 GLY B CA 1
ATOM 2721 C C . GLY B 1 144 ? -3.113 -14.789 -23.812 1 87.06 144 GLY B C 1
ATOM 2722 O O . GLY B 1 144 ? -1.908 -14.555 -23.922 1 87.06 144 GLY B O 1
ATOM 2723 N N . LYS B 1 145 ? -3.996 -14.133 -24.406 1 89.44 145 LYS B N 1
ATOM 2724 C CA . LYS B 1 145 ? -3.635 -13.023 -25.297 1 89.44 145 LYS B CA 1
ATOM 2725 C C . LYS B 1 145 ? -2.877 -11.938 -24.531 1 89.44 145 LYS B C 1
ATOM 2727 O O . LYS B 1 145 ? -1.946 -11.336 -25.062 1 89.44 145 LYS B O 1
ATOM 2732 N N . THR B 1 146 ? -3.35 -11.711 -23.297 1 92.19 146 THR B N 1
ATOM 2733 C CA . THR B 1 146 ? -2.674 -10.727 -22.453 1 92.19 146 THR B CA 1
ATOM 2734 C C . THR B 1 146 ? -1.205 -11.094 -22.266 1 92.19 146 THR B C 1
ATOM 2736 O O . THR B 1 146 ? -0.326 -10.242 -22.391 1 92.19 146 THR B O 1
ATOM 2739 N N . ILE B 1 147 ? -0.923 -12.305 -22.047 1 93.38 147 ILE B N 1
ATOM 2740 C CA . ILE B 1 147 ? 0.443 -12.773 -21.844 1 93.38 147 ILE B CA 1
ATOM 2741 C C . ILE B 1 147 ? 1.236 -12.656 -23.141 1 93.38 147 ILE B C 1
ATOM 2743 O O . ILE B 1 147 ? 2.395 -12.234 -23.125 1 93.38 147 ILE B O 1
ATOM 2747 N N . GLU B 1 148 ? 0.643 -13.086 -24.172 1 92.44 148 GLU B N 1
ATOM 2748 C CA . GLU B 1 148 ? 1.31 -13.016 -25.469 1 92.44 148 GLU B CA 1
ATOM 2749 C C . GLU B 1 148 ? 1.764 -11.586 -25.781 1 92.44 148 GLU B C 1
ATOM 2751 O O . GLU B 1 148 ? 2.932 -11.359 -26.094 1 92.44 148 GLU B O 1
ATOM 2756 N N . VAL B 1 149 ? 0.871 -10.688 -25.656 1 94.81 149 VAL B N 1
ATOM 2757 C CA . VAL B 1 149 ? 1.172 -9.289 -25.938 1 94.81 149 VAL B CA 1
ATOM 2758 C C . VAL B 1 149 ? 2.24 -8.789 -24.969 1 94.81 149 VAL B C 1
ATOM 2760 O O . VAL B 1 149 ? 3.16 -8.07 -25.359 1 94.81 149 VAL B O 1
ATOM 2763 N N . PHE B 1 150 ? 2.109 -9.195 -23.719 1 96.62 150 PHE B N 1
ATOM 2764 C CA . PHE B 1 150 ? 3.055 -8.766 -22.703 1 96.62 150 PHE B CA 1
ATOM 2765 C C . PHE B 1 150 ? 4.465 -9.242 -23.031 1 96.62 150 PHE B C 1
ATOM 2767 O O . PHE B 1 150 ? 5.418 -8.461 -22.984 1 96.62 150 PHE B O 1
ATOM 2774 N N . LYS B 1 151 ? 4.664 -10.453 -23.406 1 95.19 151 LYS B N 1
ATOM 2775 C CA . LYS B 1 151 ? 5.969 -11.016 -23.734 1 95.19 151 LYS B CA 1
ATOM 2776 C C . LYS B 1 151 ? 6.57 -10.352 -24.969 1 95.19 151 LYS B C 1
ATOM 2778 O O . LYS B 1 151 ? 7.789 -10.195 -25.062 1 95.19 151 LYS B O 1
ATOM 2783 N N . GLU B 1 152 ? 5.719 -10.055 -25.859 1 96.12 152 GLU B N 1
ATOM 2784 C CA . GLU B 1 152 ? 6.191 -9.352 -27.047 1 96.12 152 GLU B CA 1
ATOM 2785 C C . GLU B 1 152 ? 6.723 -7.969 -26.688 1 96.12 152 GLU B C 1
ATOM 2787 O O . GLU B 1 152 ? 7.773 -7.555 -27.188 1 96.12 152 GLU B O 1
ATOM 2792 N N . LYS B 1 153 ? 5.988 -7.273 -25.875 1 97.25 153 LYS B N 1
ATOM 2793 C CA . LYS B 1 153 ? 6.355 -5.906 -25.516 1 97.25 153 LYS B CA 1
ATOM 2794 C C . LYS B 1 153 ? 7.586 -5.891 -24.609 1 97.25 153 LYS B C 1
ATOM 2796 O O . LYS B 1 153 ? 8.398 -4.965 -24.688 1 97.25 153 LYS B O 1
ATOM 2801 N N . PHE B 1 154 ? 7.727 -6.773 -23.719 1 97.44 154 PHE B N 1
ATOM 2802 C CA . PHE B 1 154 ? 8.773 -6.781 -22.703 1 97.44 154 PHE B CA 1
ATOM 2803 C C . PHE B 1 154 ? 9.539 -8.102 -22.734 1 97.44 154 PHE B C 1
ATOM 2805 O O . PHE B 1 154 ? 9.516 -8.859 -21.75 1 97.44 154 PHE B O 1
ATOM 2812 N N . PRO B 1 155 ? 10.281 -8.453 -23.797 1 95.19 155 PRO B N 1
ATOM 2813 C CA . PRO B 1 155 ? 10.953 -9.734 -24 1 95.19 155 PRO B CA 1
ATOM 2814 C C . PRO B 1 155 ? 12.031 -10.008 -22.953 1 95.19 155 PRO B C 1
ATOM 2816 O O . PRO B 1 155 ? 12.469 -11.148 -22.781 1 95.19 155 PRO B O 1
ATOM 2819 N N . LYS B 1 156 ? 12.414 -9.016 -22.203 1 94.88 156 LYS B N 1
ATOM 2820 C CA . LYS B 1 156 ? 13.461 -9.188 -21.188 1 94.88 156 LYS B CA 1
ATOM 2821 C C . LYS B 1 156 ? 12.891 -9.789 -19.906 1 94.88 156 LYS B C 1
ATOM 2823 O O . LYS B 1 156 ? 13.641 -10.25 -19.047 1 94.88 156 LYS B O 1
ATOM 2828 N N . ILE B 1 157 ? 11.633 -9.633 -19.75 1 96.25 157 ILE B N 1
ATOM 2829 C CA . ILE B 1 157 ? 10.992 -10.156 -18.547 1 96.25 157 ILE B CA 1
ATOM 2830 C C . ILE B 1 157 ? 10.75 -11.656 -18.703 1 96.25 157 ILE B C 1
ATOM 2832 O O . ILE B 1 157 ? 9.961 -12.078 -19.562 1 96.25 157 ILE B O 1
ATOM 2836 N N . ASN B 1 158 ? 11.414 -12.484 -17.859 1 93.62 158 ASN B N 1
ATOM 2837 C CA . ASN B 1 158 ? 11.383 -13.938 -18.031 1 93.62 158 ASN B CA 1
ATOM 2838 C C . ASN B 1 158 ? 10.469 -14.602 -17 1 93.62 158 ASN B C 1
ATOM 2840 O O . ASN B 1 158 ? 9.836 -15.625 -17.297 1 93.62 158 ASN B O 1
ATOM 2844 N N . ARG B 1 159 ? 10.445 -14.016 -15.805 1 97.81 159 ARG B N 1
ATOM 2845 C CA . ARG B 1 159 ? 9.625 -14.617 -14.758 1 97.81 159 ARG B CA 1
ATOM 2846 C C . ARG B 1 159 ? 8.297 -13.891 -14.617 1 97.81 159 ARG B C 1
ATOM 2848 O O . ARG B 1 159 ? 8.25 -12.758 -14.133 1 97.81 159 ARG B O 1
ATOM 2855 N N . ILE B 1 160 ? 7.219 -14.586 -15.102 1 97.75 160 ILE B N 1
ATOM 2856 C CA . ILE B 1 160 ? 5.918 -13.93 -15.211 1 97.75 160 ILE B CA 1
ATOM 2857 C C . ILE B 1 160 ? 4.887 -14.703 -14.391 1 97.75 160 ILE B C 1
ATOM 2859 O O . ILE B 1 160 ? 4.863 -15.938 -14.414 1 97.75 160 ILE B O 1
ATOM 2863 N N . ALA B 1 161 ? 4.164 -14.016 -13.531 1 98 161 ALA B N 1
ATOM 2864 C CA . ALA B 1 161 ? 2.967 -14.492 -12.852 1 98 161 ALA B CA 1
ATOM 2865 C C . ALA B 1 161 ? 1.714 -13.805 -13.383 1 98 161 ALA B C 1
ATOM 2867 O O . ALA B 1 161 ? 1.773 -12.664 -13.852 1 98 161 ALA B O 1
ATOM 2868 N N . VAL B 1 162 ? 0.583 -14.477 -13.367 1 96.06 162 VAL B N 1
ATOM 2869 C CA . VAL B 1 162 ? -0.668 -13.898 -13.844 1 96.06 162 VAL B CA 1
ATOM 2870 C C . VAL B 1 162 ? -1.755 -14.07 -12.789 1 96.06 162 VAL B C 1
ATOM 2872 O O . VAL B 1 162 ? -1.936 -15.164 -12.25 1 96.06 162 VAL B O 1
ATOM 2875 N N . ALA B 1 163 ? -2.332 -12.992 -12.438 1 94.06 163 ALA B N 1
ATOM 2876 C CA . ALA B 1 163 ? -3.449 -12.938 -11.492 1 94.06 163 ALA B CA 1
ATOM 2877 C C . ALA B 1 163 ? -4.613 -12.141 -12.07 1 94.06 163 ALA B C 1
ATOM 2879 O O . ALA B 1 163 ? -4.402 -11.156 -12.789 1 94.06 163 ALA B O 1
ATOM 2880 N N . GLY B 1 164 ? -5.824 -12.539 -11.695 1 89.06 164 GLY B N 1
ATOM 2881 C CA . GLY B 1 164 ? -7 -11.781 -12.102 1 89.06 164 GLY B CA 1
ATOM 2882 C C . GLY B 1 164 ? -8.109 -12.648 -12.664 1 89.06 164 GLY B C 1
ATOM 2883 O O . GLY B 1 164 ? -8.422 -12.57 -13.859 1 89.06 164 GLY B O 1
ATOM 2884 N N . GLY B 1 165 ? -8.688 -13.398 -11.906 1 86.94 165 GLY B N 1
ATOM 2885 C CA . GLY B 1 165 ? -9.852 -14.164 -12.312 1 86.94 165 GLY B CA 1
ATOM 2886 C C . GLY B 1 165 ? -9.492 -15.438 -13.062 1 86.94 165 GLY B C 1
ATOM 2887 O O . GLY B 1 165 ? -10.172 -15.797 -14.031 1 86.94 165 GLY B O 1
ATOM 2888 N N . ILE B 1 166 ? -8.461 -16.094 -12.758 1 91.19 166 ILE B 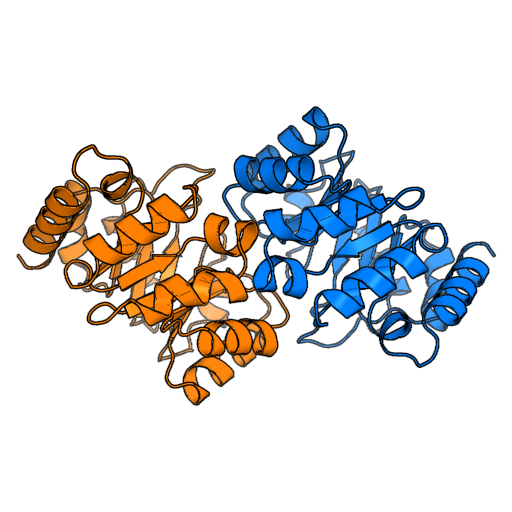N 1
ATOM 2889 C CA . ILE B 1 166 ? -7.996 -17.312 -13.414 1 91.19 166 ILE B CA 1
ATOM 2890 C C . ILE B 1 166 ? -8.906 -18.484 -13.031 1 91.19 166 ILE B C 1
ATOM 2892 O O . ILE B 1 166 ? -9.188 -18.688 -11.852 1 91.19 166 ILE B O 1
ATOM 2896 N N . THR B 1 167 ? -9.391 -19.156 -14 1 89.5 167 THR B N 1
ATOM 2897 C CA . THR B 1 167 ? -10.219 -20.344 -13.844 1 89.5 167 THR B CA 1
ATOM 2898 C C . THR B 1 167 ? -9.508 -21.578 -14.398 1 89.5 167 THR B C 1
ATOM 2900 O O . THR B 1 167 ? -8.438 -21.469 -15 1 89.5 167 THR B O 1
ATOM 2903 N N . LEU B 1 168 ? -10.109 -22.75 -14.18 1 90.38 168 LEU B N 1
ATOM 2904 C CA . LEU B 1 168 ? -9.555 -23.984 -14.711 1 90.38 168 LEU B CA 1
ATOM 2905 C C . LEU B 1 168 ? -9.438 -23.922 -16.234 1 90.38 168 LEU B C 1
ATOM 2907 O O . LEU B 1 168 ? -8.445 -24.375 -16.812 1 90.38 168 LEU B O 1
ATOM 2911 N N . ASP B 1 169 ? -10.367 -23.375 -16.797 1 88.31 169 ASP B N 1
ATOM 2912 C CA . ASP B 1 169 ? -10.367 -23.281 -18.25 1 88.31 169 ASP B CA 1
ATOM 2913 C C . ASP B 1 169 ? -9.227 -22.391 -18.75 1 88.31 169 ASP B C 1
ATOM 2915 O O . ASP B 1 169 ? -8.672 -22.625 -19.828 1 88.31 169 ASP B O 1
ATOM 2919 N N . SER B 1 170 ? -8.875 -21.312 -18.062 1 88.88 170 SER B N 1
ATOM 2920 C CA . SER B 1 170 ? -7.797 -20.391 -18.438 1 88.88 170 SER B CA 1
ATOM 2921 C C . SER B 1 170 ? -6.457 -21.109 -18.484 1 88.88 170 SER B C 1
ATOM 2923 O O . SER B 1 170 ? -5.555 -20.719 -19.234 1 88.88 170 SER B O 1
ATOM 2925 N N . ILE B 1 171 ? -6.289 -22.219 -17.656 1 91.44 171 ILE B N 1
ATOM 2926 C CA . ILE B 1 171 ? -5 -22.859 -17.438 1 91.44 171 ILE B CA 1
ATOM 2927 C C . ILE B 1 171 ? -4.516 -23.5 -18.734 1 91.44 171 ILE B C 1
ATOM 2929 O O . ILE B 1 171 ? -3.33 -23.438 -19.062 1 91.44 171 ILE B O 1
ATOM 2933 N N . THR B 1 172 ? -5.402 -24.125 -19.391 1 85.31 172 THR B N 1
ATOM 2934 C CA . THR B 1 172 ? -5.031 -24.781 -20.641 1 85.31 172 THR B CA 1
ATOM 2935 C C . THR B 1 172 ? -4.434 -23.797 -21.625 1 85.31 172 THR B C 1
ATOM 2937 O O . THR B 1 172 ? -3.416 -24.078 -22.266 1 85.31 172 THR B O 1
ATOM 2940 N N . GLU B 1 173 ? -5.062 -22.703 -21.703 1 86.38 173 GLU B N 1
ATOM 2941 C CA . GLU B 1 173 ? -4.555 -21.656 -22.609 1 86.38 173 GLU B CA 1
ATOM 2942 C C . GLU B 1 173 ? -3.225 -21.109 -22.109 1 86.38 173 GLU B C 1
ATOM 2944 O O . GLU B 1 173 ? -2.305 -20.891 -22.906 1 86.38 173 GLU B O 1
ATOM 2949 N N . LEU B 1 174 ? -3.119 -20.859 -20.812 1 91.69 174 LEU B N 1
ATOM 2950 C CA . LEU B 1 174 ? -1.941 -20.234 -20.219 1 91.69 174 LEU B CA 1
ATOM 2951 C C . LEU B 1 174 ? -0.729 -21.156 -20.312 1 91.69 174 LEU B C 1
ATOM 2953 O O . LEU B 1 174 ? 0.409 -20.688 -20.375 1 91.69 174 LEU B O 1
ATOM 2957 N N . ASN B 1 175 ? -0.952 -22.422 -20.391 1 88.19 175 ASN B N 1
ATOM 2958 C CA . ASN B 1 175 ? 0.109 -23.422 -20.5 1 88.19 175 ASN B CA 1
ATOM 2959 C C . ASN B 1 175 ? 0.913 -23.25 -21.781 1 88.19 175 ASN B C 1
ATOM 2961 O O . ASN B 1 175 ? 2.051 -23.703 -21.875 1 88.19 175 ASN B O 1
ATOM 2965 N N . LYS B 1 176 ? 0.359 -22.562 -22.672 1 88 176 LYS B N 1
ATOM 2966 C CA . LYS B 1 176 ? 1.023 -22.375 -23.969 1 88 176 LYS B CA 1
ATOM 2967 C C . LYS B 1 176 ? 2.104 -21.312 -23.875 1 88 176 LYS B C 1
ATOM 2969 O O . LYS B 1 176 ? 2.939 -21.188 -24.781 1 88 176 LYS B O 1
ATOM 2974 N N . TYR B 1 177 ? 2.188 -20.391 -22.938 1 89.69 177 TYR B N 1
ATOM 2975 C CA . TYR B 1 177 ? 3.039 -19.203 -22.906 1 89.69 177 TYR B CA 1
ATOM 2976 C C . TYR B 1 177 ? 4.164 -19.359 -21.891 1 89.69 177 TYR B C 1
ATOM 2978 O O . TYR B 1 177 ? 4.965 -18.453 -21.703 1 89.69 177 TYR B O 1
ATOM 2986 N N . ASN B 1 178 ? 4.578 -20.453 -21.359 1 88.25 178 ASN B N 1
ATOM 2987 C CA . ASN B 1 178 ? 5.672 -20.703 -20.422 1 88.25 178 ASN B CA 1
ATOM 2988 C C . ASN B 1 178 ? 5.695 -19.672 -19.297 1 88.25 178 ASN B C 1
ATOM 2990 O O . ASN B 1 178 ? 6.723 -19.031 -19.047 1 88.25 178 ASN B O 1
ATOM 2994 N N . ILE B 1 179 ? 4.645 -19.453 -18.672 1 93.19 179 ILE B N 1
ATOM 2995 C CA . ILE B 1 179 ? 4.621 -18.547 -17.516 1 93.19 179 ILE B CA 1
ATOM 2996 C C . ILE B 1 179 ? 4.977 -19.328 -16.25 1 93.19 179 ILE B C 1
ATOM 2998 O O . ILE B 1 179 ? 4.848 -20.547 -16.219 1 93.19 179 ILE B O 1
ATOM 3002 N N . GLU B 1 180 ? 5.469 -18.531 -15.195 1 96.94 180 GLU B N 1
ATOM 3003 C CA . GLU B 1 180 ? 6.008 -19.156 -13.992 1 96.94 180 GLU B CA 1
ATOM 3004 C C . GLU B 1 180 ? 4.895 -19.5 -13.008 1 96.94 180 GLU B C 1
ATOM 3006 O O . GLU B 1 180 ? 4.891 -20.594 -12.43 1 96.94 180 GLU B O 1
ATOM 3011 N N . LEU B 1 181 ? 3.939 -18.562 -12.891 1 97.56 181 LEU B N 1
ATOM 3012 C CA . LEU B 1 181 ? 2.93 -18.734 -11.852 1 97.56 181 LEU B CA 1
ATOM 3013 C C . LEU B 1 181 ? 1.549 -18.344 -12.359 1 97.56 181 LEU B C 1
ATOM 3015 O O . LEU B 1 181 ? 1.407 -17.328 -13.07 1 97.56 181 LEU B O 1
ATOM 3019 N N . VAL B 1 182 ? 0.583 -19.109 -11.969 1 96.88 182 VAL B N 1
ATOM 3020 C CA . VAL B 1 182 ? -0.806 -18.672 -12 1 96.88 182 VAL B CA 1
ATOM 3021 C C . VAL B 1 182 ? -1.318 -18.469 -10.578 1 96.88 182 VAL B C 1
ATOM 3023 O O . VAL B 1 182 ? -1.096 -19.297 -9.703 1 96.88 182 VAL B O 1
ATOM 3026 N N . ILE B 1 183 ? -1.905 -17.344 -10.438 1 97.56 183 ILE B N 1
ATOM 3027 C CA . ILE B 1 183 ? -2.391 -16.969 -9.109 1 97.56 183 ILE B CA 1
ATOM 3028 C C . ILE B 1 183 ? -3.914 -17.062 -9.078 1 97.56 183 ILE B C 1
ATOM 3030 O O . ILE B 1 183 ? -4.598 -16.359 -9.828 1 97.56 183 ILE B O 1
ATOM 3034 N N . VAL B 1 184 ? -4.492 -17.953 -8.156 1 96.81 184 VAL B N 1
ATOM 3035 C CA . VAL B 1 184 ? -5.926 -18.219 -8.07 1 96.81 184 VAL B CA 1
ATOM 3036 C C . VAL B 1 184 ? -6.418 -17.953 -6.652 1 96.81 184 VAL B C 1
ATOM 3038 O O . VAL B 1 184 ? -5.848 -18.469 -5.684 1 96.81 184 VAL B O 1
ATOM 3041 N N . GLY B 1 185 ? -7.348 -17.141 -6.574 1 95.44 185 GLY B N 1
ATOM 3042 C CA . GLY B 1 185 ? -7.914 -16.844 -5.273 1 95.44 185 GLY B CA 1
ATOM 3043 C C . GLY B 1 185 ? -9.266 -17.484 -5.043 1 95.44 185 GLY B C 1
ATOM 3044 O O . GLY B 1 185 ? -9.344 -18.688 -4.742 1 95.44 185 GLY B O 1
ATOM 3045 N N . SER B 1 186 ? -10.336 -16.812 -5.219 1 93.62 186 SER B N 1
ATOM 3046 C CA . SER B 1 186 ? -11.688 -17.188 -4.828 1 93.62 186 SER B CA 1
ATOM 3047 C C . SER B 1 186 ? -12.172 -18.406 -5.613 1 93.62 186 SER B C 1
ATOM 3049 O O . SER B 1 186 ? -13.039 -19.141 -5.152 1 93.62 186 SER B O 1
ATOM 3051 N N . ALA B 1 187 ? -11.633 -18.547 -6.867 1 94.19 187 ALA B N 1
ATOM 3052 C CA . ALA B 1 187 ? -12.008 -19.734 -7.637 1 94.19 187 ALA B CA 1
ATOM 3053 C C . ALA B 1 187 ? -11.609 -21.016 -6.902 1 94.19 187 ALA B C 1
ATOM 3055 O O . ALA B 1 187 ? -12.117 -22.094 -7.211 1 94.19 187 ALA B O 1
ATOM 3056 N N . ILE B 1 188 ? -10.664 -20.891 -5.926 1 96.75 188 ILE B N 1
ATOM 3057 C CA . ILE B 1 188 ? -10.273 -22.031 -5.098 1 96.75 188 ILE B CA 1
ATOM 3058 C C . ILE B 1 188 ? -10.828 -21.859 -3.686 1 96.75 188 ILE B C 1
ATOM 3060 O O . ILE B 1 188 ? -11.656 -22.641 -3.23 1 96.75 188 ILE B O 1
ATOM 3064 N N . THR B 1 189 ? -10.508 -20.766 -3.033 1 96.44 189 THR B N 1
ATOM 3065 C CA . THR B 1 189 ? -10.758 -20.594 -1.606 1 96.44 189 THR B CA 1
ATOM 3066 C C . THR B 1 189 ? -12.242 -20.328 -1.347 1 96.44 189 THR B C 1
ATOM 3068 O O . THR B 1 189 ? -12.711 -20.469 -0.218 1 96.44 189 THR B O 1
ATOM 3071 N N . GLY B 1 190 ? -13.008 -19.875 -2.33 1 93.69 190 GLY B N 1
ATOM 3072 C CA . GLY B 1 190 ? -14.422 -19.562 -2.158 1 93.69 190 GLY B CA 1
ATOM 3073 C C . GLY B 1 190 ? -15.32 -20.766 -2.387 1 93.69 190 GLY B C 1
ATOM 3074 O O . GLY B 1 190 ? -16.547 -20.656 -2.314 1 93.69 190 GLY B O 1
ATOM 3075 N N . THR B 1 191 ? -14.75 -21.953 -2.572 1 94.44 191 THR B N 1
ATOM 3076 C CA . THR B 1 191 ? -15.531 -23.156 -2.857 1 94.44 191 THR B CA 1
ATOM 3077 C C . THR B 1 191 ? -15.758 -23.953 -1.583 1 94.44 191 THR B C 1
ATOM 3079 O O . THR B 1 191 ? -15.164 -23.672 -0.543 1 94.44 191 THR B O 1
ATOM 3082 N N . ASP B 1 192 ? -16.547 -24.938 -1.721 1 94.06 192 ASP B N 1
ATOM 3083 C CA . ASP B 1 192 ? -16.891 -25.781 -0.577 1 94.06 192 ASP B CA 1
ATOM 3084 C C . ASP B 1 192 ? -15.727 -26.719 -0.224 1 94.06 192 ASP B C 1
ATOM 3086 O O . ASP B 1 192 ? -15.602 -27.156 0.924 1 94.06 192 ASP B O 1
ATOM 3090 N N . ASN B 1 193 ? -14.922 -27.078 -1.237 1 96.12 193 ASN B N 1
ATOM 3091 C CA . ASN B 1 193 ? -13.781 -27.969 -1.039 1 96.12 193 ASN B CA 1
ATOM 3092 C C . ASN B 1 193 ? -12.516 -27.406 -1.686 1 96.12 193 ASN B C 1
ATOM 3094 O O . ASN B 1 193 ? -12.055 -27.922 -2.705 1 96.12 193 ASN B O 1
ATOM 3098 N N . PRO B 1 194 ? -11.922 -26.453 -1.075 1 97.19 194 PRO B N 1
ATOM 3099 C CA . PRO B 1 194 ? -10.812 -25.719 -1.677 1 97.19 194 PRO B CA 1
ATOM 3100 C C . PRO B 1 194 ? -9.609 -26.609 -1.993 1 97.19 194 PRO B C 1
ATOM 3102 O O . PRO B 1 194 ? -8.938 -26.406 -3.006 1 97.19 194 PRO B O 1
ATOM 3105 N N . ILE B 1 195 ? -9.289 -27.609 -1.216 1 97.25 195 ILE B N 1
ATOM 3106 C CA . ILE B 1 195 ? -8.133 -28.469 -1.418 1 97.25 195 ILE B CA 1
ATOM 3107 C C . ILE B 1 195 ? -8.32 -29.297 -2.693 1 97.25 195 ILE B C 1
ATOM 3109 O O . ILE B 1 195 ? -7.391 -29.438 -3.492 1 97.25 195 ILE B O 1
ATOM 3113 N N . GLU B 1 196 ? -9.516 -29.844 -2.803 1 97.56 196 GLU B N 1
ATOM 3114 C CA . GLU B 1 196 ? -9.805 -30.625 -3.998 1 97.56 196 GLU B CA 1
ATOM 3115 C C . GLU B 1 196 ? -9.688 -29.781 -5.262 1 97.56 196 GLU B C 1
ATOM 3117 O O . GLU B 1 196 ? -9.148 -30.234 -6.273 1 97.56 196 GLU B O 1
ATOM 3122 N N . ILE B 1 197 ? -10.219 -28.578 -5.223 1 97.31 197 ILE B N 1
ATOM 3123 C CA . ILE B 1 197 ? -10.156 -27.703 -6.379 1 97.31 197 ILE B CA 1
ATOM 3124 C C . ILE B 1 197 ? -8.711 -27.328 -6.676 1 97.31 197 ILE B C 1
ATOM 3126 O O . ILE B 1 197 ? -8.297 -27.281 -7.836 1 97.31 197 ILE B O 1
ATOM 3130 N N . ALA B 1 198 ? -7.891 -27.109 -5.578 1 97.62 198 ALA B N 1
ATOM 3131 C CA . ALA B 1 198 ? -6.473 -26.797 -5.766 1 97.62 198 ALA B CA 1
ATOM 3132 C C . ALA B 1 198 ? -5.758 -27.953 -6.461 1 97.62 198 ALA B C 1
ATOM 3134 O O . ALA B 1 198 ? -4.93 -27.734 -7.344 1 97.62 198 ALA B O 1
ATOM 3135 N N . LYS B 1 199 ? -6.152 -29.172 -6.121 1 97.81 199 LYS B N 1
ATOM 3136 C CA . LYS B 1 199 ? -5.57 -30.359 -6.75 1 97.81 199 LYS B CA 1
ATOM 3137 C C . LYS B 1 199 ? -5.957 -30.438 -8.219 1 97.81 199 LYS B C 1
ATOM 3139 O O . LYS B 1 199 ? -5.156 -30.859 -9.055 1 97.81 199 LYS B O 1
ATOM 3144 N N . GLN B 1 200 ? -7.121 -30.078 -8.461 1 96.75 200 GLN B N 1
ATOM 3145 C CA . GLN B 1 200 ? -7.551 -30.062 -9.852 1 96.75 200 GLN B CA 1
ATOM 3146 C C . GLN B 1 200 ? -6.738 -29.062 -10.672 1 96.75 200 GLN B C 1
ATOM 3148 O O . GLN B 1 200 ? -6.32 -29.375 -11.797 1 96.75 200 GLN B O 1
ATOM 3153 N N . PHE B 1 201 ? -6.594 -27.875 -10.203 1 97.06 201 PHE B N 1
ATOM 3154 C CA . PHE B 1 201 ? -5.754 -26.891 -10.875 1 97.06 201 PHE B CA 1
ATOM 3155 C C . PHE B 1 201 ? -4.359 -27.453 -11.125 1 97.06 201 PHE B C 1
ATOM 3157 O O . PHE B 1 201 ? -3.822 -27.328 -12.234 1 97.06 201 PHE B O 1
ATOM 3164 N N . LYS B 1 202 ? -3.734 -28.094 -10.031 1 96 202 LYS B N 1
ATOM 3165 C CA . LYS B 1 202 ? -2.393 -28.656 -10.148 1 96 202 LYS B CA 1
ATOM 3166 C C . LYS B 1 202 ? -2.328 -29.703 -11.25 1 96 202 LYS B C 1
ATOM 3168 O O . LYS B 1 202 ? -1.361 -29.766 -12.008 1 96 202 LYS B O 1
ATOM 3173 N N . GLU B 1 203 ? -3.373 -30.484 -11.352 1 95.31 203 GLU B N 1
ATOM 3174 C CA . GLU B 1 203 ? -3.43 -31.531 -12.367 1 95.31 203 GLU B CA 1
ATOM 3175 C C . GLU B 1 203 ? -3.451 -30.938 -13.773 1 95.31 203 GLU B C 1
ATOM 3177 O O . GLU B 1 203 ? -2.746 -31.422 -14.664 1 95.31 203 GLU B O 1
ATOM 3182 N N . VAL B 1 204 ? -4.207 -29.922 -13.914 1 94.19 204 VAL B N 1
ATOM 3183 C CA . VAL B 1 204 ? -4.332 -29.328 -15.242 1 94.19 204 VAL B CA 1
ATOM 3184 C C . VAL B 1 204 ? -3.049 -28.578 -15.594 1 94.19 204 VAL B C 1
ATOM 3186 O O . VAL B 1 204 ? -2.637 -28.562 -16.766 1 94.19 204 VAL B O 1
ATOM 3189 N N . ILE B 1 205 ? -2.393 -28 -14.656 1 94.5 205 ILE B N 1
ATOM 3190 C CA . ILE B 1 205 ? -1.145 -27.281 -14.867 1 94.5 205 ILE B CA 1
ATOM 3191 C C . ILE B 1 205 ? -0.058 -28.25 -15.328 1 94.5 205 ILE B C 1
ATOM 3193 O O . ILE B 1 205 ? 0.771 -27.906 -16.172 1 94.5 205 ILE B O 1
ATOM 3197 N N . GLU B 1 206 ? -0.012 -29.422 -14.812 1 89.69 206 GLU B N 1
ATOM 3198 C CA . GLU B 1 206 ? 1.03 -30.406 -15.086 1 89.69 206 GLU B CA 1
ATOM 3199 C C . GLU B 1 206 ? 0.758 -31.141 -16.391 1 89.69 206 GLU B C 1
ATOM 3201 O O . GLU B 1 206 ? 1.607 -31.906 -16.875 1 89.69 206 GLU B O 1
ATOM 3206 N N . ARG B 1 207 ? -0.333 -30.906 -17.047 1 83.69 207 ARG B N 1
ATOM 3207 C CA . ARG B 1 207 ? -0.627 -31.547 -18.328 1 83.69 207 ARG B CA 1
ATOM 3208 C C . ARG B 1 207 ? 0.01 -30.781 -19.469 1 83.69 207 ARG B C 1
ATOM 3210 O O . ARG B 1 207 ? 0.067 -29.562 -19.453 1 83.69 207 ARG B O 1
#

Sequence (414 aa):
MKLQVAIDRVPLEKAESLVKAFDGVADIIEIGTSLVKDYGLLKLKELTSKTISSQILGDIKTSDEGAYEFKQGFKQGFNILTVMGSASLETIEKCYEVSEKSNGTMMIDLLECSDEKIKEISNFKNAIYCIHASIDREKLKNPGKTIEVFKEKFPKINRIAVAGGITLDSITELNKYNIELVIVGSAITGTDNPIEIAKQFKEVIERMKLQVAIDRVPLEKAESLVKAFDGVADIIEIGTSLVKDYGLLKLKELTSKTISSQILGDIKTSDEGAYEFKQGFKQGFNILTVMGSASLETIEKCYEVSEKSNGTMMIDLLECSDEKIKEISNFKNAIYCIHASIDREKLKNPGKTIEVFKEKFPKINRIAVAGGITLDSITELNKYNIELVIVGSAITGTDNPIEIAKQFKEVIER

Secondary structure (DSSP, 8-state):
-EEEEEE-S--HHHHHHHHHHHBTTBSEEEE-HHHHHHH-HHHHHHHHTT--SSEEEEEEEE-S-HHHHHHHHHHTT-SEEEEETTS-HHHHHHHHHHHHHTT-EEEEE-TT--HHHHHHTTT-TT-EEEEE--TTSPPPS-HHHHHHHHHHH-TT---EEEESS--HHHHHHHTTTT-SEEEE-HHHHTSS-HHHHHHHHHHHHT-/-EEEEEE-SS-HHHHHHHHHHHBTTBSEEEE-HHHHHHH-HHHHHHHHTT--SSEEEEEEEE-S-HHHHHHHHHHTT-SEEEEETTS-HHHHHHHHHHHHHTT-EEEEE-TT--HHHHHHTTT-TTPEEEEE--TTSPPPS-HHHHHHHHHHH-TT---EEEESS--HHHHHHHGGGT-SEEEE-HHHHTSS-HHHHHHHHHHHHT-

Radius of gyration: 21.21 Å; Cα contacts (8 Å, |Δi|>4): 878; chains: 2; bounding box: 41×64×51 Å

Nearest PDB structures (foldseek):
  3ajx-assembly1_B  TM=8.875E-01  e=3.384E-17  Mycobacterium gastri
  1xbz-assembly1_A  TM=9.166E-01  e=2.869E-15  Escherichia coli
  1xbz-assembly1_B  TM=8.830E-01  e=3.224E-15  Escherichia coli
  1xby-assembly1_A  TM=8.755E-01  e=4.073E-15  Escherichia coli
  3exr-assembly2_B  TM=8.858E-01  e=1.073E-13  Streptococcus mutans

Organism: NCBI:txid704125

Foldseek 3Di:
DFEEEEEADDDPVLVLVVLLLCQVLGQEYEDACRNCVVPNLQRCLVSLVNRDHHAYEYANQAQDPQQVVLCSNVVSRHQEYEYELPHDPVSVVNNLVNCVVSVHEYEYEPEPPDLVSCQVNQPSARHAYEAEDDPPDAFDPQPLVVLVVVCVSRVSRDAYEYYGDDDLVNLLSNLVRPHDYYYHYCNQSVDPHNSVRSNSSVVSNVD/DFEEEEEADDDPVLLLVVLVLCQVLGQEYEDACRNCVVPNLQRCLVSLVVRDHHAYEYANQAQDPQQVVLCSNVVSRHQEYEYELNHDPVSVVNNLVNCVVSVHEYEYEPEPPDLVSCQVNQQSARHAYEAEDDPPDAFDPQPLVVLVVVCVSRVSRDAYEYYGDDDLVNLLSNLVRPHDYYYHYCNQSVDPHNSVRSNSSVVSNVD

InterPro domains:
  IPR001754 Orotidine 5'-phosphate decarboxylase domain [PF00215] (1-201)
  IPR001754 Orotidine 5'-phosphate decarboxylase domain [SM00934] (2-201)
  IPR011060 Ribulose-phosphate binding barrel [SSF51366] (2-206)
  IPR013785 Aldolase-type TIM barrel [G3DSA:3.20.20.70] (1-207)
  IPR041710 HPS/KGPDC domain [cd04726] (1-201)